Protein AF-A0A954K527-F1 (afdb_monomer_lite)

Foldseek 3Di:
DVPPDADPLRCCVVPDPPPDDDDDLFDPVLVVLLLVLLVLLLVLLLVLLVLLVLVLVLLVVVCVVQADPLVVVLCVQLVPDDPVPVVSNLVSLVVSLVVAVHPDCPVPVLVVLVVVLVVLVVPAPVVLLVVLVVVLLV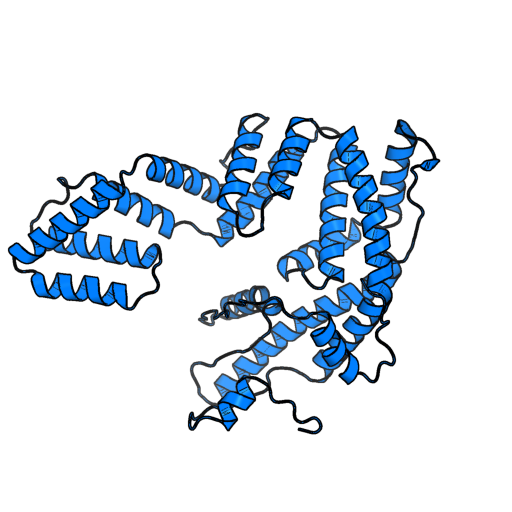VLVVLPCVVVSVVLVVVLVVDDPDLVSVLSSLVSSCVSCVVSVHDPVVRVNNVSSNVSSVSVVPRPVVSNVVSSVVSSVSSCPRRRPDPLNVLSVVVSVLSVLVSCLSVVNAALVSLVVNVVCVVVDDQVVSLVSSQVSCCVPPRDVSRRDRDCSCVVSVVSSNSSSVSVLVRLVSSVVSVVVVCVVVVHPDDDDDDDPRSVPSNVVVCVVVPHDDDDDDDDDPDDDPVVVVVVVSSVVVVDPDPDPPSD

Sequence (388 aa):
LLQGMIAGEEYLNLTTDLPIRLMGIEYQDMYNENLQSYARMVEQRQKVLEYLSVVERKLELLKQLSYPESLKEYEKKVSGLDDDEFRESYDVLMNYARQTDNPGLDEYPEIGKLELIKAIESGIDFDSANREQMQLVAELKTVGFKEDVGQILESSKKGKKSSDTQQGVLMSLMNLAESAGLSVSPYPNLLSYQSYLESFSELKIDQLLLEINRYEDAFYRRVLTDEDSRRVRILDRYTRLLRKAFEVKLSSDEFELLRINRPDFNTVEWQAFINRVILKDRGFEDAVPFEDVIDRAYDELFRFYEIVAQRDIAFLRNSGNILDNTGESAAFLIAGGYHTSHLTQLLRDQGYSYVVLTPFVEFETDHRQYEKVLLKTLEISEVPDEAV

Structure (mmCIF, N/CA/C/O backbone):
data_AF-A0A954K527-F1
#
_entry.id   AF-A0A954K527-F1
#
loop_
_atom_site.group_PDB
_atom_site.id
_atom_site.type_symbol
_atom_site.label_atom_id
_atom_site.label_alt_id
_atom_site.label_comp_id
_atom_site.label_asym_id
_atom_site.label_entity_id
_atom_site.label_seq_id
_atom_site.pdbx_PDB_ins_code
_atom_site.Cartn_x
_atom_site.Cartn_y
_atom_site.Cartn_z
_atom_site.occupancy
_atom_site.B_iso_or_equiv
_atom_site.auth_seq_id
_atom_site.auth_comp_id
_atom_site.auth_asym_id
_atom_site.auth_atom_id
_atom_site.pdbx_PDB_model_num
ATOM 1 N N . LEU A 1 1 ? 12.838 -25.472 25.091 1.00 47.03 1 LEU A N 1
ATOM 2 C CA . LEU A 1 1 ? 13.626 -24.333 25.625 1.00 47.03 1 LEU A CA 1
ATOM 3 C C . LEU A 1 1 ? 15.129 -24.666 25.707 1.00 47.03 1 LEU A C 1
ATOM 5 O O . LEU A 1 1 ? 15.706 -24.642 26.784 1.00 47.03 1 LEU A O 1
ATOM 9 N N . LEU A 1 2 ? 15.790 -24.997 24.589 1.00 40.75 2 LEU A N 1
ATOM 10 C CA . LEU A 1 2 ? 17.213 -25.406 24.580 1.00 40.75 2 LEU A CA 1
ATOM 11 C C . LEU A 1 2 ? 18.208 -24.238 24.397 1.00 40.75 2 LEU A C 1
ATOM 13 O O . LEU A 1 2 ? 19.411 -24.461 24.452 1.00 40.75 2 LEU A O 1
ATOM 17 N N . GLN A 1 3 ? 17.732 -23.000 24.211 1.00 59.19 3 GLN A N 1
ATOM 18 C CA . GLN A 1 3 ? 18.585 -21.822 23.961 1.00 59.19 3 GLN A CA 1
ATOM 19 C C . GLN A 1 3 ? 18.295 -20.624 24.888 1.00 59.19 3 GLN A C 1
ATOM 21 O O . GLN A 1 3 ? 18.857 -19.555 24.688 1.00 59.19 3 GLN A O 1
ATOM 26 N N . GLY A 1 4 ? 17.421 -20.775 25.894 1.00 64.06 4 GLY A N 1
ATOM 27 C CA . GLY A 1 4 ? 17.059 -19.678 26.809 1.00 64.06 4 GLY A CA 1
ATOM 28 C C . GLY A 1 4 ? 16.298 -18.510 26.163 1.00 64.06 4 GLY A C 1
ATOM 29 O O . GLY A 1 4 ? 16.157 -17.469 26.793 1.00 64.06 4 GLY A O 1
ATOM 30 N N . MET A 1 5 ? 15.816 -18.669 24.927 1.00 67.81 5 MET A N 1
ATOM 31 C CA . MET A 1 5 ? 14.955 -17.696 24.249 1.00 67.81 5 MET A CA 1
ATOM 32 C C . MET A 1 5 ? 13.493 -17.960 24.617 1.00 67.81 5 MET A C 1
ATOM 34 O O . MET A 1 5 ? 13.069 -19.117 24.614 1.00 67.81 5 MET A O 1
ATOM 38 N N . ILE A 1 6 ? 12.771 -16.893 24.958 1.00 79.25 6 ILE A N 1
ATOM 39 C CA . ILE A 1 6 ? 11.356 -16.886 25.344 1.00 79.25 6 ILE A CA 1
ATOM 40 C C . ILE A 1 6 ? 10.691 -15.775 24.524 1.00 79.25 6 ILE A C 1
ATOM 42 O O . ILE A 1 6 ? 11.208 -14.656 24.493 1.00 79.25 6 ILE A O 1
ATOM 46 N N . ALA A 1 7 ? 9.591 -16.082 23.842 1.00 82.25 7 ALA A N 1
ATOM 47 C CA . ALA A 1 7 ? 8.812 -15.104 23.087 1.00 82.25 7 ALA A CA 1
ATOM 48 C C . ALA A 1 7 ? 8.010 -14.175 24.020 1.00 82.25 7 ALA A C 1
ATOM 50 O O . ALA A 1 7 ? 7.859 -14.443 25.213 1.00 82.25 7 ALA A O 1
ATOM 51 N N . GLY A 1 8 ? 7.490 -13.060 23.502 1.00 84.75 8 GLY A N 1
ATOM 52 C CA . GLY A 1 8 ? 6.797 -12.062 24.327 1.00 84.75 8 GLY A CA 1
ATOM 53 C C . GLY A 1 8 ? 5.551 -12.620 25.024 1.00 84.75 8 GLY A C 1
ATOM 54 O O . GLY A 1 8 ? 5.335 -12.383 26.212 1.00 84.75 8 GLY A O 1
ATOM 55 N N . GLU A 1 9 ? 4.764 -13.417 24.308 1.00 87.44 9 GLU A N 1
ATOM 56 C CA . GLU A 1 9 ? 3.580 -14.108 24.812 1.00 87.44 9 GLU A CA 1
ATOM 57 C C . GLU A 1 9 ? 3.923 -15.186 25.847 1.00 87.44 9 GLU A C 1
ATOM 59 O O . GLU A 1 9 ? 3.223 -15.324 26.852 1.00 87.44 9 GLU A O 1
ATOM 64 N N . GLU A 1 10 ? 5.036 -15.899 25.657 1.00 89.50 10 GLU A N 1
ATOM 65 C CA . GLU A 1 10 ? 5.548 -16.867 26.627 1.00 89.50 10 GLU A CA 1
ATOM 66 C C . GLU A 1 10 ? 6.037 -16.156 27.895 1.00 89.50 10 GLU A C 1
ATOM 68 O O . GLU A 1 10 ? 5.736 -16.588 29.006 1.00 89.50 10 GLU A O 1
ATOM 73 N N . TYR A 1 11 ? 6.736 -15.026 27.752 1.00 91.00 11 TYR A N 1
ATOM 74 C CA . TYR A 1 11 ? 7.183 -14.211 28.880 1.00 91.00 11 TYR A CA 1
ATOM 75 C C . TYR A 1 11 ? 5.993 -13.661 29.671 1.00 91.00 11 TYR A C 1
ATOM 77 O O . TYR A 1 11 ? 5.979 -13.751 30.899 1.00 91.00 11 TYR A O 1
ATOM 85 N N . LEU A 1 12 ? 4.965 -13.143 28.992 1.00 90.00 12 LEU A N 1
ATOM 86 C CA . LEU A 1 12 ? 3.733 -12.676 29.629 1.00 90.00 12 LEU A CA 1
ATOM 87 C C . LEU A 1 12 ? 3.039 -13.804 30.406 1.00 90.00 12 LEU A C 1
ATOM 89 O O . LEU A 1 12 ? 2.619 -13.596 31.544 1.00 90.00 12 LEU A O 1
ATOM 93 N N . ASN A 1 13 ? 2.949 -15.001 29.818 1.00 90.94 13 ASN A N 1
ATOM 94 C CA . ASN A 1 13 ? 2.361 -16.164 30.479 1.00 90.94 13 ASN A CA 1
ATOM 95 C C . ASN A 1 13 ? 3.170 -16.612 31.707 1.00 90.94 13 ASN A C 1
ATOM 97 O O . ASN A 1 13 ? 2.583 -17.008 32.707 1.00 90.94 13 ASN A O 1
ATOM 101 N N . LEU A 1 14 ? 4.502 -16.516 31.660 1.00 90.75 14 LEU A N 1
ATOM 102 C CA . LEU A 1 14 ? 5.381 -16.914 32.764 1.00 90.75 14 LEU A CA 1
ATOM 103 C C . LEU A 1 14 ? 5.474 -15.877 33.894 1.00 90.75 14 LEU A C 1
ATOM 105 O O . LEU A 1 14 ? 5.842 -16.234 35.012 1.00 90.75 14 LEU A O 1
ATOM 109 N N . THR A 1 15 ? 5.199 -14.601 33.613 1.00 93.69 15 THR A N 1
ATOM 110 C CA . THR A 1 15 ? 5.418 -13.487 34.558 1.00 93.69 15 THR A CA 1
ATOM 111 C C . THR A 1 15 ? 4.142 -12.877 35.125 1.00 93.69 15 THR A C 1
ATOM 113 O O . THR A 1 15 ? 4.217 -11.939 35.921 1.00 93.69 15 THR A O 1
ATOM 116 N N . THR A 1 16 ? 2.972 -13.398 34.754 1.00 92.81 16 THR A N 1
ATOM 117 C CA . THR A 1 16 ? 1.679 -12.917 35.250 1.00 92.81 16 THR A CA 1
ATOM 118 C C . THR A 1 16 ? 0.801 -14.069 35.724 1.00 92.81 16 THR A C 1
ATOM 120 O O . THR A 1 16 ? 0.915 -15.188 35.238 1.00 92.81 16 THR A O 1
ATOM 123 N N . ASP A 1 17 ? -0.127 -13.777 36.638 1.00 92.44 17 ASP A N 1
ATOM 124 C CA . ASP A 1 17 ? -1.140 -14.738 37.101 1.00 92.44 17 ASP A CA 1
ATOM 125 C C . ASP A 1 17 ? -2.387 -14.760 36.192 1.00 92.44 17 ASP A C 1
ATOM 127 O O . ASP A 1 17 ? -3.453 -15.248 36.578 1.00 92.44 17 ASP A O 1
ATOM 131 N N . LEU A 1 18 ? -2.292 -14.180 34.989 1.00 89.81 18 LEU A N 1
ATOM 132 C CA . LEU A 1 18 ? -3.394 -14.184 34.036 1.00 89.81 18 LEU A CA 1
ATOM 133 C C . LEU A 1 18 ? -3.629 -15.620 33.535 1.00 89.81 18 LEU A C 1
ATOM 135 O O . LEU A 1 18 ? -2.668 -16.309 33.189 1.00 89.81 18 LEU A O 1
ATOM 139 N N . PRO A 1 19 ? -4.891 -16.080 33.434 1.00 88.94 19 PRO A N 1
ATOM 140 C CA . PRO A 1 19 ? -5.219 -17.429 32.975 1.00 88.94 19 PRO A CA 1
ATOM 141 C C . PRO A 1 19 ? -5.075 -17.547 31.445 1.00 88.94 19 PRO A C 1
ATOM 143 O O . PRO A 1 19 ? -6.050 -17.749 30.725 1.00 88.94 19 PRO A O 1
ATOM 146 N N . ILE A 1 20 ? -3.856 -17.377 30.931 1.00 90.69 20 ILE A N 1
ATOM 147 C CA . ILE A 1 20 ? -3.548 -17.388 29.497 1.00 90.69 20 ILE A CA 1
ATOM 148 C C . ILE A 1 20 ? -3.270 -18.825 29.048 1.00 90.69 20 ILE A C 1
ATOM 150 O O . ILE A 1 20 ? -2.449 -19.530 29.637 1.00 90.69 20 ILE A O 1
ATOM 154 N N . ARG A 1 21 ? -3.922 -19.244 27.959 1.00 90.56 21 ARG A N 1
ATOM 155 C CA . ARG A 1 21 ? -3.651 -20.511 27.274 1.00 90.56 21 ARG A CA 1
ATOM 156 C C . ARG A 1 21 ? -2.981 -20.238 25.930 1.00 90.56 21 ARG A C 1
ATOM 158 O O . ARG A 1 21 ? -3.631 -19.754 25.009 1.00 90.56 21 ARG A O 1
ATOM 165 N N . LEU A 1 22 ? -1.698 -20.576 25.817 1.00 92.00 22 LEU A N 1
ATOM 166 C CA . LEU A 1 22 ? -0.950 -20.464 24.563 1.00 92.00 22 LEU A CA 1
ATOM 167 C C . LEU A 1 22 ? -1.165 -21.715 23.704 1.00 92.00 22 LEU A C 1
ATOM 169 O O . LEU A 1 22 ? -1.024 -22.840 24.186 1.00 92.00 22 LEU A O 1
ATOM 173 N N . MET A 1 23 ? -1.520 -21.514 22.435 1.00 91.94 23 MET A N 1
ATOM 174 C CA . MET A 1 23 ? -1.784 -22.581 21.469 1.00 91.94 23 MET A CA 1
ATOM 175 C C . MET A 1 23 ? -1.071 -22.256 20.155 1.00 91.94 23 MET A C 1
ATOM 177 O O . MET A 1 23 ? -1.273 -21.183 19.594 1.00 91.94 23 MET A O 1
ATOM 181 N N . GLY A 1 24 ? -0.253 -23.184 19.655 1.00 91.44 24 GLY A N 1
ATOM 182 C CA . GLY A 1 24 ? 0.367 -23.052 18.337 1.00 91.44 24 GLY A CA 1
ATOM 183 C C . GLY A 1 24 ? -0.665 -23.240 17.224 1.00 91.44 24 GLY A C 1
ATOM 184 O O . GLY A 1 24 ? -1.446 -24.191 17.261 1.00 91.44 24 GLY A O 1
ATOM 185 N N . ILE A 1 25 ? -0.659 -22.340 16.242 1.00 93.12 25 ILE A N 1
ATOM 186 C CA . ILE A 1 25 ? -1.592 -22.347 15.099 1.00 93.12 25 ILE A CA 1
ATOM 187 C C . ILE A 1 25 ? -0.915 -22.722 13.775 1.00 93.12 25 ILE A C 1
ATOM 189 O O . ILE A 1 25 ? -1.569 -22.789 12.737 1.00 93.12 25 ILE A O 1
ATOM 193 N N . GLU A 1 26 ? 0.387 -22.981 13.807 1.00 91.44 26 GLU A N 1
ATOM 194 C CA . GLU A 1 26 ? 1.216 -23.254 12.640 1.00 91.44 26 GLU A CA 1
ATOM 195 C C . GLU A 1 26 ? 1.558 -24.745 12.507 1.00 91.44 26 GLU A C 1
ATOM 197 O O . GLU A 1 26 ? 1.715 -25.451 13.506 1.00 91.44 26 GLU A O 1
ATOM 202 N N . TYR A 1 27 ? 1.716 -25.219 11.267 1.00 92.69 27 TYR A N 1
ATOM 203 C CA . TYR A 1 27 ? 2.299 -26.530 10.996 1.00 92.69 27 TYR A CA 1
ATOM 204 C C . TYR A 1 27 ? 3.816 -26.427 10.815 1.00 92.69 27 TYR A C 1
ATOM 206 O O . TYR A 1 27 ? 4.317 -25.635 10.017 1.00 92.69 27 TYR A O 1
ATOM 214 N N . GLN A 1 28 ? 4.555 -27.251 11.561 1.00 90.00 28 GLN A N 1
ATOM 215 C CA . GLN A 1 28 ? 6.019 -27.211 11.596 1.00 90.00 28 GLN A CA 1
ATOM 216 C C . GLN A 1 28 ? 6.666 -27.501 10.232 1.00 90.00 28 GLN A C 1
ATOM 218 O O . GLN A 1 28 ? 7.720 -26.954 9.922 1.00 90.00 28 GLN A O 1
ATOM 223 N N . ASP A 1 29 ? 6.064 -28.373 9.428 1.00 93.00 29 ASP A N 1
ATOM 224 C CA . ASP A 1 29 ?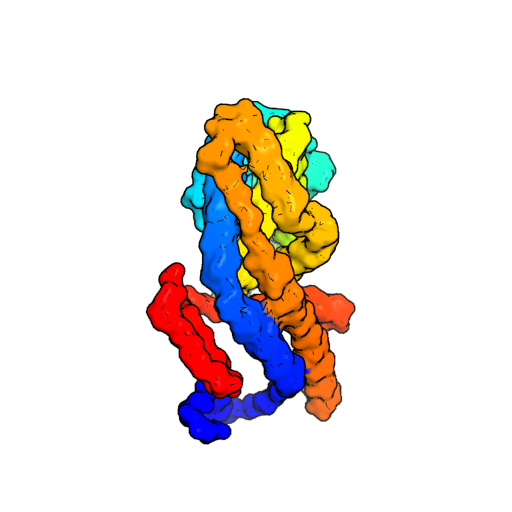 6.519 -28.693 8.074 1.00 93.00 29 ASP A CA 1
ATOM 225 C C . ASP A 1 29 ? 6.422 -27.479 7.141 1.00 93.00 29 ASP A C 1
ATOM 227 O O . ASP A 1 29 ? 7.410 -27.159 6.484 1.00 93.00 29 ASP A O 1
ATOM 231 N N . MET A 1 30 ? 5.302 -26.749 7.165 1.00 93.19 30 MET A N 1
ATOM 232 C CA . MET A 1 30 ? 5.132 -25.499 6.412 1.00 93.19 30 MET A CA 1
ATOM 233 C C . MET A 1 30 ? 6.128 -24.424 6.855 1.00 93.19 30 MET A C 1
ATOM 235 O O . MET A 1 30 ? 6.739 -23.773 6.007 1.00 93.19 30 MET A O 1
ATOM 239 N N . TYR A 1 31 ? 6.339 -24.265 8.167 1.00 90.69 31 TYR A N 1
ATOM 240 C CA . TYR A 1 31 ? 7.354 -23.350 8.700 1.00 90.69 31 TYR A CA 1
ATOM 241 C C . TYR A 1 31 ? 8.749 -23.696 8.161 1.00 90.69 31 TYR A C 1
ATOM 243 O O . TYR A 1 31 ? 9.454 -22.837 7.630 1.00 90.69 31 TYR A O 1
ATOM 251 N N . ASN A 1 32 ? 9.138 -24.971 8.256 1.00 91.00 32 ASN A N 1
ATOM 252 C CA . ASN A 1 32 ? 10.448 -25.442 7.814 1.00 91.00 32 ASN A CA 1
ATOM 253 C C . ASN A 1 32 ? 10.636 -25.260 6.301 1.00 91.00 32 ASN A C 1
ATOM 255 O O . ASN A 1 32 ? 11.703 -24.837 5.861 1.00 91.00 32 ASN A O 1
ATOM 259 N N . GLU A 1 33 ? 9.614 -25.565 5.500 1.00 93.19 33 GLU A N 1
ATOM 260 C CA . GLU A 1 33 ? 9.655 -25.401 4.046 1.00 93.19 33 GLU A CA 1
ATOM 261 C C . GLU A 1 33 ? 9.766 -23.924 3.641 1.00 93.19 33 GLU A C 1
ATOM 263 O O . GLU A 1 33 ? 10.558 -23.567 2.760 1.00 93.19 33 GLU A O 1
ATOM 268 N N . ASN A 1 34 ? 9.017 -23.048 4.317 1.00 93.38 34 ASN A N 1
ATOM 269 C CA . ASN A 1 34 ? 9.090 -21.609 4.099 1.00 93.38 34 ASN A CA 1
ATOM 270 C C . ASN A 1 34 ? 10.483 -21.069 4.433 1.00 93.38 34 ASN A C 1
ATOM 272 O O . ASN A 1 34 ? 11.072 -20.344 3.634 1.00 93.38 34 ASN A O 1
ATOM 276 N N . LEU A 1 35 ? 11.036 -21.487 5.572 1.00 91.38 35 LEU A N 1
ATOM 277 C CA . LEU A 1 35 ? 12.357 -21.085 6.040 1.00 91.38 35 LEU A CA 1
ATOM 278 C C . LEU A 1 35 ? 13.477 -21.564 5.101 1.00 91.38 35 LEU A C 1
ATOM 280 O O . LEU A 1 35 ? 14.411 -20.815 4.818 1.00 91.38 35 LEU A O 1
ATOM 284 N N . GLN A 1 36 ? 13.371 -22.777 4.554 1.00 92.94 36 GLN A N 1
ATOM 285 C CA . GLN A 1 36 ? 14.304 -23.272 3.538 1.00 92.94 36 GLN A CA 1
ATOM 286 C C . GLN A 1 36 ? 14.229 -22.474 2.229 1.00 92.94 36 GLN A C 1
ATOM 288 O O . GLN A 1 36 ? 15.263 -22.187 1.630 1.00 92.94 36 GLN A O 1
ATOM 293 N N . SER A 1 37 ? 13.020 -22.118 1.783 1.00 92.94 37 SER A N 1
ATOM 294 C CA . SER A 1 37 ? 12.825 -21.303 0.573 1.00 92.94 37 SER A CA 1
ATOM 295 C C . SER A 1 37 ? 13.370 -19.885 0.775 1.00 92.94 37 SER A C 1
ATOM 297 O O . SER A 1 37 ? 14.070 -19.357 -0.085 1.00 92.94 37 SER A O 1
ATOM 299 N N . TYR A 1 38 ? 13.153 -19.311 1.964 1.00 92.25 38 TYR A N 1
ATOM 300 C CA . TYR A 1 38 ? 13.763 -18.048 2.375 1.00 92.25 38 TYR A CA 1
ATOM 301 C C . TYR A 1 38 ? 15.293 -18.117 2.326 1.00 92.25 38 TYR A C 1
ATOM 303 O O . TYR A 1 38 ? 15.913 -17.260 1.708 1.00 92.25 38 TYR A O 1
ATOM 311 N N . ALA A 1 39 ? 15.914 -19.152 2.900 1.00 91.06 39 ALA A N 1
ATOM 312 C CA . ALA A 1 39 ? 17.370 -19.293 2.884 1.00 91.06 39 ALA A CA 1
ATOM 313 C C . ALA A 1 39 ? 17.946 -19.346 1.456 1.00 91.06 39 ALA A C 1
ATOM 315 O O . ALA A 1 39 ? 18.881 -18.610 1.145 1.00 91.06 39 ALA A O 1
ATOM 316 N N . ARG A 1 40 ? 17.340 -20.136 0.559 1.00 92.38 40 ARG A N 1
ATOM 317 C CA . ARG A 1 40 ? 17.762 -20.208 -0.853 1.00 92.38 40 ARG A CA 1
ATOM 318 C C . ARG A 1 40 ? 17.563 -18.882 -1.595 1.00 92.38 40 ARG A C 1
ATOM 320 O O . ARG A 1 40 ? 18.378 -18.519 -2.441 1.00 92.38 40 ARG A O 1
ATOM 327 N N . MET A 1 41 ? 16.513 -18.131 -1.264 1.00 91.50 41 MET A N 1
ATOM 328 C CA . MET A 1 41 ? 16.291 -16.784 -1.794 1.00 91.50 41 MET A CA 1
ATOM 329 C C . MET A 1 41 ? 17.365 -15.796 -1.304 1.00 91.50 41 MET A C 1
ATOM 331 O O . MET A 1 41 ? 17.880 -15.012 -2.101 1.00 91.50 41 MET A O 1
ATOM 335 N N . VAL A 1 42 ? 17.738 -15.845 -0.020 1.00 89.00 42 VAL A N 1
ATOM 336 C CA . VAL A 1 42 ? 18.774 -14.985 0.585 1.00 89.00 42 VAL A CA 1
ATOM 337 C C . VAL A 1 42 ? 20.131 -15.176 -0.088 1.00 89.00 42 VAL A C 1
ATOM 339 O O . VAL A 1 42 ? 20.798 -14.188 -0.390 1.00 89.00 42 VAL A O 1
ATOM 342 N N . GLU A 1 43 ? 20.509 -16.418 -0.403 1.00 89.81 43 GLU A N 1
ATOM 343 C CA . GLU A 1 43 ? 21.771 -16.738 -1.093 1.00 89.81 43 GLU A CA 1
ATOM 344 C C . GLU A 1 43 ? 21.936 -15.998 -2.433 1.00 89.81 43 GLU A C 1
ATOM 346 O O . GLU A 1 43 ? 23.056 -15.688 -2.846 1.00 89.81 43 GLU A O 1
ATOM 351 N N . GLN A 1 44 ? 20.827 -15.705 -3.120 1.00 91.69 44 GLN A N 1
ATOM 352 C CA . GLN A 1 44 ? 20.823 -14.994 -4.401 1.00 91.69 44 GLN A CA 1
ATOM 353 C C . GLN A 1 44 ? 20.465 -13.508 -4.270 1.00 91.69 44 GLN A C 1
ATOM 355 O O . GLN A 1 44 ? 20.692 -12.753 -5.220 1.00 91.69 44 GLN A O 1
ATOM 360 N N . ARG A 1 45 ? 19.935 -13.071 -3.116 1.00 93.06 45 ARG A N 1
ATOM 361 C CA . ARG A 1 45 ? 19.367 -11.728 -2.905 1.00 93.06 45 ARG A CA 1
ATOM 362 C C . ARG A 1 45 ? 20.325 -10.630 -3.350 1.00 93.06 45 ARG A C 1
ATOM 364 O O . ARG A 1 45 ? 19.933 -9.794 -4.156 1.00 93.06 45 ARG A O 1
ATOM 371 N N . GLN A 1 46 ? 21.574 -10.658 -2.884 1.00 94.19 46 GLN A N 1
ATOM 372 C CA . GLN A 1 46 ? 22.543 -9.600 -3.184 1.00 94.19 46 GLN A CA 1
ATOM 373 C C . GLN A 1 46 ? 22.759 -9.429 -4.694 1.00 94.19 46 GLN A C 1
ATOM 375 O O . GLN A 1 46 ? 22.605 -8.333 -5.225 1.00 94.19 46 GLN A O 1
ATOM 380 N N . LYS A 1 47 ? 23.023 -10.531 -5.406 1.00 95.81 47 LYS A N 1
ATOM 381 C CA . LYS A 1 47 ? 23.238 -10.516 -6.863 1.00 95.81 47 LYS A CA 1
ATOM 382 C C . LYS A 1 47 ? 22.005 -10.026 -7.613 1.00 95.81 47 LYS A C 1
ATOM 384 O O . LYS A 1 47 ? 22.118 -9.269 -8.573 1.00 95.81 47 LYS A O 1
ATOM 389 N N . VAL A 1 48 ? 20.819 -10.443 -7.171 1.00 95.94 48 VAL A N 1
ATOM 390 C CA . VAL A 1 48 ? 19.562 -9.989 -7.766 1.00 95.94 48 VAL A CA 1
ATOM 391 C C . VAL A 1 48 ? 19.360 -8.489 -7.550 1.00 95.94 48 VAL A C 1
ATOM 393 O O . VAL A 1 48 ? 19.052 -7.785 -8.507 1.00 95.94 48 VAL A O 1
ATOM 396 N N . LEU A 1 49 ? 19.565 -7.978 -6.335 1.00 96.50 49 LEU A N 1
ATOM 397 C CA . LEU A 1 49 ? 19.410 -6.553 -6.026 1.00 96.50 49 LEU A CA 1
ATOM 398 C C . LEU A 1 49 ? 20.448 -5.684 -6.749 1.00 96.50 49 LEU A C 1
ATOM 400 O O . LEU A 1 49 ? 20.121 -4.584 -7.202 1.00 96.50 49 LEU A O 1
ATOM 404 N N . GLU A 1 50 ? 21.677 -6.169 -6.916 1.00 96.38 50 GLU A N 1
ATOM 405 C CA . GLU A 1 50 ? 22.707 -5.517 -7.731 1.00 96.38 50 GLU A CA 1
ATOM 406 C C . GLU A 1 50 ? 22.277 -5.432 -9.199 1.00 96.38 50 GLU A C 1
ATOM 408 O O . GLU A 1 50 ? 22.318 -4.350 -9.794 1.00 96.38 50 GLU A O 1
ATOM 413 N N . TYR A 1 51 ? 21.788 -6.539 -9.764 1.00 95.88 51 TYR A N 1
ATOM 414 C CA . TYR A 1 51 ? 21.310 -6.573 -11.143 1.00 95.88 51 TYR A CA 1
ATOM 415 C C . TYR A 1 51 ? 20.075 -5.686 -11.352 1.00 95.88 51 TYR A C 1
ATOM 417 O O . TYR A 1 51 ? 20.047 -4.873 -12.279 1.00 95.88 51 TYR A O 1
ATOM 425 N N . LEU A 1 52 ? 19.090 -5.748 -10.449 1.00 96.00 52 LEU A N 1
ATOM 426 C CA . LEU A 1 52 ? 17.931 -4.849 -10.455 1.00 96.00 52 LEU A CA 1
ATOM 427 C C . LEU A 1 52 ? 18.366 -3.382 -10.395 1.00 96.00 52 LEU A C 1
ATOM 429 O O . LEU A 1 52 ? 17.837 -2.569 -11.145 1.00 96.00 52 LEU A O 1
ATOM 433 N N . SER A 1 53 ? 19.386 -3.041 -9.602 1.00 96.56 53 SER A N 1
ATOM 434 C CA . SER A 1 53 ? 19.923 -1.673 -9.548 1.00 96.56 53 SER A CA 1
ATOM 435 C C . SER A 1 53 ? 20.520 -1.224 -10.886 1.00 96.56 53 SER A C 1
ATOM 437 O O . SER A 1 53 ? 20.414 -0.053 -11.256 1.00 96.56 53 SER A O 1
ATOM 439 N N . VAL A 1 54 ? 21.156 -2.127 -11.642 1.00 94.81 54 VAL A N 1
ATOM 440 C CA . VAL A 1 54 ? 21.625 -1.827 -13.006 1.00 94.81 54 VAL A CA 1
ATOM 441 C C . VAL A 1 54 ? 20.438 -1.546 -13.925 1.00 94.81 54 VAL A C 1
ATOM 443 O O . VAL A 1 54 ? 20.441 -0.521 -14.609 1.00 94.81 54 VAL A O 1
ATOM 446 N N . VAL A 1 55 ? 19.428 -2.418 -13.916 1.00 94.75 55 VAL A N 1
ATOM 447 C CA . VAL A 1 55 ? 18.226 -2.304 -14.756 1.00 94.75 55 VAL A CA 1
ATOM 448 C C . VAL A 1 55 ? 17.450 -1.023 -14.443 1.00 94.75 55 VAL A C 1
ATOM 450 O O . VAL A 1 55 ? 17.150 -0.254 -15.353 1.00 94.75 55 VAL A O 1
ATOM 453 N N . GLU A 1 56 ? 17.186 -0.738 -13.170 1.00 95.56 56 GLU A N 1
ATOM 454 C CA . GLU A 1 56 ? 16.445 0.445 -12.718 1.00 95.56 56 GLU A CA 1
ATOM 455 C C . GLU A 1 56 ? 17.145 1.750 -13.102 1.00 95.56 56 GLU A C 1
ATOM 457 O O . GLU A 1 56 ? 16.494 2.663 -13.602 1.00 95.56 56 GLU A O 1
ATOM 462 N N . ARG A 1 57 ? 18.480 1.838 -12.983 1.00 94.31 57 ARG A N 1
ATOM 463 C CA . ARG A 1 57 ? 19.228 3.017 -13.463 1.00 94.31 57 ARG A CA 1
ATOM 464 C C . ARG A 1 57 ? 19.053 3.245 -14.962 1.00 94.31 57 ARG A C 1
ATOM 466 O O . ARG A 1 57 ? 19.025 4.388 -15.418 1.00 94.31 57 ARG A O 1
ATOM 473 N N . LYS A 1 58 ? 18.965 2.169 -15.745 1.00 94.44 58 LYS A N 1
ATOM 474 C CA . LYS A 1 58 ? 18.730 2.271 -17.187 1.00 94.44 58 LYS A CA 1
ATOM 475 C C . LYS A 1 58 ? 17.284 2.627 -17.504 1.00 94.44 58 LYS A C 1
ATOM 477 O O . LYS A 1 58 ? 17.068 3.449 -18.388 1.00 94.44 58 LYS A O 1
ATOM 482 N N . LEU A 1 59 ? 16.314 2.089 -16.768 1.00 95.06 59 LEU A N 1
ATOM 483 C CA . LEU A 1 59 ? 14.917 2.510 -16.874 1.00 95.06 59 LEU A CA 1
ATOM 484 C C . LEU A 1 59 ? 14.768 3.994 -16.536 1.00 95.06 59 LEU A C 1
ATOM 486 O O . LEU A 1 59 ? 14.141 4.710 -17.305 1.00 95.06 59 LEU A O 1
ATOM 490 N N . GLU A 1 60 ? 15.424 4.482 -15.483 1.00 94.75 60 GLU A N 1
ATOM 491 C CA . GLU A 1 60 ? 15.431 5.904 -15.135 1.00 94.75 60 GLU A CA 1
ATOM 492 C C . GLU A 1 60 ? 16.007 6.759 -16.271 1.00 94.75 60 GLU A C 1
ATOM 494 O O . GLU A 1 60 ? 15.395 7.739 -16.688 1.00 94.75 60 GLU A O 1
ATOM 499 N N . LEU A 1 61 ? 17.125 6.346 -16.877 1.00 92.56 61 LEU A N 1
ATOM 500 C CA . LEU A 1 61 ? 17.656 7.019 -18.065 1.00 92.56 61 LEU A CA 1
ATOM 501 C C . LEU A 1 61 ? 16.645 7.037 -19.225 1.00 92.56 61 LEU A C 1
ATOM 503 O O . LEU A 1 61 ? 16.503 8.062 -19.895 1.00 92.56 61 LEU A O 1
ATOM 507 N N . LEU A 1 62 ? 15.923 5.938 -19.460 1.00 93.62 62 LEU A N 1
ATOM 508 C CA . LEU A 1 62 ? 14.881 5.880 -20.486 1.00 93.62 62 LEU A CA 1
ATOM 509 C C . LEU A 1 62 ? 13.690 6.789 -20.159 1.00 93.62 62 LEU A C 1
ATOM 511 O O . LEU A 1 62 ? 13.168 7.433 -21.071 1.00 93.62 62 LEU A O 1
ATOM 515 N N . LYS A 1 63 ? 13.291 6.919 -18.890 1.00 95.00 63 LYS A N 1
ATOM 516 C CA . LYS A 1 63 ? 12.281 7.903 -18.465 1.00 95.00 63 LYS A CA 1
ATOM 517 C C . LYS A 1 63 ? 12.751 9.326 -18.741 1.00 95.00 63 LYS A C 1
ATOM 519 O O . LYS A 1 63 ? 12.018 10.110 -19.336 1.00 95.00 63 LYS A O 1
ATOM 524 N N . GLN A 1 64 ? 14.001 9.651 -18.405 1.00 93.00 64 GLN A N 1
ATOM 525 C CA . GLN A 1 64 ? 14.577 10.973 -18.670 1.00 93.00 64 GLN A CA 1
ATOM 526 C C . GLN A 1 64 ? 14.602 11.326 -20.166 1.00 93.00 64 GLN A C 1
ATOM 528 O O . GLN A 1 64 ? 14.504 12.503 -20.516 1.00 93.00 64 GLN A O 1
ATOM 533 N N . LEU A 1 65 ? 14.700 10.330 -21.050 1.00 90.56 65 LEU A N 1
ATOM 534 C CA . LEU A 1 65 ? 14.663 10.521 -22.502 1.00 90.56 65 LEU A CA 1
ATOM 535 C C . LEU A 1 65 ? 13.242 10.584 -23.079 1.00 90.56 65 LEU A C 1
ATOM 537 O O . LEU A 1 65 ? 12.991 11.395 -23.966 1.00 90.56 65 LEU A O 1
ATOM 541 N N . SER A 1 66 ? 12.334 9.728 -22.604 1.00 91.94 66 SER A N 1
ATOM 542 C CA . SER A 1 66 ? 11.037 9.484 -23.256 1.00 91.94 66 SER A CA 1
ATOM 543 C C . SER A 1 66 ? 9.846 10.161 -22.584 1.00 91.94 66 SER A C 1
ATOM 545 O O . SER A 1 66 ? 8.848 10.426 -23.250 1.00 91.94 66 SER A O 1
ATOM 547 N N . TYR A 1 67 ? 9.917 10.466 -21.287 1.00 94.38 67 TYR A N 1
ATOM 548 C CA . TYR A 1 67 ? 8.771 11.036 -20.582 1.00 94.38 67 TYR A CA 1
ATOM 549 C C . TYR A 1 67 ? 8.613 12.534 -20.885 1.00 94.38 67 TYR A C 1
ATOM 551 O O . TYR A 1 67 ? 9.611 13.249 -21.038 1.00 94.38 67 TYR A O 1
ATOM 559 N N . PRO A 1 68 ? 7.373 13.052 -20.914 1.00 93.06 68 PRO A N 1
ATOM 560 C CA . PRO A 1 68 ? 7.125 14.488 -20.889 1.00 93.06 68 PRO A CA 1
ATOM 561 C C . PRO A 1 68 ? 7.679 15.132 -19.613 1.00 93.06 68 PRO A C 1
ATOM 563 O O . PRO A 1 68 ? 7.666 14.518 -18.546 1.00 93.06 68 PRO A O 1
ATOM 566 N N . GLU A 1 69 ? 8.120 16.389 -19.701 1.00 91.00 69 GLU A N 1
ATOM 567 C CA . GLU A 1 69 ? 8.721 17.101 -18.560 1.00 91.00 69 GLU A CA 1
ATOM 568 C C . GLU A 1 69 ? 7.775 17.184 -17.353 1.00 91.00 69 GLU A C 1
ATOM 570 O O . GLU A 1 69 ? 8.191 16.949 -16.222 1.00 91.00 69 GLU A O 1
ATOM 575 N N . SER A 1 70 ? 6.478 17.397 -17.599 1.00 88.94 70 SER A N 1
ATOM 576 C CA . SER A 1 70 ? 5.452 17.414 -16.551 1.00 88.94 70 SER A CA 1
ATOM 577 C C . SER A 1 70 ? 5.411 16.118 -15.736 1.00 88.94 70 SER A C 1
ATOM 579 O O . SER A 1 70 ? 5.212 16.164 -14.525 1.00 88.94 70 SER A O 1
ATOM 581 N N . LEU A 1 71 ? 5.629 14.964 -16.373 1.00 92.94 71 LEU A N 1
ATOM 582 C CA . LEU A 1 71 ? 5.620 13.67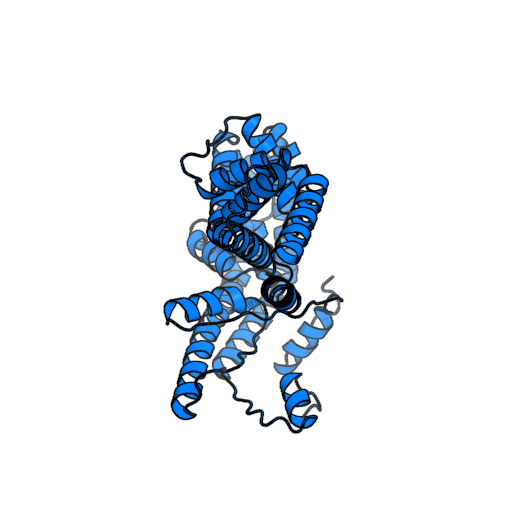3 -15.691 1.00 92.94 71 LEU A CA 1
ATOM 583 C C . LEU A 1 71 ? 6.913 13.430 -14.905 1.00 92.94 71 LEU A C 1
ATOM 585 O O . LEU A 1 71 ? 6.870 12.850 -13.824 1.00 92.94 71 LEU A O 1
ATOM 589 N N . LYS A 1 72 ? 8.057 13.908 -15.405 1.00 93.75 72 LYS A N 1
ATOM 590 C CA . LYS A 1 72 ? 9.330 13.837 -14.669 1.00 93.75 72 LYS A CA 1
ATOM 591 C C . LYS A 1 72 ? 9.287 14.673 -13.396 1.00 93.75 72 LYS A C 1
ATOM 593 O O . LYS A 1 72 ? 9.756 14.229 -12.352 1.00 93.75 72 LYS A O 1
ATOM 598 N N . GLU A 1 73 ? 8.715 15.874 -13.467 1.00 91.44 73 GLU A N 1
ATOM 599 C CA . GLU A 1 73 ? 8.531 16.720 -12.287 1.00 91.44 73 GLU A CA 1
ATOM 600 C C . GLU A 1 73 ? 7.575 16.092 -11.268 1.00 91.44 73 GLU A C 1
ATOM 602 O O . GLU A 1 73 ? 7.843 16.165 -10.067 1.00 91.44 73 GLU A O 1
ATOM 607 N N . TYR A 1 74 ? 6.492 15.467 -11.744 1.00 92.56 74 TYR A N 1
ATOM 608 C CA . TYR A 1 74 ? 5.580 14.686 -10.910 1.00 92.56 74 TYR A CA 1
ATOM 609 C C . TYR A 1 74 ? 6.328 13.568 -10.171 1.00 92.56 74 TYR A C 1
ATOM 611 O O . TYR A 1 74 ? 6.328 13.556 -8.941 1.00 92.56 74 TYR A O 1
ATOM 619 N N . GLU A 1 75 ? 7.029 12.686 -10.897 1.00 93.25 75 GLU A N 1
ATOM 620 C CA . GLU A 1 75 ? 7.760 11.566 -10.285 1.00 93.25 75 GLU A CA 1
ATOM 621 C C . GLU A 1 75 ? 8.824 12.051 -9.300 1.00 93.25 75 GLU A C 1
ATOM 623 O O . GLU A 1 75 ? 8.963 11.487 -8.218 1.00 93.25 75 GLU A O 1
ATOM 628 N N . LYS A 1 76 ? 9.529 13.141 -9.625 1.00 92.56 76 LYS A N 1
ATOM 629 C CA . LYS A 1 76 ? 10.521 13.737 -8.728 1.00 92.56 76 LYS A CA 1
ATOM 630 C C . LYS A 1 76 ? 9.899 14.208 -7.413 1.00 92.56 76 LYS A C 1
ATOM 632 O O . LYS A 1 76 ? 10.500 13.993 -6.365 1.00 92.56 76 LYS A O 1
ATOM 637 N N . LYS A 1 77 ? 8.728 14.851 -7.455 1.00 92.38 77 LYS A N 1
ATOM 638 C CA . LYS A 1 77 ? 8.029 15.298 -6.242 1.00 92.38 77 LYS A CA 1
ATOM 639 C C . LYS A 1 77 ? 7.561 14.119 -5.405 1.00 92.38 77 LYS A C 1
ATOM 641 O O . LYS A 1 77 ? 7.868 14.092 -4.226 1.00 92.38 77 LYS A O 1
ATOM 646 N N . VAL A 1 78 ? 6.905 13.136 -6.023 1.00 88.94 78 VAL A N 1
ATOM 647 C CA . VAL A 1 78 ? 6.409 11.949 -5.309 1.00 88.94 78 VAL A CA 1
ATOM 648 C C . VAL A 1 78 ? 7.555 11.132 -4.712 1.00 88.94 78 VAL A C 1
ATOM 650 O O . VAL A 1 78 ? 7.446 10.666 -3.591 1.00 88.94 78 VAL A O 1
ATOM 653 N N . SER A 1 79 ? 8.693 11.012 -5.405 1.00 85.00 79 SER A N 1
ATOM 654 C CA . SER A 1 79 ? 9.858 10.276 -4.888 1.00 85.00 79 SER A CA 1
ATOM 655 C C . SER A 1 79 ? 10.507 10.887 -3.641 1.00 85.00 79 SER A C 1
ATOM 657 O O . SER A 1 79 ? 11.318 10.224 -3.002 1.00 85.00 79 SER A O 1
ATOM 659 N N . GLY A 1 80 ? 10.211 12.155 -3.340 1.00 80.19 80 GLY A N 1
ATOM 660 C CA . GLY A 1 80 ? 10.705 12.842 -2.150 1.00 80.19 80 GLY A CA 1
ATOM 661 C C . GLY A 1 80 ? 9.762 12.765 -0.953 1.00 80.19 80 GLY A C 1
ATOM 662 O O . GLY A 1 80 ? 10.097 13.365 0.064 1.00 80.19 80 GLY A O 1
ATOM 663 N N . LEU A 1 81 ? 8.614 12.098 -1.098 1.00 82.12 81 LEU A N 1
ATOM 664 C CA . LEU A 1 81 ? 7.609 11.953 -0.053 1.00 82.12 81 LEU A CA 1
ATOM 665 C C . LEU A 1 81 ? 7.722 10.582 0.610 1.00 82.12 81 LEU A C 1
ATOM 667 O O . LEU A 1 81 ? 7.980 9.583 -0.066 1.00 82.12 81 LEU A O 1
ATOM 671 N N . ASP A 1 82 ? 7.498 10.547 1.918 1.00 75.62 82 ASP A N 1
ATOM 672 C CA . ASP A 1 82 ? 7.403 9.299 2.672 1.00 75.62 82 ASP A CA 1
ATOM 673 C C . ASP A 1 82 ? 6.018 8.649 2.476 1.00 75.62 82 ASP A C 1
ATOM 675 O O . ASP A 1 82 ? 5.028 9.319 2.170 1.00 75.62 82 ASP A O 1
ATOM 679 N N . ASP A 1 83 ? 5.916 7.333 2.699 1.00 64.69 83 ASP A N 1
ATOM 680 C CA . ASP A 1 83 ? 4.655 6.578 2.556 1.00 64.69 83 ASP A CA 1
ATOM 681 C C . ASP A 1 83 ? 3.522 7.128 3.460 1.00 64.69 83 ASP A C 1
ATOM 683 O O . ASP A 1 83 ? 2.338 7.005 3.133 1.00 64.69 83 ASP A O 1
ATOM 687 N N . ASP A 1 84 ? 3.873 7.791 4.569 1.00 68.88 84 ASP A N 1
ATOM 688 C CA . ASP A 1 84 ? 2.930 8.420 5.506 1.00 68.88 84 ASP A CA 1
ATOM 689 C C . ASP A 1 84 ? 2.391 9.783 5.012 1.00 68.88 84 ASP A C 1
ATOM 691 O O . ASP A 1 84 ? 1.403 10.305 5.541 1.00 68.88 84 ASP A O 1
ATOM 695 N N . GLU A 1 85 ? 2.972 10.362 3.955 1.00 80.31 85 GLU A N 1
ATOM 696 C CA . GLU A 1 85 ? 2.593 11.661 3.379 1.00 80.31 85 GLU A CA 1
ATOM 697 C C . GLU A 1 85 ? 1.517 11.522 2.288 1.00 80.31 85 GLU A C 1
ATOM 699 O O . GLU A 1 85 ? 1.528 12.184 1.243 1.00 80.31 85 GLU A O 1
ATOM 704 N N . PHE A 1 86 ? 0.520 10.671 2.549 1.00 81.56 86 PHE A N 1
ATOM 705 C CA . PHE A 1 86 ? -0.573 10.364 1.622 1.00 81.56 86 PHE A CA 1
ATOM 706 C C . PHE A 1 86 ? -1.273 11.617 1.073 1.00 81.56 86 PHE A C 1
ATOM 708 O O . PHE A 1 86 ? -1.522 11.716 -0.130 1.00 81.56 86 PHE A O 1
ATOM 715 N N . ARG A 1 87 ? -1.589 12.592 1.943 1.00 83.50 87 ARG A N 1
ATOM 716 C CA . ARG A 1 87 ? -2.299 13.822 1.542 1.00 83.50 87 ARG A CA 1
ATOM 717 C C . ARG A 1 87 ? -1.486 14.619 0.523 1.00 83.50 87 ARG A C 1
ATOM 719 O O . ARG A 1 87 ? -2.057 15.085 -0.460 1.00 83.50 87 ARG A O 1
ATOM 726 N N . GLU A 1 88 ? -0.179 14.741 0.741 1.00 87.38 88 GLU A N 1
ATOM 727 C CA . GLU A 1 88 ? 0.712 15.471 -0.159 1.00 87.38 88 GLU A CA 1
ATOM 728 C C . GLU A 1 88 ? 0.890 14.731 -1.486 1.00 87.38 88 GLU A C 1
ATOM 730 O O . GLU A 1 88 ? 0.720 15.335 -2.545 1.00 87.38 88 GLU A O 1
ATOM 735 N N . SER A 1 89 ? 1.109 13.414 -1.443 1.00 87.75 89 SER A N 1
ATOM 736 C CA . SER A 1 89 ? 1.208 12.572 -2.644 1.00 87.75 89 SER A CA 1
ATOM 737 C C . SER A 1 89 ? -0.049 12.669 -3.514 1.00 87.75 89 SER A C 1
ATOM 739 O O . SER A 1 89 ? 0.029 12.886 -4.727 1.00 87.75 89 SER A O 1
ATOM 741 N N . TYR A 1 90 ? -1.224 12.588 -2.886 1.00 91.50 90 TYR A N 1
ATOM 742 C CA . TYR A 1 90 ? -2.510 12.759 -3.554 1.00 91.50 90 TYR A CA 1
ATOM 743 C C . TYR A 1 90 ? -2.666 14.163 -4.159 1.00 91.50 90 TYR A C 1
ATOM 745 O O . TYR A 1 90 ? -3.064 14.301 -5.317 1.00 91.50 90 TYR A O 1
ATOM 753 N N . ASP A 1 91 ? -2.323 15.216 -3.410 1.00 91.56 91 ASP A N 1
ATOM 754 C CA . ASP A 1 91 ? -2.387 16.595 -3.902 1.00 91.56 91 ASP A CA 1
ATOM 755 C C . ASP A 1 91 ? -1.466 16.820 -5.104 1.00 91.56 91 ASP A C 1
ATOM 757 O O . ASP A 1 91 ? -1.854 17.472 -6.078 1.00 91.56 91 ASP A O 1
ATOM 761 N N . VAL A 1 92 ? -0.262 16.250 -5.077 1.00 93.19 92 VAL A N 1
ATOM 762 C CA . VAL A 1 92 ? 0.667 16.275 -6.207 1.00 93.19 92 VAL A CA 1
ATOM 763 C C . VAL A 1 92 ? 0.031 15.594 -7.424 1.00 93.19 92 VAL A C 1
ATOM 765 O O . VAL A 1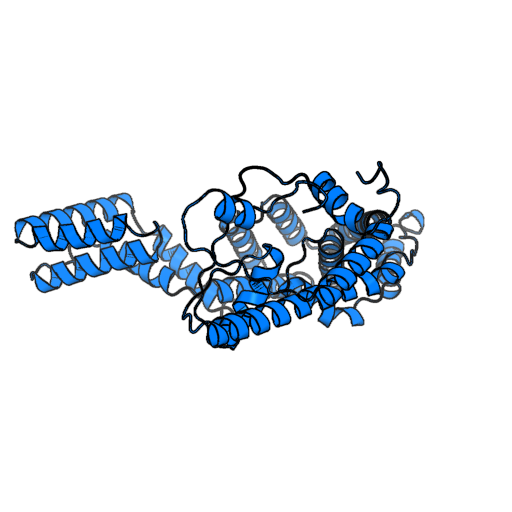 92 ? -0.084 16.237 -8.469 1.00 93.19 92 VAL A O 1
ATOM 768 N N . LEU A 1 93 ? -0.473 14.362 -7.297 1.00 93.56 93 LEU A N 1
ATOM 769 C CA . LEU A 1 93 ? -1.141 13.644 -8.393 1.00 93.56 93 LEU A CA 1
ATOM 770 C C . LEU A 1 93 ? -2.298 14.448 -8.997 1.00 93.56 93 LEU A C 1
ATOM 772 O O . LEU A 1 93 ? -2.346 14.659 -10.213 1.00 93.56 93 LEU A O 1
ATOM 776 N N . MET A 1 94 ? -3.203 14.956 -8.160 1.00 93.94 94 MET A N 1
ATOM 777 C CA . MET A 1 94 ? -4.368 15.706 -8.628 1.00 93.94 94 MET A CA 1
ATOM 778 C C . MET A 1 94 ? -3.978 17.013 -9.319 1.00 93.94 94 MET A C 1
ATOM 780 O O . MET A 1 94 ? -4.567 17.371 -10.343 1.00 93.94 94 MET A O 1
ATOM 784 N N . ASN A 1 95 ? -2.962 17.715 -8.813 1.00 92.25 95 ASN A N 1
ATOM 785 C CA . ASN A 1 95 ? -2.472 18.945 -9.428 1.00 92.25 95 ASN A CA 1
ATOM 786 C C . ASN A 1 95 ? -1.872 18.702 -10.819 1.00 92.25 95 ASN A C 1
ATOM 788 O O . ASN A 1 95 ? -2.170 19.463 -11.741 1.00 92.25 95 ASN A O 1
ATOM 792 N N . TYR A 1 96 ? -1.071 17.648 -10.997 1.00 91.69 96 TYR A N 1
ATOM 793 C CA . TYR A 1 96 ? -0.486 17.317 -12.302 1.00 91.69 96 TYR A CA 1
ATOM 794 C C . TYR A 1 96 ? -1.525 16.754 -13.280 1.00 91.69 96 TYR A C 1
ATOM 796 O O . TYR A 1 96 ? -1.542 17.141 -14.452 1.00 91.69 96 TYR A O 1
ATOM 804 N N . ALA A 1 97 ? -2.456 15.922 -12.810 1.00 91.31 97 ALA A N 1
ATOM 805 C CA . ALA A 1 97 ? -3.544 15.417 -13.641 1.00 91.31 97 ALA A CA 1
ATOM 806 C C . ALA A 1 97 ? -4.431 16.556 -14.180 1.00 91.31 97 ALA A C 1
ATOM 808 O O . ALA A 1 97 ? -4.789 16.550 -15.353 1.00 91.31 97 ALA A O 1
ATOM 809 N N . ARG A 1 98 ? -4.717 17.591 -13.375 1.00 90.12 98 ARG A N 1
ATOM 810 C CA . ARG A 1 98 ? -5.484 18.783 -13.804 1.00 90.12 98 ARG A CA 1
ATOM 811 C C . ARG A 1 98 ? -4.773 19.649 -14.844 1.00 90.12 98 ARG A C 1
ATOM 813 O O . ARG A 1 98 ? -5.439 20.350 -15.599 1.00 90.12 98 ARG A O 1
ATOM 820 N N . GLN A 1 99 ? -3.442 19.637 -14.862 1.00 86.94 99 GLN A N 1
ATOM 821 C CA . GLN A 1 99 ? -2.629 20.389 -15.826 1.00 86.94 99 GLN A CA 1
ATOM 822 C C . GLN A 1 99 ? -2.428 19.638 -17.151 1.00 86.94 99 GLN A C 1
ATOM 824 O O . GLN A 1 99 ? -1.841 20.180 -18.087 1.00 86.94 99 GLN A O 1
ATOM 829 N N . THR A 1 100 ? -2.893 18.393 -17.230 1.00 82.00 100 THR A N 1
ATOM 830 C CA . THR A 1 100 ? -2.742 17.502 -18.382 1.00 82.00 100 THR A CA 1
ATOM 831 C C . THR A 1 100 ? -4.114 16.990 -18.835 1.00 82.00 100 THR A C 1
ATOM 833 O O . THR A 1 100 ? -5.148 17.549 -18.465 1.00 82.00 100 THR A O 1
ATOM 836 N N . ASP A 1 101 ? -4.143 15.953 -19.676 1.00 80.94 101 ASP A N 1
ATOM 837 C CA . ASP A 1 101 ? -5.382 15.277 -20.066 1.00 80.94 101 ASP A CA 1
ATOM 838 C C . ASP A 1 101 ? -5.945 14.454 -18.889 1.00 80.94 101 ASP A C 1
ATOM 840 O O . ASP A 1 101 ? -5.707 13.252 -18.764 1.00 80.94 101 ASP A O 1
ATOM 844 N N . ASN A 1 102 ? -6.652 15.142 -17.987 1.00 84.00 102 ASN A N 1
ATOM 845 C CA . ASN A 1 102 ? -7.211 14.606 -16.747 1.00 84.00 102 ASN A CA 1
ATOM 846 C C . ASN A 1 102 ? -8.164 13.418 -17.004 1.00 84.00 102 ASN A C 1
ATOM 848 O O . ASN A 1 102 ? -9.179 13.630 -17.680 1.00 84.00 102 ASN A O 1
ATOM 852 N N . PRO A 1 103 ? -7.930 12.225 -16.401 1.00 85.69 103 PRO A N 1
ATOM 853 C CA . PRO A 1 103 ? -8.826 11.063 -16.435 1.00 85.69 103 PRO A CA 1
ATOM 854 C C . PRO A 1 103 ? -10.319 11.363 -16.247 1.00 85.69 103 PRO A C 1
ATOM 856 O O . PRO A 1 103 ? -11.149 10.705 -16.878 1.00 85.69 103 PRO A O 1
ATOM 859 N N . GLY A 1 104 ? -10.649 12.390 -15.462 1.00 89.75 104 GLY A N 1
ATOM 860 C CA . GLY A 1 104 ? -11.995 12.639 -14.958 1.00 89.75 104 GLY A CA 1
ATOM 861 C C . GLY A 1 104 ? -12.259 11.810 -13.701 1.00 89.75 104 GLY A C 1
ATOM 862 O O . GLY A 1 104 ? -11.485 10.917 -13.369 1.00 89.75 104 GLY A O 1
ATOM 863 N N . LEU A 1 105 ? -13.339 12.123 -12.981 1.00 91.94 105 LEU A N 1
ATOM 864 C CA . LEU A 1 105 ? -13.675 11.477 -11.702 1.00 91.94 105 LEU A CA 1
ATOM 865 C C . LEU A 1 105 ? -14.898 10.550 -11.780 1.00 91.94 105 LEU A C 1
ATOM 867 O O . LEU A 1 105 ? -15.256 9.936 -10.783 1.00 91.94 105 LEU A O 1
ATOM 871 N N . ASP A 1 106 ? -15.521 10.410 -12.953 1.00 92.69 106 ASP A N 1
ATOM 872 C CA . ASP A 1 106 ? -16.775 9.658 -13.110 1.00 92.69 106 ASP A CA 1
ATOM 873 C C . ASP A 1 106 ? -16.627 8.165 -12.757 1.00 92.69 106 ASP A C 1
ATOM 875 O O . ASP A 1 106 ? -17.557 7.554 -12.234 1.00 92.69 106 ASP A O 1
ATOM 879 N N . GLU A 1 107 ? -15.449 7.580 -13.002 1.00 93.94 107 GLU A N 1
ATOM 880 C CA . GLU A 1 107 ? -15.120 6.191 -12.642 1.00 93.94 107 GLU A CA 1
ATOM 881 C C . GLU A 1 107 ? -14.500 6.047 -11.237 1.00 93.94 107 GLU A C 1
ATOM 883 O O . GLU A 1 107 ? -14.152 4.934 -10.835 1.00 93.94 107 GLU A O 1
ATOM 888 N N . TYR A 1 108 ? -14.361 7.158 -10.502 1.00 96.25 108 TYR A N 1
ATOM 889 C CA . TYR A 1 108 ? -13.640 7.256 -9.229 1.00 96.25 108 TYR A CA 1
ATOM 890 C C . TYR A 1 108 ? -14.486 7.978 -8.158 1.00 96.25 108 TYR A C 1
ATOM 892 O O . TYR A 1 108 ? -14.170 9.104 -7.748 1.00 96.25 108 TYR A O 1
ATOM 900 N N . PRO A 1 109 ? -15.619 7.382 -7.741 1.00 96.12 109 PRO A N 1
ATOM 901 C CA . PRO A 1 109 ? -16.566 8.023 -6.835 1.00 96.12 109 PRO A CA 1
ATOM 902 C C . PRO A 1 109 ? -15.989 8.357 -5.453 1.00 96.12 109 PRO A C 1
ATOM 904 O O . PRO A 1 109 ? -16.356 9.395 -4.902 1.00 96.12 109 PRO A O 1
ATOM 907 N N . GLU A 1 110 ? -15.105 7.539 -4.879 1.00 94.69 110 GLU A N 1
ATOM 908 C CA . GLU A 1 110 ? -14.487 7.838 -3.581 1.00 94.69 110 GLU A CA 1
ATOM 909 C C . GLU A 1 110 ? -13.458 8.976 -3.694 1.00 94.69 110 GLU A C 1
ATOM 911 O O . GLU A 1 110 ? -13.409 9.831 -2.808 1.00 94.69 110 GLU A O 1
ATOM 916 N N . ILE A 1 111 ? -12.718 9.082 -4.808 1.00 95.69 111 ILE A N 1
ATOM 917 C CA . ILE A 1 111 ? -11.899 10.279 -5.101 1.00 95.69 111 ILE A CA 1
ATOM 918 C C . ILE A 1 111 ? -12.792 11.521 -5.223 1.00 95.69 111 ILE A C 1
ATOM 920 O O . ILE A 1 111 ? -12.492 12.570 -4.652 1.00 95.69 111 ILE A O 1
ATOM 924 N N . GLY A 1 112 ? -13.921 11.411 -5.930 1.00 94.19 112 GLY A N 1
ATOM 925 C CA . GLY A 1 112 ? -14.901 12.493 -6.043 1.00 94.19 112 GLY A CA 1
ATOM 926 C C . GLY A 1 112 ? -15.428 12.959 -4.681 1.00 94.19 112 GLY A C 1
ATOM 927 O O . GLY A 1 112 ? -15.483 14.161 -4.417 1.00 94.19 112 GLY A O 1
ATOM 928 N N . LYS A 1 113 ? -15.757 12.020 -3.785 1.00 92.88 113 LYS A N 1
ATOM 929 C CA . LYS A 1 113 ? -16.137 12.328 -2.397 1.00 92.88 113 LYS A CA 1
ATOM 930 C C . LYS A 1 113 ? -15.006 13.006 -1.635 1.00 92.88 113 LYS A C 1
ATOM 932 O O . LYS A 1 113 ? -15.264 13.997 -0.959 1.00 92.88 113 LYS A O 1
ATOM 937 N N . LEU A 1 114 ? -13.769 12.522 -1.760 1.00 92.94 114 LEU A N 1
ATOM 938 C CA . LEU A 1 114 ? -12.611 13.136 -1.111 1.00 92.94 114 LEU A CA 1
ATOM 939 C C . LEU A 1 114 ? -12.429 14.597 -1.552 1.00 92.94 114 LEU A C 1
ATOM 941 O O . LEU A 1 114 ? -12.214 15.464 -0.709 1.00 92.94 114 LEU A O 1
ATOM 945 N N . GLU A 1 115 ? -12.580 14.902 -2.843 1.00 91.38 115 GLU A N 1
ATOM 946 C CA . GLU A 1 115 ? -12.517 16.284 -3.337 1.00 91.38 115 GLU A CA 1
ATOM 947 C C . GLU A 1 115 ? -13.630 17.171 -2.762 1.00 91.38 115 GLU A C 1
ATOM 949 O O . GLU A 1 115 ? -13.373 18.319 -2.393 1.00 91.38 115 GLU A O 1
ATOM 954 N N . LEU A 1 116 ? -14.853 16.645 -2.628 1.00 89.50 116 LEU A N 1
ATOM 955 C CA . LEU A 1 116 ? -15.956 17.361 -1.980 1.00 89.50 116 LEU A CA 1
ATOM 956 C C . LEU A 1 116 ? -15.674 17.607 -0.493 1.00 89.50 116 LEU A C 1
ATOM 958 O O . LEU A 1 116 ? -15.856 18.726 -0.017 1.00 89.50 116 LEU A O 1
ATOM 962 N N . ILE A 1 117 ? -15.179 16.595 0.224 1.00 89.44 117 ILE A N 1
ATOM 963 C CA . ILE A 1 117 ? -14.787 16.702 1.635 1.00 89.44 117 ILE A CA 1
ATOM 964 C C . ILE A 1 117 ? -13.726 17.790 1.807 1.00 89.44 117 ILE A C 1
ATOM 966 O O . ILE A 1 117 ? -13.873 18.645 2.676 1.00 89.44 117 ILE A O 1
ATOM 970 N N . LYS A 1 118 ? -12.693 17.812 0.956 1.00 87.50 118 LYS A N 1
ATOM 971 C CA . LYS A 1 118 ? -11.635 18.835 0.987 1.00 87.50 118 LYS A CA 1
ATOM 972 C C . LYS A 1 118 ? -12.169 20.236 0.693 1.00 87.50 118 LYS A C 1
ATOM 974 O O . LYS A 1 118 ? -11.734 21.204 1.316 1.00 87.50 118 LYS A O 1
ATOM 979 N N . ALA A 1 119 ? -13.127 20.361 -0.227 1.00 87.56 119 ALA A N 1
ATOM 980 C CA . ALA A 1 119 ? -13.783 21.635 -0.500 1.00 87.56 119 ALA A CA 1
ATOM 981 C C . ALA A 1 119 ? -14.577 22.135 0.720 1.00 87.56 119 ALA A C 1
ATOM 983 O O . ALA A 1 119 ? -14.452 23.306 1.079 1.00 87.56 119 ALA A O 1
ATOM 984 N N . ILE A 1 120 ? -15.325 21.252 1.395 1.00 83.38 120 ILE A N 1
ATOM 985 C CA . ILE A 1 120 ? -16.028 21.573 2.648 1.00 83.38 120 ILE A CA 1
ATOM 986 C C . ILE A 1 120 ? -15.019 21.970 3.735 1.00 83.38 120 ILE A C 1
ATOM 988 O O . ILE A 1 120 ? -15.171 23.031 4.336 1.00 83.38 120 ILE A O 1
ATOM 992 N N . GLU A 1 121 ? -13.968 21.168 3.942 1.00 84.19 121 GLU A N 1
ATOM 993 C CA . GLU A 1 121 ? -12.894 21.406 4.921 1.00 84.19 121 GLU A CA 1
ATOM 994 C C . GLU A 1 121 ? -12.299 22.813 4.766 1.00 84.19 121 GLU A C 1
ATOM 996 O O . GLU A 1 121 ? -12.161 23.540 5.747 1.00 84.19 121 GLU A O 1
ATOM 1001 N N . SER A 1 122 ? -12.024 23.239 3.527 1.00 85.69 122 SER A N 1
ATOM 1002 C CA . SER A 1 122 ? -11.439 24.555 3.231 1.00 85.69 122 SER A CA 1
ATOM 1003 C C . SER A 1 122 ? -12.329 25.749 3.601 1.00 85.69 122 SER A C 1
ATOM 1005 O O . SER A 1 122 ? -11.827 26.860 3.771 1.00 85.69 122 SER A O 1
ATOM 1007 N N . GLY A 1 123 ? -13.643 25.534 3.717 1.00 86.31 123 GLY A N 1
ATOM 1008 C CA . GLY A 1 123 ? -14.619 26.558 4.083 1.00 86.31 123 GLY A CA 1
ATOM 1009 C C . GLY A 1 123 ? -14.940 26.619 5.579 1.00 86.31 123 GLY A C 1
ATOM 1010 O O . GLY A 1 123 ? -15.694 27.503 5.987 1.00 86.31 123 GLY A O 1
ATOM 1011 N N . ILE A 1 124 ? -14.410 25.701 6.395 1.00 84.38 124 ILE A N 1
ATOM 1012 C CA . ILE A 1 124 ? -14.713 25.623 7.829 1.00 84.38 124 ILE A CA 1
ATOM 1013 C C . ILE A 1 124 ? -13.726 26.472 8.634 1.00 84.38 124 ILE A C 1
ATOM 1015 O O . ILE A 1 124 ? -12.518 26.244 8.625 1.00 84.38 124 ILE A O 1
ATOM 1019 N N . ASP A 1 125 ? -14.255 27.403 9.428 1.00 90.00 125 ASP A N 1
ATOM 1020 C CA . ASP A 1 125 ? -13.514 28.004 10.536 1.00 90.00 125 ASP A CA 1
ATOM 1021 C C . ASP A 1 125 ? -13.628 27.086 11.764 1.00 90.00 125 ASP A C 1
ATOM 1023 O O . ASP A 1 125 ? -14.599 27.147 12.527 1.00 90.00 125 ASP A O 1
ATOM 1027 N N . PHE A 1 126 ? -12.635 26.211 11.949 1.00 84.69 126 PHE A N 1
ATOM 1028 C CA . PHE A 1 126 ? -12.614 25.244 13.050 1.00 84.69 126 PHE A CA 1
ATOM 1029 C C . PHE A 1 126 ? -12.588 25.910 14.429 1.00 84.69 126 PHE A C 1
ATOM 1031 O O . PHE A 1 126 ? -13.156 25.374 15.382 1.00 84.69 126 PHE A O 1
ATOM 1038 N N . ASP A 1 127 ? -11.985 27.093 14.555 1.00 88.94 127 ASP A N 1
ATOM 1039 C CA . ASP A 1 127 ? -11.985 27.831 15.816 1.00 88.94 127 ASP A CA 1
ATOM 1040 C C . ASP A 1 127 ? -13.391 28.341 16.142 1.00 88.94 127 ASP A C 1
ATOM 1042 O O . ASP A 1 127 ? -13.830 28.275 17.295 1.00 88.94 127 ASP A O 1
ATOM 1046 N N . SER A 1 128 ? -14.121 28.823 15.135 1.00 92.12 128 SER A N 1
ATOM 1047 C CA . SER A 1 128 ? -15.528 29.200 15.284 1.00 92.12 128 SER A CA 1
ATOM 1048 C C . SER A 1 128 ? -16.419 27.990 15.557 1.00 92.12 128 SER A C 1
ATOM 1050 O O . SER A 1 128 ? -17.216 28.052 16.491 1.00 92.12 128 SER A O 1
ATOM 1052 N N . ALA A 1 129 ? -16.238 26.870 14.851 1.00 88.12 129 ALA A N 1
ATOM 1053 C CA . ALA A 1 129 ? -16.984 25.634 15.103 1.00 88.12 129 ALA A CA 1
ATOM 1054 C C . ALA A 1 129 ? -16.780 25.127 16.542 1.00 88.12 129 ALA A C 1
ATOM 1056 O O . ALA A 1 129 ? -17.744 24.804 17.235 1.00 88.12 129 ALA A O 1
ATOM 1057 N N . ASN A 1 130 ? -15.541 25.148 17.043 1.00 87.62 130 ASN A N 1
ATOM 1058 C CA . ASN A 1 130 ? -15.230 24.775 18.424 1.00 87.62 130 ASN A CA 1
ATOM 1059 C C . ASN A 1 130 ? -15.886 25.721 19.443 1.00 87.62 130 ASN A C 1
ATOM 1061 O O . ASN A 1 130 ? -16.412 25.268 20.463 1.00 87.62 130 ASN A O 1
ATOM 1065 N N . ARG A 1 131 ? -15.887 27.037 19.183 1.00 92.38 131 ARG A N 1
ATOM 1066 C CA . ARG A 1 131 ? -16.585 28.015 20.037 1.00 92.38 131 ARG A CA 1
ATOM 1067 C C . ARG A 1 131 ? -18.092 27.775 20.057 1.00 92.38 131 ARG A C 1
ATOM 1069 O O . ARG A 1 131 ? -18.682 27.776 21.135 1.00 92.38 131 ARG A O 1
ATOM 1076 N N . GLU A 1 132 ? -18.699 27.548 18.899 1.00 94.50 132 GLU A N 1
ATOM 1077 C CA . GLU A 1 132 ? -20.126 27.249 18.765 1.00 94.50 132 GLU A CA 1
ATOM 1078 C C . GLU A 1 132 ? -20.498 25.938 19.474 1.00 94.50 132 GLU A C 1
ATOM 1080 O O . GLU A 1 132 ? -21.486 25.891 20.204 1.00 94.50 132 GLU A O 1
ATOM 1085 N N . GLN A 1 133 ? -19.659 24.900 19.380 1.00 92.31 133 GLN A N 1
ATOM 1086 C CA . GLN A 1 133 ? -19.843 23.661 20.141 1.00 92.31 133 GLN A CA 1
ATOM 1087 C C . GLN A 1 133 ? -19.858 23.921 21.654 1.00 92.31 133 GLN A C 1
ATOM 1089 O O . GLN A 1 133 ? -20.708 23.393 22.374 1.00 92.31 133 GLN A O 1
ATOM 1094 N N . MET A 1 134 ? -18.927 24.741 22.159 1.00 93.00 134 MET A N 1
ATOM 1095 C CA . MET A 1 134 ? -18.887 25.104 23.580 1.00 93.00 134 MET A CA 1
ATOM 1096 C C . MET A 1 134 ? -20.114 25.917 24.006 1.00 93.00 134 MET A C 1
ATOM 1098 O O . MET A 1 134 ? -20.604 25.722 25.120 1.00 93.00 134 MET A O 1
ATOM 1102 N N . GLN A 1 135 ? -20.617 26.800 23.138 1.00 95.75 135 GLN A N 1
ATOM 1103 C CA . GLN A 1 135 ? -21.845 27.561 23.378 1.00 95.75 135 GLN A CA 1
ATOM 1104 C C . GLN A 1 135 ? -23.058 26.634 23.470 1.00 95.75 135 GLN A C 1
ATOM 1106 O O . GLN A 1 135 ? -23.762 26.682 24.476 1.00 95.75 135 GLN A O 1
ATOM 1111 N N . LEU A 1 136 ? -23.231 25.717 22.514 1.00 95.00 136 LEU A N 1
ATOM 1112 C CA . LEU A 1 136 ? -24.304 24.722 22.541 1.00 95.00 136 LEU A CA 1
ATOM 1113 C C . LEU A 1 136 ? -24.256 23.865 23.817 1.00 95.00 136 LEU A C 1
ATOM 1115 O O . LEU A 1 136 ? -25.265 23.666 24.492 1.00 95.00 136 LEU A O 1
ATOM 1119 N N . VAL A 1 137 ? -23.062 23.404 24.202 1.00 94.50 137 VAL A N 1
ATOM 1120 C CA . VAL A 1 137 ? -22.830 22.665 25.455 1.00 94.50 137 VAL A CA 1
ATOM 1121 C C . VAL A 1 137 ? -23.217 23.491 26.686 1.00 94.50 137 VAL A C 1
ATOM 1123 O O . VAL A 1 137 ? -23.760 22.943 27.649 1.00 94.50 137 VAL A O 1
ATOM 1126 N N . ALA A 1 138 ? -22.909 24.789 26.700 1.00 95.12 138 ALA A N 1
ATOM 1127 C CA . ALA A 1 138 ? -23.271 25.675 27.800 1.00 95.12 138 ALA A CA 1
ATOM 1128 C C . ALA A 1 138 ? -24.790 25.883 27.865 1.00 95.12 138 ALA A C 1
ATOM 1130 O O . ALA A 1 138 ? -25.369 25.734 28.941 1.00 95.12 138 ALA A O 1
ATOM 1131 N N . GLU A 1 139 ? -25.439 26.143 26.730 1.00 95.38 139 GLU A N 1
ATOM 1132 C CA . GLU A 1 139 ? -26.888 26.325 26.643 1.00 95.38 139 GLU A CA 1
ATOM 1133 C C . GLU A 1 139 ? -27.641 25.077 27.109 1.00 95.38 139 GLU A C 1
ATOM 1135 O O . GLU A 1 139 ? -28.458 25.170 28.027 1.00 95.38 139 GLU A O 1
ATOM 1140 N N . LEU A 1 140 ? -27.275 23.894 26.609 1.00 95.69 140 LEU A N 1
ATOM 1141 C CA . LEU A 1 140 ? -27.826 22.604 27.044 1.00 95.69 140 LEU A CA 1
ATOM 1142 C C . LEU A 1 140 ? -27.729 22.391 28.562 1.00 95.69 140 LEU A C 1
ATOM 1144 O O . LEU A 1 140 ? -28.678 21.934 29.203 1.00 95.69 140 LEU A O 1
ATOM 1148 N N . LYS A 1 141 ? -26.602 22.773 29.173 1.00 94.56 141 LYS A N 1
ATOM 1149 C CA . LYS A 1 141 ? -26.444 22.720 30.634 1.00 94.56 141 LYS A CA 1
ATOM 1150 C C . LYS A 1 141 ? -27.368 23.703 31.351 1.00 94.56 141 LYS A C 1
ATOM 1152 O O . LYS A 1 141 ? -27.851 23.372 32.432 1.00 94.56 141 LYS A O 1
ATOM 1157 N N . THR A 1 142 ? -27.606 24.890 30.790 1.00 94.38 142 THR A N 1
ATOM 1158 C CA . THR A 1 142 ? -28.500 25.890 31.399 1.00 94.38 142 THR A CA 1
ATOM 1159 C C . THR A 1 142 ? -29.973 25.501 31.323 1.00 94.38 142 THR A C 1
ATOM 1161 O O . THR A 1 142 ? -30.709 25.786 32.264 1.00 94.38 142 THR A O 1
ATOM 1164 N N . VAL A 1 143 ? -30.394 24.799 30.266 1.00 93.44 143 VAL A N 1
ATOM 1165 C CA . VAL A 1 143 ? -31.780 24.325 30.100 1.00 93.44 143 VAL A CA 1
ATOM 1166 C C . VAL A 1 143 ? -32.074 22.988 30.798 1.00 93.44 143 VAL A C 1
ATOM 1168 O O . VAL A 1 143 ? -33.189 22.488 30.713 1.00 93.44 143 VAL A O 1
ATOM 1171 N N . GLY A 1 144 ? -31.109 22.432 31.542 1.00 91.81 144 GLY A N 1
ATOM 1172 C CA . GLY A 1 144 ? -31.332 21.310 32.463 1.00 91.81 144 GLY A CA 1
ATOM 1173 C C . GLY A 1 144 ? -30.676 19.981 32.081 1.00 91.81 144 GLY A C 1
ATOM 1174 O O . GLY A 1 144 ? -30.663 19.074 32.905 1.00 91.81 144 GLY A O 1
ATOM 1175 N N . PHE A 1 145 ? -30.042 19.867 30.913 1.00 94.75 145 PHE A N 1
ATOM 1176 C CA . PHE A 1 145 ? -29.445 18.615 30.413 1.00 94.75 145 PHE A CA 1
ATOM 1177 C C . PHE A 1 145 ? -27.983 18.426 30.849 1.00 94.75 145 PHE A C 1
ATOM 1179 O O . PHE A 1 145 ? -27.120 17.965 30.100 1.00 94.75 145 PHE A O 1
ATOM 1186 N N . LYS A 1 146 ? -27.649 18.844 32.076 1.00 92.75 146 LYS A N 1
ATOM 1187 C CA . LYS A 1 146 ? -26.261 18.837 32.566 1.00 92.75 146 LYS A CA 1
ATOM 1188 C C . LYS A 1 146 ? -25.688 17.422 32.692 1.00 92.75 146 LYS A C 1
ATOM 1190 O O . LYS A 1 146 ? -24.504 17.236 32.408 1.00 92.75 146 LYS A O 1
ATOM 1195 N N . GLU A 1 147 ? -26.500 16.464 33.135 1.00 92.00 147 GLU A N 1
ATOM 1196 C CA . GLU A 1 147 ? -26.095 15.062 33.287 1.00 92.00 147 GLU A CA 1
ATOM 1197 C C . GLU A 1 147 ? -25.899 14.390 31.925 1.00 92.00 147 GLU A C 1
ATOM 1199 O O . GLU A 1 147 ? -24.845 13.796 31.705 1.00 92.00 147 GLU A O 1
ATOM 1204 N N . ASP A 1 148 ? -26.826 14.580 30.980 1.00 93.88 148 ASP A N 1
ATOM 1205 C CA . ASP A 1 148 ? -26.741 14.020 29.623 1.00 93.88 148 ASP A CA 1
ATOM 1206 C C . ASP A 1 148 ? -25.502 14.523 28.874 1.00 93.88 148 ASP A C 1
ATOM 1208 O O . ASP A 1 148 ? -24.720 13.739 28.334 1.00 93.88 148 ASP A O 1
ATOM 1212 N N . VAL A 1 149 ? -25.243 15.836 28.921 1.00 93.31 149 VAL A N 1
ATOM 1213 C CA . VAL A 1 149 ? -24.024 16.423 28.343 1.00 93.31 149 VAL A CA 1
ATOM 1214 C C . VAL A 1 149 ? -22.766 15.864 29.013 1.00 93.31 149 VAL A C 1
ATOM 1216 O O . VAL A 1 149 ? -21.756 15.637 28.345 1.00 93.31 149 VAL A O 1
ATOM 1219 N N . GLY A 1 150 ? -22.803 15.636 30.330 1.00 90.94 150 GLY A N 1
ATOM 1220 C CA . GLY A 1 150 ? -21.713 14.987 31.058 1.00 90.94 150 GLY A CA 1
ATOM 1221 C C . GLY A 1 150 ? -21.422 13.586 30.521 1.00 90.94 150 GLY A C 1
ATOM 1222 O O . GLY A 1 150 ? -20.270 13.286 30.212 1.00 90.94 150 GLY A O 1
ATOM 1223 N N . GLN A 1 151 ? -22.461 12.771 30.330 1.00 91.25 151 GLN A N 1
ATOM 1224 C CA . GLN A 1 151 ? -22.341 11.412 29.799 1.00 91.25 151 GLN A CA 1
ATOM 1225 C C . GLN A 1 151 ? -21.799 11.389 28.362 1.00 91.25 151 GLN A C 1
ATOM 1227 O O . GLN A 1 151 ? -20.883 10.617 28.076 1.00 91.25 151 GLN A O 1
ATOM 1232 N N . ILE A 1 152 ? -22.295 12.268 27.481 1.00 90.38 152 ILE A N 1
ATOM 1233 C CA . ILE A 1 152 ? -21.828 12.385 26.086 1.00 90.38 152 ILE A CA 1
ATOM 1234 C C . ILE A 1 152 ? -20.335 12.757 26.025 1.00 90.38 152 ILE A C 1
ATOM 1236 O O . ILE A 1 152 ? -19.580 12.236 25.205 1.00 90.38 152 ILE A O 1
ATOM 1240 N N . LEU A 1 153 ? -19.873 13.659 26.895 1.00 87.75 153 LEU A N 1
ATOM 1241 C CA . LEU A 1 153 ? -18.466 14.074 26.918 1.00 87.75 153 LEU A CA 1
ATOM 1242 C C . LEU A 1 153 ? -17.554 13.066 27.629 1.00 87.75 153 LEU A C 1
ATOM 1244 O O . LEU A 1 153 ? -16.354 13.032 27.362 1.00 87.75 153 LEU A O 1
ATOM 1248 N N . GLU A 1 154 ? -18.075 12.262 28.553 1.00 85.75 154 GLU A N 1
ATOM 1249 C CA . GLU A 1 154 ? -17.303 11.190 29.184 1.00 85.75 154 GLU A CA 1
ATOM 1250 C C . GLU A 1 154 ? -17.138 9.971 28.277 1.00 85.75 154 GLU A C 1
ATOM 1252 O O . GLU A 1 154 ? -16.059 9.371 28.272 1.00 85.75 154 GLU A O 1
ATOM 1257 N N . SER A 1 155 ? -18.159 9.614 27.490 1.00 78.38 155 SER A N 1
ATOM 1258 C CA . SER A 1 155 ? -18.060 8.512 26.526 1.00 78.38 155 SER A CA 1
ATOM 1259 C C . SER A 1 155 ? -16.969 8.777 25.484 1.00 78.38 155 SER A C 1
ATOM 1261 O O . SER A 1 155 ? -16.197 7.876 25.159 1.00 78.38 155 SER A O 1
ATOM 1263 N N . SER A 1 156 ? -16.807 10.032 25.055 1.00 76.69 156 SER A N 1
ATOM 1264 C CA . SER A 1 156 ? -15.788 10.424 24.076 1.00 76.69 156 SER A CA 1
ATOM 1265 C C . SER A 1 156 ? -14.357 10.398 24.612 1.00 76.69 156 SER A C 1
ATOM 1267 O O . SER A 1 156 ? -13.429 10.099 23.867 1.00 76.69 156 SER A O 1
ATOM 1269 N N . LYS A 1 157 ? -14.159 10.638 25.917 1.00 75.56 157 LYS A N 1
ATOM 1270 C CA . LYS A 1 157 ? -12.841 10.527 26.571 1.00 75.56 157 LYS A CA 1
ATOM 1271 C C . LYS A 1 157 ? -12.347 9.087 26.690 1.00 75.56 157 LYS A C 1
ATOM 1273 O O . LYS A 1 157 ? -11.146 8.878 26.828 1.00 75.56 157 LYS A O 1
ATOM 1278 N N . LYS A 1 158 ? -13.263 8.113 26.687 1.00 65.44 158 LYS A N 1
ATOM 1279 C CA . LYS A 1 158 ? -12.945 6.677 26.728 1.00 65.44 158 LYS A CA 1
ATOM 1280 C C . LYS A 1 158 ? -12.664 6.096 25.336 1.00 65.44 158 LYS A C 1
ATOM 1282 O O . LYS A 1 158 ? -12.105 5.008 25.250 1.00 65.44 158 LYS A O 1
ATOM 1287 N N . GLY A 1 159 ? -13.045 6.804 24.271 1.00 59.31 159 GLY A N 1
ATOM 1288 C CA . GLY A 1 159 ? -12.781 6.423 22.885 1.00 59.31 159 GLY A CA 1
ATOM 1289 C C . GLY A 1 159 ? -11.405 6.876 22.388 1.00 59.31 159 GLY A C 1
ATOM 1290 O O . GLY A 1 159 ? -10.786 7.794 22.931 1.00 59.31 159 GLY A O 1
ATOM 1291 N N . LYS A 1 160 ? -10.926 6.245 21.310 1.00 55.59 160 LYS A N 1
ATOM 1292 C CA . LYS A 1 160 ? -9.787 6.755 20.533 1.00 55.59 160 LYS A CA 1
ATOM 1293 C C . LYS A 1 160 ? -10.212 8.097 19.918 1.00 55.59 160 LYS A C 1
ATOM 1295 O O . LYS A 1 160 ? -11.355 8.232 19.494 1.00 55.59 160 LYS A O 1
ATOM 1300 N N . LYS A 1 161 ? -9.323 9.093 19.854 1.00 61.03 161 LYS A N 1
ATOM 1301 C CA . LYS A 1 161 ? -9.601 10.358 19.146 1.00 61.03 161 LYS A CA 1
ATOM 1302 C C . LYS A 1 161 ? -9.681 10.096 17.633 1.00 61.03 161 LYS A C 1
ATOM 1304 O O . LYS A 1 161 ? -8.699 10.294 16.930 1.00 61.03 161 LYS A O 1
ATOM 1309 N N . SER A 1 162 ? -10.820 9.597 17.165 1.00 66.06 162 SER A N 1
ATOM 1310 C CA . SER A 1 162 ? -11.137 9.361 15.754 1.00 66.06 162 SER A CA 1
ATOM 1311 C C . SER A 1 162 ? -12.219 10.324 15.266 1.00 66.06 162 SER A C 1
ATOM 1313 O O . SER A 1 162 ? -12.980 10.868 16.074 1.00 66.06 162 SER A O 1
ATOM 1315 N N . SER A 1 163 ? -12.305 10.496 13.945 1.00 67.38 163 SER A N 1
ATOM 1316 C CA . SER A 1 163 ? -13.394 11.211 13.267 1.00 67.38 163 SER A CA 1
ATOM 1317 C C . SER A 1 163 ? -14.767 10.693 13.698 1.00 67.38 163 SER A C 1
ATOM 1319 O O . SER A 1 163 ? -15.625 11.489 14.060 1.00 67.38 163 SER A O 1
ATOM 1321 N N . ASP A 1 164 ? -14.941 9.373 13.776 1.00 70.81 164 ASP A N 1
ATOM 1322 C CA . ASP A 1 164 ? -16.223 8.739 14.119 1.00 70.81 164 ASP A CA 1
ATOM 1323 C C . ASP A 1 164 ? -16.644 9.055 15.558 1.00 70.81 164 ASP A C 1
ATOM 1325 O O . ASP A 1 164 ? -17.811 9.312 15.852 1.00 70.81 164 ASP A O 1
ATOM 1329 N N . THR A 1 165 ? -15.672 9.103 16.477 1.00 77.94 165 THR A N 1
ATOM 1330 C CA . THR A 1 165 ? -15.929 9.491 17.869 1.00 77.94 165 THR A CA 1
ATOM 1331 C C . THR A 1 165 ? -16.354 10.958 17.944 1.00 77.94 165 THR A C 1
ATOM 1333 O O . THR A 1 165 ? -17.275 11.297 18.686 1.00 77.94 165 THR A O 1
ATOM 1336 N N . GLN A 1 166 ? -15.719 11.840 17.165 1.00 78.50 166 GLN A N 1
ATOM 1337 C CA . GLN A 1 166 ? -16.085 13.259 17.105 1.00 78.50 166 GLN A CA 1
ATOM 1338 C C . GLN A 1 166 ? -17.466 13.470 16.474 1.00 78.50 166 GLN A C 1
ATOM 1340 O O . GLN A 1 166 ? -18.274 14.224 17.020 1.00 78.50 166 GLN A O 1
ATOM 1345 N N . GLN A 1 167 ? -17.762 12.762 15.384 1.00 81.81 167 GLN A N 1
ATOM 1346 C CA . GLN A 1 167 ? -19.061 12.782 14.715 1.00 81.81 167 GLN A CA 1
ATOM 1347 C C . GLN A 1 167 ? -20.167 12.331 15.673 1.00 81.81 167 GLN A C 1
ATOM 1349 O O . GLN A 1 167 ? -21.161 13.036 15.843 1.00 81.81 167 GLN A O 1
ATOM 1354 N N . GLY A 1 168 ? -19.975 11.197 16.358 1.00 85.44 168 GLY A N 1
ATOM 1355 C CA . GLY A 1 168 ? -20.947 10.659 17.308 1.00 85.44 168 GLY A CA 1
ATOM 1356 C C . GLY A 1 168 ? -21.247 11.620 18.461 1.00 85.44 168 GLY A C 1
ATOM 1357 O O . GLY A 1 168 ? -22.403 11.764 18.865 1.00 85.44 168 GLY A O 1
ATOM 1358 N N . VAL A 1 169 ? -20.233 12.336 18.957 1.00 87.75 169 VAL A N 1
ATOM 1359 C CA . VAL A 1 169 ? -20.407 13.376 19.985 1.00 87.75 169 VAL A CA 1
ATOM 1360 C C . VAL A 1 169 ? -21.228 14.548 19.462 1.00 87.75 169 VAL A C 1
ATOM 1362 O O . VAL A 1 169 ? -22.181 14.958 20.122 1.00 87.75 169 VAL A O 1
ATOM 1365 N N . LEU A 1 170 ? -20.873 15.089 18.295 1.00 88.31 170 LEU A N 1
ATOM 1366 C CA . LEU A 1 170 ? -21.581 16.219 17.689 1.00 88.31 170 LEU A CA 1
ATOM 1367 C C . LEU A 1 170 ? -23.039 15.872 17.399 1.00 88.31 170 LEU A C 1
ATOM 1369 O O . LEU A 1 170 ? -23.929 16.619 17.800 1.00 88.31 170 LEU A O 1
ATOM 1373 N N . MET A 1 171 ? -23.284 14.701 16.812 1.00 89.94 171 MET A N 1
ATOM 1374 C CA . MET A 1 171 ? -24.629 14.198 16.548 1.00 89.94 171 MET A CA 1
ATOM 1375 C C . MET A 1 171 ? -25.434 14.033 17.843 1.00 89.94 171 MET A C 1
ATOM 1377 O O . MET A 1 171 ? -26.582 14.462 17.917 1.00 89.94 171 MET A O 1
ATOM 1381 N N . SER A 1 172 ? -24.826 13.491 18.904 1.00 93.00 172 SER A N 1
ATOM 1382 C CA . SER A 1 172 ? -25.496 13.343 20.205 1.00 93.00 172 SER A CA 1
ATOM 1383 C C . SER A 1 172 ? -25.860 14.693 20.830 1.00 93.00 172 SER A C 1
ATOM 1385 O O . SER A 1 172 ? -26.949 14.839 21.379 1.00 93.00 172 SER A O 1
ATOM 1387 N N . LEU A 1 173 ? -24.978 15.695 20.730 1.00 93.25 173 LEU A N 1
ATOM 1388 C CA . LEU A 1 173 ? -25.247 17.049 21.226 1.00 93.25 173 LEU A CA 1
ATOM 1389 C C . LEU A 1 173 ? -26.353 17.750 20.426 1.00 93.25 173 LEU A C 1
ATOM 1391 O O . LEU A 1 173 ? -27.206 18.399 21.027 1.00 93.25 173 LEU A O 1
ATOM 1395 N N . MET A 1 174 ? -26.363 17.611 19.098 1.00 92.31 174 MET A N 1
ATOM 1396 C CA . MET A 1 174 ? -27.401 18.193 18.238 1.00 92.31 174 MET A CA 1
ATOM 1397 C C . MET A 1 174 ? -28.769 17.542 18.471 1.00 92.31 174 MET A C 1
ATOM 1399 O O . MET A 1 174 ? -29.755 18.255 18.643 1.00 92.31 174 MET A O 1
ATOM 1403 N N . ASN A 1 175 ? -28.826 16.212 18.586 1.00 94.12 175 ASN A N 1
ATOM 1404 C CA . ASN A 1 175 ? -30.062 15.491 18.908 1.00 94.12 175 ASN A CA 1
ATOM 1405 C C . ASN A 1 175 ? -30.599 15.883 20.293 1.00 94.12 175 ASN A C 1
ATOM 1407 O O . ASN A 1 175 ? -31.804 16.055 20.482 1.00 94.12 175 ASN A O 1
ATOM 1411 N N . LEU A 1 176 ? -29.704 16.061 21.271 1.00 95.31 176 LEU A N 1
ATOM 1412 C CA . LEU A 1 176 ? -30.074 16.540 22.600 1.00 95.31 176 LEU A CA 1
ATOM 1413 C C . LEU A 1 176 ? -30.638 17.965 22.540 1.00 95.31 176 LEU A C 1
ATOM 1415 O O . LEU A 1 176 ? -31.657 18.239 23.169 1.00 95.31 176 LEU A O 1
ATOM 1419 N N . ALA A 1 177 ? -30.027 18.848 21.747 1.00 94.88 177 ALA A N 1
ATOM 1420 C CA . ALA A 1 177 ? -30.513 20.208 21.523 1.00 94.88 177 ALA A CA 1
ATOM 1421 C C . ALA A 1 177 ? -31.915 20.223 20.908 1.00 94.88 177 ALA A C 1
ATOM 1423 O O . ALA A 1 177 ? -32.793 20.917 21.419 1.00 94.88 177 ALA A O 1
ATOM 1424 N N . GLU A 1 178 ? -32.159 19.393 19.894 1.00 93.38 178 GLU A N 1
ATOM 1425 C CA . GLU A 1 178 ? -33.482 19.247 19.288 1.00 93.38 178 GLU A CA 1
ATOM 1426 C C . GLU A 1 178 ? -34.515 18.734 20.306 1.00 93.38 178 GLU A C 1
ATOM 1428 O O . GLU A 1 178 ? -35.592 19.317 20.442 1.00 93.38 178 GLU A O 1
ATOM 1433 N N . SER A 1 179 ? -34.165 17.718 21.107 1.00 92.56 179 SER A N 1
ATOM 1434 C CA . SER A 1 179 ? -35.041 17.196 22.171 1.00 92.56 179 SER A CA 1
ATOM 1435 C C . SER A 1 179 ? -35.342 18.221 23.276 1.00 92.56 179 SER A C 1
ATOM 1437 O O . SER A 1 179 ? -36.409 18.186 23.890 1.00 92.56 179 SER A O 1
ATOM 1439 N N . ALA A 1 180 ? -34.420 19.162 23.495 1.00 92.56 180 ALA A N 1
ATOM 1440 C CA . ALA A 1 180 ? -34.552 20.281 24.419 1.00 92.56 180 ALA A CA 1
ATOM 1441 C C . ALA A 1 180 ? -35.345 21.466 23.831 1.00 92.56 180 ALA A C 1
ATOM 1443 O O . ALA A 1 180 ? -35.574 22.454 24.531 1.00 92.56 180 ALA A O 1
ATOM 1444 N N . GLY A 1 181 ? -35.752 21.398 22.557 1.00 92.75 181 GLY A N 1
ATOM 1445 C CA . GLY A 1 181 ? -36.413 22.491 21.842 1.00 92.75 181 GLY A CA 1
ATOM 1446 C C . GLY A 1 181 ? -35.479 23.648 21.464 1.00 92.75 181 GLY A C 1
ATOM 1447 O O . GLY A 1 181 ? -35.957 24.748 21.183 1.00 92.75 181 GLY A O 1
ATOM 1448 N N . LEU A 1 182 ? -34.161 23.425 21.469 1.00 93.56 182 LEU A N 1
ATOM 1449 C CA . LEU A 1 182 ? -33.160 24.393 21.027 1.00 93.56 182 LEU A CA 1
ATOM 1450 C C . LEU A 1 182 ? -32.934 24.265 19.518 1.00 93.56 182 LEU A C 1
ATOM 1452 O O . LEU A 1 182 ? -32.777 23.169 18.984 1.00 93.56 182 LEU A O 1
ATOM 1456 N N . SER A 1 183 ? -32.881 25.401 18.823 1.00 92.19 183 SER A N 1
ATOM 1457 C CA . SER A 1 183 ? -32.501 25.427 17.410 1.00 92.19 183 SER A CA 1
ATOM 1458 C C . SER A 1 183 ? -30.983 25.407 17.268 1.00 92.19 183 SER A C 1
ATOM 1460 O O . SER A 1 183 ? -30.292 26.184 17.922 1.00 92.19 183 SER A O 1
ATOM 1462 N N . VAL A 1 184 ? -30.474 24.571 16.360 1.00 91.56 184 VAL A N 1
ATOM 1463 C CA . VAL A 1 184 ? -29.048 24.528 15.997 1.00 91.56 184 VAL A CA 1
ATOM 1464 C C . VAL A 1 184 ? -28.682 25.481 14.850 1.00 91.56 184 VAL A C 1
ATOM 1466 O O . VAL A 1 184 ? -27.507 25.669 14.553 1.00 91.56 184 VAL A O 1
ATOM 1469 N N . SER A 1 185 ? -29.667 26.137 14.225 1.00 92.06 185 SER A N 1
ATOM 1470 C CA . SER A 1 185 ? -29.445 27.110 13.141 1.00 92.06 185 SER A CA 1
ATOM 1471 C C . SER A 1 185 ? -28.524 28.296 13.492 1.00 92.06 185 SER A C 1
ATOM 1473 O O . SER A 1 185 ? -27.872 28.798 12.578 1.00 92.06 185 SER A O 1
ATOM 1475 N N . PRO A 1 186 ? -28.430 28.766 14.756 1.00 94.62 186 PRO A N 1
ATOM 1476 C CA . PRO A 1 186 ? -27.474 29.805 15.146 1.00 94.62 186 PRO A CA 1
ATOM 1477 C C . PRO A 1 186 ? -25.997 29.386 15.098 1.00 94.62 186 PRO A C 1
ATOM 1479 O O . PRO A 1 186 ? -25.145 30.253 15.274 1.00 94.62 186 PRO A O 1
ATOM 1482 N N . TYR A 1 187 ? -25.691 28.103 14.865 1.00 93.88 187 TYR A N 1
ATOM 1483 C CA . TYR A 1 187 ? -24.331 27.551 14.876 1.00 93.88 187 TYR A CA 1
ATOM 1484 C C . TYR A 1 187 ? -23.894 27.066 13.477 1.00 93.88 187 TYR A C 1
ATOM 1486 O O . TYR A 1 187 ? -23.754 25.862 13.238 1.00 93.88 187 TYR A O 1
ATOM 1494 N N . PRO A 1 188 ? -23.724 27.973 12.497 1.00 93.38 188 PRO A N 1
ATOM 1495 C CA . PRO A 1 188 ? -23.441 27.594 11.115 1.00 93.38 188 PRO A CA 1
ATOM 1496 C C . PRO A 1 188 ? -22.078 26.910 10.928 1.00 93.38 188 PRO A C 1
ATOM 1498 O O . PRO A 1 188 ? -21.964 26.032 10.076 1.00 93.38 188 PRO A O 1
ATOM 1501 N N . ASN A 1 189 ? -21.048 27.262 11.707 1.00 89.94 189 ASN A N 1
ATOM 1502 C CA . ASN A 1 189 ? -19.736 26.616 11.596 1.00 89.94 189 ASN A CA 1
ATOM 1503 C C . ASN A 1 189 ? -19.763 25.210 12.204 1.00 89.94 189 ASN A C 1
ATOM 1505 O O . ASN A 1 189 ? -19.130 24.296 11.679 1.00 89.94 189 ASN A O 1
ATOM 1509 N N . LEU A 1 190 ? -20.534 25.022 13.277 1.00 89.88 190 LEU A N 1
ATOM 1510 C CA . LEU A 1 190 ? -20.773 23.725 13.897 1.00 89.88 190 LEU A CA 1
ATOM 1511 C C . LEU A 1 190 ? -21.518 22.771 12.958 1.00 89.88 190 LEU A C 1
ATOM 1513 O O . LEU A 1 190 ? -21.161 21.598 12.875 1.00 89.88 190 LEU A O 1
ATOM 1517 N N . LEU A 1 191 ? -22.524 23.277 12.238 1.00 91.44 191 LEU A N 1
ATOM 1518 C CA . LEU A 1 191 ? -23.250 22.512 11.220 1.00 91.44 191 LEU A CA 1
ATOM 1519 C C . LEU A 1 191 ? -22.325 22.109 10.066 1.00 91.44 191 LEU A C 1
ATOM 1521 O O . LEU A 1 191 ? -22.274 20.933 9.718 1.00 91.44 191 LEU A O 1
ATOM 1525 N N . SER A 1 192 ? -21.522 23.039 9.539 1.00 87.94 192 SER A N 1
ATOM 1526 C CA . SER A 1 192 ? -20.527 22.722 8.503 1.00 87.94 192 SER A CA 1
ATOM 1527 C C . SER A 1 192 ? -19.513 21.676 8.976 1.00 87.94 192 SER A C 1
ATOM 1529 O O . SER A 1 192 ? -19.177 20.758 8.229 1.00 87.94 192 SER A O 1
ATOM 1531 N N . TYR A 1 193 ? -19.055 21.769 10.230 1.00 89.31 193 TYR A N 1
ATOM 1532 C CA . TYR A 1 193 ? -18.133 20.790 10.803 1.00 89.31 193 TYR A CA 1
ATOM 1533 C C . TYR A 1 193 ? -18.774 19.406 10.977 1.00 89.31 193 TYR A C 1
ATOM 1535 O O . TYR A 1 193 ? -18.138 18.398 10.668 1.00 89.31 193 TYR A O 1
ATOM 1543 N N . GLN A 1 194 ? -20.041 19.336 11.396 1.00 86.81 194 GLN A N 1
ATOM 1544 C CA . GLN A 1 194 ? -20.784 18.075 11.444 1.00 86.81 194 GLN A CA 1
ATOM 1545 C C . GLN A 1 194 ? -20.913 17.453 10.047 1.00 86.81 194 GLN A C 1
ATOM 1547 O O . GLN A 1 194 ? -20.622 16.267 9.904 1.00 86.81 194 GLN A O 1
ATOM 1552 N N . SER A 1 195 ? -21.260 18.239 9.023 1.00 86.88 195 SER A N 1
ATOM 1553 C CA . SER A 1 195 ? -21.392 17.740 7.646 1.00 86.88 195 SER A CA 1
ATOM 1554 C C . SER A 1 195 ? -20.061 17.235 7.077 1.00 86.88 195 SER A C 1
ATOM 1556 O O . SER A 1 195 ? -20.030 16.234 6.358 1.00 86.88 195 SER A O 1
ATOM 1558 N N . TYR A 1 196 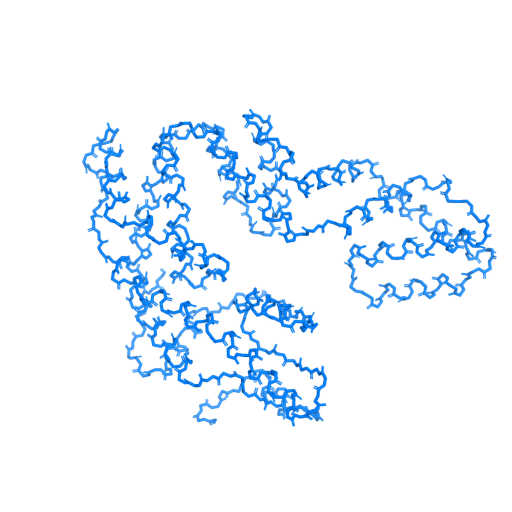? -18.945 17.886 7.429 1.00 87.69 196 TYR A N 1
ATOM 1559 C CA . TYR A 1 196 ? -17.598 17.403 7.114 1.00 87.69 196 TYR A CA 1
ATOM 1560 C C . TYR A 1 196 ? -17.312 16.042 7.761 1.00 87.69 196 TYR A C 1
ATOM 1562 O O . TYR A 1 196 ? -16.896 15.116 7.068 1.00 87.69 196 TYR A O 1
ATOM 1570 N N . LEU A 1 197 ? -17.555 15.902 9.070 1.00 84.19 197 LEU A N 1
ATOM 1571 C CA . LEU A 1 197 ? -17.300 14.650 9.788 1.00 84.19 197 LEU A CA 1
ATOM 1572 C C . LEU A 1 197 ? -18.187 13.506 9.295 1.00 84.19 197 LEU A C 1
ATOM 1574 O O . LEU A 1 197 ? -17.715 12.379 9.193 1.00 84.19 197 LEU A O 1
ATOM 1578 N N . GLU A 1 198 ? -19.446 13.797 8.970 1.00 85.50 198 GLU A N 1
ATOM 1579 C CA . GLU A 1 198 ? -20.370 12.834 8.376 1.00 85.50 198 GLU A CA 1
ATOM 1580 C C . GLU A 1 198 ? -19.859 12.339 7.024 1.00 85.50 198 GLU A C 1
ATOM 1582 O O . GLU A 1 198 ? -19.630 11.143 6.859 1.00 85.50 198 GLU A O 1
ATOM 1587 N N . SER A 1 199 ? -19.541 13.259 6.112 1.00 85.50 199 SER A N 1
ATOM 1588 C CA . SER A 1 199 ? -18.996 12.909 4.796 1.00 85.50 199 SER A CA 1
ATOM 1589 C C . SER A 1 199 ? -17.685 12.119 4.902 1.00 85.50 199 SER A C 1
ATOM 1591 O O . SER A 1 199 ? -17.467 11.172 4.151 1.00 85.50 199 SER A O 1
ATOM 1593 N N . PHE A 1 200 ? -16.815 12.483 5.850 1.00 83.38 200 PHE A N 1
ATOM 1594 C CA . PHE A 1 200 ? -15.557 11.780 6.091 1.00 83.38 200 PHE A CA 1
ATOM 1595 C C . PHE A 1 200 ? -15.773 10.366 6.649 1.00 83.38 200 PHE A C 1
ATOM 1597 O O . PHE A 1 200 ? -15.094 9.440 6.217 1.00 83.38 200 PHE A O 1
ATOM 1604 N N . SER A 1 201 ? -16.733 10.177 7.561 1.00 80.38 201 SER A N 1
ATOM 1605 C CA . SER A 1 201 ? -17.064 8.860 8.134 1.00 80.38 201 SER A CA 1
ATOM 1606 C C . SER A 1 201 ? -17.629 7.871 7.106 1.00 80.38 201 SER A C 1
ATOM 1608 O O . SER A 1 201 ? -17.476 6.660 7.249 1.00 80.38 201 SER A O 1
ATOM 1610 N N . GLU A 1 202 ? -18.264 8.378 6.047 1.00 87.25 202 GLU A N 1
ATOM 1611 C CA . GLU A 1 202 ? -18.819 7.569 4.958 1.00 87.25 202 GLU A CA 1
ATOM 1612 C C . GLU A 1 202 ? -17.782 7.184 3.891 1.00 87.25 202 GLU A C 1
ATOM 1614 O O . GLU A 1 202 ? -18.079 6.372 3.004 1.00 87.25 202 GLU A O 1
ATOM 1619 N N . LEU A 1 203 ? -16.581 7.770 3.945 1.00 85.62 203 LEU A N 1
ATOM 1620 C CA . LEU A 1 203 ? -15.521 7.527 2.977 1.00 85.62 203 LEU A CA 1
ATOM 1621 C C . LEU A 1 203 ? -14.976 6.110 3.143 1.00 85.62 203 LEU A C 1
ATOM 1623 O O . LEU A 1 203 ? -14.489 5.714 4.205 1.00 85.62 203 LEU A O 1
ATOM 1627 N N . LYS A 1 204 ? -15.013 5.328 2.066 1.00 87.88 204 LYS A N 1
ATOM 1628 C CA . LYS A 1 204 ? -14.512 3.953 2.094 1.00 87.88 204 LYS A CA 1
ATOM 1629 C C . LYS A 1 204 ? -13.022 3.960 1.799 1.00 87.88 204 LYS A C 1
ATOM 1631 O O . LYS A 1 204 ? -12.626 3.818 0.646 1.00 87.88 204 LYS A O 1
ATOM 1636 N N . ILE A 1 205 ? -12.205 4.104 2.842 1.00 81.50 205 ILE A N 1
ATOM 1637 C CA . ILE A 1 205 ? -10.743 4.259 2.727 1.00 81.50 205 ILE A CA 1
ATOM 1638 C C . ILE A 1 205 ? -10.101 3.171 1.851 1.00 81.50 205 ILE A C 1
ATOM 1640 O O . ILE A 1 205 ? -9.350 3.499 0.938 1.00 81.50 205 ILE A O 1
ATOM 1644 N N . ASP A 1 206 ? -10.465 1.899 2.038 1.00 80.12 206 ASP A N 1
ATOM 1645 C CA .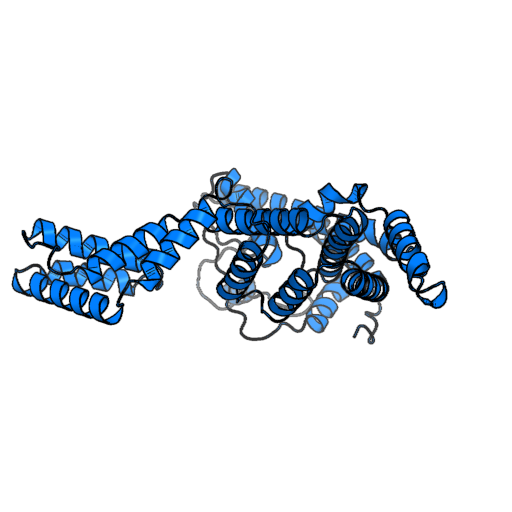 ASP A 1 206 ? -9.939 0.795 1.218 1.00 80.12 206 ASP A CA 1
ATOM 1646 C C . ASP A 1 206 ? -10.252 0.984 -0.281 1.00 80.12 206 ASP A C 1
ATOM 1648 O O . ASP A 1 206 ? -9.410 0.745 -1.145 1.00 80.12 206 ASP A O 1
ATOM 1652 N N . GLN A 1 207 ? -11.463 1.450 -0.607 1.00 88.38 207 GLN A N 1
ATOM 1653 C CA . GLN A 1 207 ? -11.879 1.701 -1.991 1.00 88.38 207 GLN A CA 1
ATOM 1654 C C . GLN A 1 207 ? -11.216 2.957 -2.559 1.00 88.38 207 GLN A C 1
ATOM 1656 O O . GLN A 1 207 ? -10.787 2.940 -3.709 1.00 88.38 207 GLN A O 1
ATOM 1661 N N . LEU A 1 208 ? -11.064 4.007 -1.749 1.00 89.31 208 LEU A N 1
ATOM 1662 C CA . LEU A 1 208 ? -10.349 5.227 -2.115 1.00 89.31 208 LEU A CA 1
ATOM 1663 C C . LEU A 1 208 ? -8.900 4.928 -2.525 1.00 89.31 208 LEU A C 1
ATOM 1665 O O . LEU A 1 208 ? -8.454 5.400 -3.567 1.00 89.31 208 LEU A O 1
ATOM 1669 N N . LEU A 1 209 ? -8.175 4.123 -1.744 1.00 86.06 209 LEU A N 1
ATOM 1670 C CA . LEU A 1 209 ? -6.792 3.753 -2.063 1.00 86.06 209 LEU A CA 1
ATOM 1671 C C . LEU A 1 209 ? -6.701 2.978 -3.388 1.00 86.06 209 LEU A C 1
ATOM 1673 O O . LEU A 1 209 ? -5.831 3.251 -4.218 1.00 86.06 209 LEU A O 1
ATOM 1677 N N . LEU A 1 210 ? -7.634 2.051 -3.632 1.00 88.06 210 LEU A N 1
ATOM 1678 C CA . LEU A 1 210 ? -7.726 1.329 -4.907 1.00 88.06 210 LEU A CA 1
ATOM 1679 C C . LEU A 1 210 ? -8.043 2.265 -6.081 1.00 88.06 210 LEU A C 1
ATOM 1681 O O . LEU A 1 210 ? -7.458 2.127 -7.159 1.00 88.06 210 LEU A O 1
ATOM 1685 N N . GLU A 1 211 ? -8.959 3.212 -5.891 1.00 95.19 211 GLU A N 1
ATOM 1686 C CA . GLU A 1 211 ? -9.304 4.206 -6.903 1.00 95.19 211 GLU A CA 1
ATOM 1687 C C . GLU A 1 211 ? -8.123 5.115 -7.236 1.00 95.19 211 GLU A C 1
ATOM 1689 O O . GLU A 1 211 ? -7.873 5.335 -8.417 1.00 95.19 211 GLU A O 1
ATOM 1694 N N . ILE A 1 212 ? -7.360 5.586 -6.242 1.00 92.94 212 ILE A N 1
ATOM 1695 C CA . ILE A 1 212 ? -6.179 6.440 -6.452 1.00 92.94 212 ILE A CA 1
ATOM 1696 C C . ILE A 1 212 ? -5.137 5.725 -7.309 1.00 92.94 212 ILE A C 1
ATOM 1698 O O . ILE A 1 212 ? -4.664 6.297 -8.290 1.00 92.94 212 ILE A O 1
ATOM 1702 N N . ASN A 1 213 ? -4.845 4.456 -7.018 1.00 90.75 213 ASN A N 1
ATOM 1703 C CA . ASN A 1 213 ? -3.925 3.655 -7.831 1.00 90.75 213 ASN A CA 1
ATOM 1704 C C . ASN A 1 213 ? -4.418 3.511 -9.281 1.00 90.75 213 ASN A C 1
ATOM 1706 O O . ASN A 1 213 ? -3.656 3.672 -10.236 1.00 90.75 213 ASN A O 1
ATOM 1710 N N . ARG A 1 214 ? -5.717 3.244 -9.474 1.00 93.75 214 ARG A N 1
ATOM 1711 C CA . ARG A 1 214 ? -6.321 3.153 -10.815 1.00 93.75 214 ARG A CA 1
ATOM 1712 C C . ARG A 1 214 ? -6.344 4.498 -11.543 1.00 93.75 214 ARG A C 1
ATOM 1714 O O . ARG A 1 214 ? -6.246 4.523 -12.771 1.00 93.75 214 ARG A O 1
ATOM 1721 N N . TYR A 1 215 ? -6.529 5.593 -10.816 1.00 95.88 215 TYR A N 1
ATOM 1722 C CA . TYR A 1 215 ? -6.520 6.946 -11.354 1.00 95.88 215 TYR A CA 1
ATOM 1723 C C . TYR A 1 215 ? -5.109 7.340 -11.787 1.00 95.88 215 TYR A C 1
ATOM 1725 O O . TYR A 1 215 ? -4.935 7.840 -12.897 1.00 95.88 215 TYR A O 1
ATOM 1733 N N . GLU A 1 216 ? -4.095 7.040 -10.971 1.00 93.88 216 GLU A N 1
ATOM 1734 C CA . GLU A 1 216 ? -2.691 7.226 -11.332 1.00 93.88 216 GLU A CA 1
ATOM 1735 C C . GLU A 1 216 ? -2.354 6.442 -12.610 1.00 93.88 216 GLU A C 1
ATOM 1737 O O . GLU A 1 216 ? -1.824 7.010 -13.566 1.00 93.88 216 GLU A O 1
ATOM 1742 N N . ASP A 1 217 ? -2.743 5.169 -12.700 1.00 92.19 217 ASP A N 1
ATOM 1743 C CA . ASP A 1 217 ? -2.526 4.368 -13.908 1.00 92.19 217 ASP A CA 1
ATOM 1744 C C . ASP A 1 217 ? -3.216 4.958 -15.150 1.00 92.19 217 ASP A C 1
ATOM 1746 O O . ASP A 1 217 ? -2.638 4.965 -16.243 1.00 92.19 217 ASP A O 1
ATOM 1750 N N . ALA A 1 218 ? -4.436 5.483 -15.005 1.00 93.44 218 ALA A N 1
ATOM 1751 C CA . ALA A 1 218 ? -5.136 6.165 -16.091 1.00 93.44 218 ALA A CA 1
ATOM 1752 C C . ALA A 1 218 ? -4.438 7.473 -16.500 1.00 93.44 218 ALA A C 1
ATOM 1754 O O . ALA A 1 218 ? -4.308 7.745 -17.697 1.00 93.44 218 ALA A O 1
ATOM 1755 N N . PHE A 1 219 ? -3.941 8.244 -15.531 1.00 93.88 219 PHE A N 1
ATOM 1756 C CA . PHE A 1 219 ? -3.142 9.447 -15.758 1.00 93.88 219 PHE A CA 1
ATOM 1757 C C . PHE A 1 219 ? -1.872 9.124 -16.559 1.00 93.88 219 PHE A C 1
ATOM 1759 O O . PHE A 1 219 ? -1.662 9.702 -17.629 1.00 93.88 219 PHE A O 1
ATOM 1766 N N . TYR A 1 220 ? -1.085 8.127 -16.138 1.00 94.50 220 TYR A N 1
ATOM 1767 C CA . TYR A 1 220 ? 0.097 7.681 -16.885 1.00 94.50 220 TYR A CA 1
ATOM 1768 C C . TYR A 1 220 ? -0.248 7.255 -18.316 1.00 94.50 220 TYR A C 1
ATOM 1770 O O . TYR A 1 220 ? 0.459 7.632 -19.246 1.00 94.50 220 TYR A O 1
ATOM 1778 N N . ARG A 1 221 ? -1.339 6.505 -18.531 1.00 91.50 221 ARG A N 1
ATOM 1779 C CA . ARG A 1 221 ? -1.749 6.048 -19.876 1.00 91.50 221 ARG A CA 1
ATOM 1780 C C . ARG A 1 221 ? -2.096 7.186 -20.835 1.00 91.50 221 ARG A C 1
ATOM 1782 O O . ARG A 1 221 ? -1.904 7.023 -22.043 1.00 91.50 221 ARG A O 1
ATOM 1789 N N . ARG A 1 222 ? -2.630 8.297 -20.320 1.00 91.19 222 ARG A N 1
ATOM 1790 C CA . ARG A 1 222 ? -2.963 9.486 -21.119 1.00 91.19 222 ARG A CA 1
ATOM 1791 C C . ARG A 1 222 ? -1.736 10.337 -21.422 1.00 91.19 222 ARG A C 1
ATOM 1793 O O . ARG A 1 222 ? -1.590 10.805 -22.547 1.00 91.19 222 ARG A O 1
ATOM 1800 N N . VAL A 1 223 ? -0.838 10.495 -20.449 1.00 92.75 223 VAL A N 1
ATOM 1801 C CA . VAL A 1 223 ? 0.385 11.300 -20.607 1.00 92.75 223 VAL A CA 1
ATOM 1802 C C . VAL A 1 223 ? 1.441 10.581 -21.453 1.00 92.75 223 VAL A C 1
ATOM 1804 O O . VAL A 1 223 ? 2.077 11.198 -22.308 1.00 92.75 223 VAL A O 1
ATOM 1807 N N . LEU A 1 224 ? 1.612 9.274 -21.255 1.00 94.50 224 LEU A N 1
ATOM 1808 C CA . LEU A 1 224 ? 2.509 8.434 -22.046 1.00 94.50 224 LEU A CA 1
ATOM 1809 C C . LEU A 1 224 ? 1.778 7.959 -23.301 1.00 94.50 224 LEU A C 1
ATOM 1811 O O . LEU A 1 224 ? 0.953 7.047 -23.246 1.00 94.50 224 LEU A O 1
ATOM 1815 N N . THR A 1 225 ? 2.046 8.609 -24.432 1.00 89.19 225 THR A N 1
ATOM 1816 C CA . THR A 1 225 ? 1.328 8.359 -25.694 1.00 89.19 225 THR A CA 1
ATOM 1817 C C . THR A 1 225 ? 2.021 7.347 -26.601 1.00 89.19 225 THR A C 1
ATOM 1819 O O . THR A 1 225 ? 1.345 6.698 -27.400 1.00 89.19 225 THR A O 1
ATOM 1822 N N . ASP A 1 226 ? 3.338 7.179 -26.475 1.00 92.12 226 ASP A N 1
ATOM 1823 C CA . ASP A 1 226 ? 4.098 6.179 -27.215 1.00 92.12 226 ASP A CA 1
ATOM 1824 C C . ASP A 1 226 ? 4.194 4.848 -26.452 1.00 92.12 226 ASP A C 1
ATOM 1826 O O . ASP A 1 226 ? 4.221 4.788 -25.223 1.00 92.12 226 ASP A O 1
ATOM 1830 N N . GLU A 1 227 ? 4.237 3.751 -27.205 1.00 92.81 227 GLU A N 1
ATOM 1831 C CA . GLU A 1 227 ? 4.269 2.396 -26.643 1.00 92.81 227 GLU A CA 1
ATOM 1832 C C . GLU A 1 227 ? 5.563 2.099 -25.870 1.00 92.81 227 GLU A C 1
ATOM 1834 O O . GLU A 1 227 ? 5.546 1.328 -24.909 1.00 92.81 227 GLU A O 1
ATOM 1839 N N . ASP A 1 228 ? 6.682 2.725 -26.250 1.00 93.94 228 ASP A N 1
ATOM 1840 C CA . ASP A 1 228 ? 7.969 2.487 -25.601 1.00 93.94 228 ASP A CA 1
ATOM 1841 C C . ASP A 1 228 ? 7.991 3.120 -24.201 1.00 93.94 228 ASP A C 1
ATOM 1843 O O . ASP A 1 228 ? 8.335 2.435 -23.240 1.00 93.94 228 ASP A O 1
ATOM 1847 N N . SER A 1 229 ? 7.540 4.365 -24.031 1.00 94.88 229 SER A N 1
ATOM 1848 C CA . SER A 1 229 ? 7.450 5.004 -22.711 1.00 94.88 229 SER A CA 1
ATOM 1849 C C . SER A 1 229 ? 6.458 4.295 -21.782 1.00 94.88 229 SER A C 1
ATOM 1851 O O . SER A 1 229 ? 6.754 4.090 -20.601 1.00 94.88 229 SER A O 1
ATOM 1853 N N . ARG A 1 230 ? 5.324 3.807 -22.306 1.00 94.75 230 ARG A N 1
ATOM 1854 C CA . ARG A 1 230 ? 4.398 2.945 -21.548 1.00 94.75 230 ARG A CA 1
ATOM 1855 C C . ARG A 1 230 ? 5.071 1.660 -21.084 1.00 94.75 230 ARG A C 1
ATOM 1857 O O . ARG A 1 230 ? 4.911 1.263 -19.929 1.00 94.75 230 ARG A O 1
ATOM 1864 N N . ARG A 1 231 ? 5.848 1.014 -21.956 1.00 93.81 231 ARG A N 1
ATOM 1865 C CA . ARG A 1 231 ? 6.582 -0.202 -21.598 1.00 93.81 231 ARG A CA 1
ATOM 1866 C C . ARG A 1 231 ? 7.691 0.081 -20.583 1.00 93.81 231 ARG A C 1
ATOM 1868 O O . ARG A 1 231 ? 7.870 -0.726 -19.676 1.00 93.81 231 ARG A O 1
ATOM 1875 N N . VAL A 1 232 ? 8.359 1.236 -20.647 1.00 95.12 232 VAL A N 1
ATOM 1876 C CA . VAL A 1 232 ? 9.294 1.696 -19.601 1.00 95.12 232 VAL A CA 1
ATOM 1877 C C . VAL A 1 232 ? 8.585 1.814 -18.249 1.00 95.12 232 VAL A C 1
ATOM 1879 O O . VAL A 1 232 ? 9.080 1.251 -17.275 1.00 95.12 232 VAL A O 1
ATOM 1882 N N . ARG A 1 233 ? 7.405 2.450 -18.182 1.00 94.81 233 ARG A N 1
ATOM 1883 C CA . ARG A 1 233 ? 6.606 2.553 -16.942 1.00 94.81 233 ARG A CA 1
ATOM 1884 C C . ARG A 1 233 ? 6.263 1.187 -16.360 1.00 94.81 233 ARG A C 1
ATOM 1886 O O . ARG A 1 233 ? 6.389 0.983 -15.155 1.00 94.81 233 ARG A O 1
ATOM 1893 N N . ILE A 1 234 ? 5.814 0.266 -17.209 1.00 92.81 234 ILE A N 1
ATOM 1894 C CA . ILE A 1 234 ? 5.432 -1.092 -16.809 1.00 92.81 234 ILE A CA 1
ATOM 1895 C C . ILE A 1 234 ? 6.635 -1.834 -16.209 1.00 92.81 234 ILE A C 1
ATOM 1897 O O . ILE A 1 234 ? 6.530 -2.383 -15.113 1.00 92.81 234 ILE A O 1
ATOM 1901 N N . LEU A 1 235 ? 7.787 -1.799 -16.886 1.00 94.19 235 LEU A N 1
ATOM 1902 C CA . LEU A 1 235 ? 9.009 -2.440 -16.396 1.00 94.19 235 LEU A CA 1
ATOM 1903 C C . LEU A 1 235 ? 9.509 -1.815 -15.095 1.00 94.19 235 LEU A C 1
ATOM 1905 O O . LEU A 1 235 ? 9.884 -2.544 -14.189 1.00 94.19 235 LEU A O 1
ATOM 1909 N N . ASP A 1 236 ? 9.449 -0.494 -14.973 1.00 94.38 236 ASP A N 1
ATOM 1910 C CA . ASP A 1 236 ? 9.846 0.235 -13.768 1.00 94.38 236 ASP A CA 1
ATOM 1911 C C . ASP A 1 236 ? 8.959 -0.072 -12.547 1.00 94.38 236 ASP A C 1
ATOM 1913 O O . ASP A 1 236 ? 9.451 -0.146 -11.420 1.00 94.38 236 ASP A O 1
ATOM 1917 N N . ARG A 1 237 ? 7.652 -0.298 -12.734 1.00 92.56 237 ARG A N 1
ATOM 1918 C CA . ARG A 1 237 ? 6.789 -0.812 -11.652 1.00 92.56 237 ARG A CA 1
ATOM 1919 C C . ARG A 1 237 ? 7.191 -2.223 -11.257 1.00 92.56 237 ARG A C 1
ATOM 1921 O O . ARG A 1 237 ? 7.296 -2.531 -10.073 1.00 92.56 237 ARG A O 1
ATOM 1928 N N . TYR A 1 238 ? 7.409 -3.074 -12.250 1.00 93.38 238 TYR A N 1
ATOM 1929 C CA . TYR A 1 238 ? 7.706 -4.476 -12.024 1.00 93.38 238 TYR A CA 1
ATOM 1930 C C . TYR A 1 238 ? 9.070 -4.701 -11.361 1.00 93.38 238 TYR A C 1
ATOM 1932 O O . TYR A 1 238 ? 9.156 -5.487 -10.421 1.00 93.38 238 TYR A O 1
ATOM 1940 N N . THR A 1 239 ? 10.122 -3.980 -11.763 1.00 94.25 239 THR A N 1
ATOM 1941 C CA . THR A 1 239 ? 11.440 -4.070 -11.111 1.00 94.25 239 THR A CA 1
ATOM 1942 C C . THR A 1 239 ? 11.374 -3.623 -9.655 1.00 94.25 239 THR A C 1
ATOM 1944 O O . THR A 1 239 ? 11.955 -4.288 -8.801 1.00 94.25 239 THR A O 1
ATOM 1947 N N . ARG A 1 240 ? 10.593 -2.576 -9.347 1.00 93.25 240 ARG A N 1
ATOM 1948 C CA . ARG A 1 240 ? 10.358 -2.131 -7.965 1.00 93.25 240 ARG A CA 1
ATOM 1949 C C . ARG A 1 240 ? 9.599 -3.167 -7.134 1.00 93.25 240 ARG A C 1
ATOM 1951 O O . ARG A 1 240 ? 9.962 -3.395 -5.983 1.00 93.25 240 ARG A O 1
ATOM 1958 N N . LEU A 1 241 ? 8.597 -3.834 -7.711 1.00 93.81 241 LEU A N 1
ATOM 1959 C CA . LEU A 1 241 ? 7.910 -4.954 -7.054 1.00 93.81 241 LEU A CA 1
ATOM 1960 C C . LEU A 1 241 ? 8.861 -6.128 -6.803 1.00 93.81 241 LEU A C 1
ATOM 1962 O O . LEU A 1 241 ? 8.897 -6.646 -5.691 1.00 93.81 241 LEU A O 1
ATOM 1966 N N . LEU A 1 242 ? 9.678 -6.516 -7.788 1.00 94.81 242 LEU A N 1
ATOM 1967 C CA . LEU A 1 242 ? 10.692 -7.558 -7.603 1.00 94.81 242 LEU A CA 1
ATOM 1968 C C . LEU A 1 242 ? 11.696 -7.187 -6.510 1.00 94.81 242 LEU A C 1
ATOM 1970 O O . LEU A 1 242 ? 12.002 -8.019 -5.661 1.00 94.81 242 LEU A O 1
ATOM 1974 N N . ARG A 1 243 ? 12.173 -5.939 -6.486 1.00 95.75 243 ARG A N 1
ATOM 1975 C CA . ARG A 1 243 ? 13.051 -5.438 -5.425 1.00 95.75 243 ARG A CA 1
ATOM 1976 C C . ARG A 1 243 ? 12.408 -5.603 -4.051 1.00 95.75 243 ARG A C 1
ATOM 1978 O O . ARG A 1 243 ? 12.999 -6.256 -3.194 1.00 95.75 243 ARG A O 1
ATOM 1985 N N . LYS A 1 244 ? 11.182 -5.095 -3.861 1.00 94.75 244 LYS A N 1
ATOM 1986 C CA . LYS A 1 244 ? 10.419 -5.281 -2.612 1.00 94.75 244 LYS A CA 1
ATOM 1987 C C . LYS A 1 244 ? 10.278 -6.761 -2.251 1.00 94.75 244 LYS A C 1
ATOM 1989 O O . LYS A 1 244 ? 10.416 -7.122 -1.085 1.00 94.75 244 LYS A O 1
ATOM 1994 N N . ALA A 1 245 ? 10.041 -7.617 -3.244 1.00 94.38 245 ALA A N 1
ATOM 1995 C CA . ALA A 1 245 ? 9.908 -9.055 -3.061 1.00 94.38 245 ALA A CA 1
ATOM 1996 C C . ALA A 1 245 ? 11.190 -9.684 -2.492 1.00 94.38 245 ALA A C 1
ATOM 1998 O O . ALA A 1 245 ? 11.118 -10.397 -1.491 1.00 94.38 245 ALA A O 1
ATOM 1999 N N . PHE A 1 246 ? 12.354 -9.379 -3.073 1.00 94.69 246 PHE A N 1
ATOM 2000 C CA . PHE A 1 246 ? 13.651 -9.880 -2.604 1.00 94.69 246 PHE A CA 1
ATOM 2001 C C . PHE A 1 246 ? 14.093 -9.268 -1.270 1.00 94.69 246 PHE A C 1
ATOM 2003 O O . PHE A 1 246 ? 14.784 -9.935 -0.498 1.00 94.69 246 PHE A O 1
ATOM 2010 N N . GLU A 1 247 ? 13.665 -8.042 -0.969 1.00 92.62 247 GLU A N 1
ATOM 2011 C CA . GLU A 1 247 ? 13.854 -7.385 0.333 1.00 92.62 247 GLU A CA 1
ATOM 2012 C C . GLU A 1 247 ? 12.867 -7.865 1.410 1.00 92.62 247 GLU A C 1
ATOM 2014 O O . GLU A 1 247 ? 12.996 -7.482 2.569 1.00 92.62 247 GLU A O 1
ATOM 2019 N N . VAL A 1 248 ? 11.897 -8.715 1.052 1.00 90.81 248 VAL A N 1
ATOM 2020 C CA . VAL A 1 248 ? 10.852 -9.225 1.959 1.00 90.81 248 VAL A CA 1
ATOM 2021 C C . VAL A 1 248 ? 9.997 -8.103 2.560 1.00 90.81 248 VAL A C 1
ATOM 2023 O O . VAL A 1 248 ? 9.585 -8.133 3.716 1.00 90.81 248 VAL A O 1
ATOM 2026 N N . LYS A 1 249 ? 9.717 -7.096 1.728 1.00 89.50 249 LYS A N 1
ATOM 2027 C CA . LYS A 1 249 ? 8.869 -5.931 2.031 1.00 89.50 249 LYS A CA 1
ATOM 2028 C C . LYS A 1 249 ? 7.581 -5.895 1.207 1.00 89.50 249 LYS A C 1
ATOM 2030 O O . LYS A 1 249 ? 6.841 -4.920 1.275 1.00 89.50 249 LYS A O 1
ATOM 2035 N N . LEU A 1 250 ? 7.350 -6.912 0.381 1.00 90.75 250 LEU A N 1
ATOM 2036 C CA . LEU A 1 250 ? 6.156 -7.013 -0.453 1.00 90.75 250 LEU A CA 1
ATOM 2037 C C . LEU A 1 250 ? 4.928 -7.242 0.435 1.00 90.75 250 LEU A C 1
ATOM 2039 O O . LEU A 1 250 ? 5.018 -8.006 1.387 1.00 90.75 250 LEU A O 1
ATOM 2043 N N . SER A 1 251 ? 3.783 -6.634 0.143 1.00 86.94 251 SER A N 1
ATOM 2044 C CA . SER A 1 251 ? 2.518 -7.027 0.781 1.00 86.94 251 SER A CA 1
ATOM 2045 C C . SER A 1 251 ? 1.909 -8.269 0.111 1.00 86.94 251 SER A C 1
ATOM 2047 O O . SER A 1 251 ? 2.330 -8.674 -0.975 1.00 86.94 251 SER A O 1
ATOM 2049 N N . SER A 1 252 ? 0.890 -8.881 0.727 1.00 86.19 252 SER A N 1
ATOM 2050 C CA . SER A 1 252 ? 0.134 -9.977 0.097 1.00 86.19 252 SER A CA 1
ATOM 2051 C C . SER A 1 252 ? -0.540 -9.536 -1.211 1.00 86.19 252 SER A C 1
ATOM 2053 O O . SER A 1 252 ? -0.498 -10.264 -2.200 1.00 86.19 252 SER A O 1
ATOM 2055 N N . ASP A 1 253 ? -1.091 -8.320 -1.248 1.00 84.25 253 ASP A N 1
ATOM 2056 C CA . ASP A 1 253 ? -1.732 -7.760 -2.445 1.00 84.25 253 ASP A CA 1
ATOM 2057 C C . ASP A 1 253 ? -0.711 -7.491 -3.562 1.00 84.25 253 ASP A C 1
ATOM 2059 O O . ASP A 1 253 ? -0.947 -7.791 -4.733 1.00 84.25 253 ASP A O 1
ATOM 2063 N N . GLU A 1 254 ? 0.469 -6.974 -3.206 1.00 90.38 254 GLU A N 1
ATOM 2064 C CA . GLU A 1 254 ? 1.571 -6.778 -4.148 1.00 90.38 254 GLU A CA 1
ATOM 2065 C C . GLU A 1 254 ? 2.135 -8.112 -4.664 1.00 90.38 254 GLU A C 1
ATOM 2067 O O . GLU A 1 254 ? 2.521 -8.200 -5.834 1.00 90.38 254 GLU A O 1
ATOM 2072 N N . PHE A 1 255 ? 2.151 -9.163 -3.836 1.00 92.19 255 PHE A N 1
ATOM 2073 C CA . PHE A 1 255 ? 2.524 -10.505 -4.281 1.00 92.19 255 PHE A CA 1
ATOM 2074 C C . PHE A 1 255 ? 1.535 -11.059 -5.304 1.00 92.19 255 PHE A C 1
ATOM 2076 O O . PHE A 1 255 ? 1.958 -11.572 -6.338 1.00 92.19 255 PHE A O 1
ATOM 2083 N N . GLU A 1 256 ? 0.231 -10.902 -5.080 1.00 89.50 256 GLU A N 1
ATOM 2084 C CA . GLU A 1 256 ? -0.780 -11.318 -6.053 1.00 89.50 256 GLU A CA 1
ATOM 2085 C C . GLU A 1 256 ? -0.639 -10.569 -7.385 1.00 89.50 256 GLU A C 1
ATOM 2087 O O . GLU A 1 256 ? -0.717 -11.183 -8.454 1.00 89.50 256 GLU A O 1
ATOM 2092 N N . LEU A 1 257 ? -0.331 -9.268 -7.344 1.00 89.19 257 LEU A N 1
ATOM 2093 C CA . LEU A 1 257 ? -0.003 -8.496 -8.546 1.00 89.19 257 LEU A CA 1
ATOM 2094 C C . LEU A 1 257 ? 1.239 -9.046 -9.256 1.00 89.19 257 LEU A C 1
ATOM 2096 O O . LEU A 1 257 ? 1.209 -9.245 -10.473 1.00 89.19 257 LEU A O 1
ATOM 2100 N N . LEU A 1 258 ? 2.320 -9.320 -8.525 1.00 91.75 258 LEU A N 1
ATOM 2101 C CA . LEU A 1 258 ? 3.529 -9.915 -9.093 1.00 91.75 258 LEU A CA 1
ATOM 2102 C C . LEU A 1 258 ? 3.225 -11.283 -9.726 1.00 91.75 258 LEU A C 1
ATOM 2104 O O . LEU A 1 258 ? 3.682 -11.580 -10.830 1.00 91.75 258 LEU A O 1
ATOM 2108 N N . ARG A 1 259 ? 2.407 -12.096 -9.053 1.00 91.19 259 ARG A N 1
ATOM 2109 C CA . ARG A 1 259 ? 2.064 -13.458 -9.457 1.00 91.19 259 ARG A CA 1
ATOM 2110 C C . ARG A 1 259 ? 1.222 -13.508 -10.720 1.00 91.19 259 ARG A C 1
ATOM 2112 O O . ARG A 1 259 ? 1.535 -14.283 -11.622 1.00 91.19 259 ARG A O 1
ATOM 2119 N N . ILE A 1 260 ? 0.178 -12.686 -10.799 1.00 90.50 260 ILE A N 1
ATOM 2120 C CA . ILE A 1 260 ? -0.725 -12.628 -11.956 1.00 90.50 260 ILE A CA 1
ATOM 2121 C C . ILE A 1 260 ? 0.019 -12.152 -13.203 1.00 90.50 260 ILE A C 1
ATOM 2123 O O . ILE A 1 260 ? -0.186 -12.710 -14.278 1.00 90.50 260 ILE A O 1
ATOM 2127 N N . ASN A 1 261 ? 0.901 -11.160 -13.058 1.00 88.31 261 ASN A N 1
ATOM 2128 C CA . ASN A 1 261 ? 1.601 -10.582 -14.201 1.00 88.31 261 ASN A CA 1
ATOM 2129 C C . ASN A 1 261 ? 2.918 -11.301 -14.545 1.00 88.31 261 ASN A C 1
ATOM 2131 O O . ASN A 1 261 ? 3.516 -10.987 -15.568 1.00 88.31 261 ASN A O 1
ATOM 2135 N N . ARG A 1 262 ? 3.374 -12.285 -13.749 1.00 86.12 262 ARG A N 1
ATOM 2136 C CA . ARG A 1 262 ? 4.603 -13.067 -14.012 1.00 86.12 262 ARG A CA 1
ATOM 2137 C C . ARG A 1 262 ? 4.769 -13.481 -15.486 1.00 86.12 262 ARG A C 1
ATOM 2139 O O . ARG A 1 262 ? 5.869 -13.294 -16.005 1.00 86.12 262 ARG A O 1
ATOM 2146 N N . PRO A 1 263 ? 3.748 -14.032 -16.181 1.00 86.06 263 PRO A N 1
ATOM 2147 C CA . PRO A 1 263 ? 3.902 -14.467 -17.572 1.00 86.06 263 PRO A CA 1
ATOM 2148 C C . PRO A 1 263 ? 4.261 -13.337 -18.545 1.00 86.06 263 PRO A C 1
ATOM 2150 O O . PRO A 1 263 ? 4.909 -13.597 -19.556 1.00 86.06 263 PRO A O 1
ATOM 2153 N N . ASP A 1 264 ? 3.880 -12.099 -18.228 1.00 83.50 264 ASP A N 1
ATOM 2154 C CA . ASP A 1 264 ? 4.109 -10.920 -19.068 1.00 83.50 264 ASP A CA 1
ATOM 2155 C C . ASP A 1 264 ? 5.515 -10.323 -18.879 1.00 83.50 264 ASP A C 1
ATOM 2157 O O . ASP A 1 264 ? 5.928 -9.422 -19.614 1.00 83.50 264 ASP A O 1
ATOM 2161 N N . PHE A 1 265 ? 6.281 -10.835 -17.911 1.00 84.00 265 PHE A N 1
ATOM 2162 C CA . PHE A 1 265 ? 7.573 -10.290 -17.509 1.00 84.00 265 PHE A CA 1
ATOM 2163 C C . PHE A 1 265 ? 8.725 -11.276 -17.701 1.00 84.00 265 PHE A C 1
ATOM 2165 O O . PHE A 1 265 ? 9.439 -11.648 -16.768 1.00 84.00 265 PHE A O 1
ATOM 2172 N N . ASN A 1 266 ? 8.938 -11.659 -18.957 1.00 87.31 266 ASN A N 1
ATOM 2173 C CA . ASN A 1 266 ? 10.102 -12.434 -19.363 1.00 87.31 266 ASN A CA 1
ATOM 2174 C C . ASN A 1 266 ? 11.389 -11.580 -19.307 1.00 87.31 266 ASN A C 1
ATOM 2176 O O . ASN A 1 266 ? 11.489 -10.527 -19.950 1.00 87.31 266 ASN A O 1
ATOM 2180 N N . THR A 1 267 ? 12.394 -12.063 -18.571 1.00 90.31 267 THR A N 1
ATOM 2181 C CA . THR A 1 267 ? 13.668 -11.365 -18.329 1.00 90.31 267 THR A CA 1
ATOM 2182 C C . THR A 1 267 ? 14.589 -11.269 -19.557 1.00 90.31 267 THR A C 1
ATOM 2184 O O . THR A 1 267 ? 15.550 -10.500 -19.587 1.00 90.31 267 THR A O 1
ATOM 2187 N N . VAL A 1 268 ? 14.323 -12.022 -20.615 1.00 91.50 268 VAL A N 1
ATOM 2188 C CA . VAL A 1 268 ? 15.007 -11.845 -21.897 1.00 91.50 268 VAL A CA 1
ATOM 2189 C C . VAL A 1 268 ? 14.320 -10.731 -22.681 1.00 91.50 268 VAL A C 1
ATOM 2191 O O . VAL A 1 268 ? 14.976 -9.858 -23.253 1.00 91.50 268 VAL A O 1
ATOM 2194 N N . GLU A 1 269 ? 12.986 -10.700 -22.666 1.00 90.94 269 GLU A N 1
ATOM 2195 C CA . GLU A 1 269 ? 12.205 -9.720 -23.421 1.00 90.94 269 GLU A CA 1
ATOM 2196 C C . GLU A 1 269 ? 12.368 -8.293 -22.901 1.00 90.94 269 GLU A C 1
ATOM 2198 O O . GLU A 1 269 ? 12.556 -7.370 -23.697 1.00 90.94 269 GLU A O 1
ATOM 2203 N N . TRP A 1 270 ? 12.323 -8.085 -21.582 1.00 90.19 270 TRP A N 1
ATOM 2204 C CA . TRP A 1 270 ? 12.487 -6.744 -21.010 1.00 90.19 270 TRP A CA 1
ATOM 2205 C C . TRP A 1 270 ? 13.880 -6.149 -21.301 1.00 90.19 270 TRP A C 1
ATOM 2207 O O . TRP A 1 270 ? 14.006 -4.951 -21.535 1.00 90.19 270 TRP A O 1
ATOM 2217 N N . GLN A 1 271 ? 14.919 -6.978 -21.396 1.00 91.88 271 GLN A N 1
ATOM 2218 C CA . GLN A 1 271 ? 16.303 -6.575 -21.573 1.00 91.88 271 GLN A CA 1
ATOM 2219 C C . GLN A 1 271 ? 16.567 -6.330 -23.054 1.00 91.88 271 GLN A C 1
ATOM 2221 O O . GLN A 1 271 ? 17.184 -5.329 -23.411 1.00 91.88 271 GLN A O 1
ATOM 2226 N N . ALA A 1 272 ? 16.029 -7.189 -23.927 1.00 92.62 272 ALA A N 1
ATOM 2227 C CA . ALA A 1 272 ? 15.985 -6.935 -25.358 1.00 92.62 272 ALA A CA 1
ATOM 2228 C C . ALA A 1 272 ? 15.276 -5.606 -25.655 1.00 92.62 272 ALA A C 1
ATOM 2230 O O . ALA A 1 272 ? 15.773 -4.815 -26.455 1.00 92.62 272 ALA A O 1
ATOM 2231 N N . PHE A 1 273 ? 14.159 -5.324 -24.975 1.00 93.81 273 PHE A N 1
ATOM 2232 C CA . PHE A 1 273 ? 13.464 -4.045 -25.074 1.00 93.81 273 PHE A CA 1
ATOM 2233 C C . PHE A 1 273 ? 14.340 -2.872 -24.604 1.00 93.81 273 PHE A C 1
ATOM 2235 O O . PHE A 1 273 ? 14.566 -1.952 -25.391 1.00 93.81 273 PHE A O 1
ATOM 2242 N N . ILE A 1 274 ? 14.881 -2.917 -23.380 1.00 93.25 274 ILE A N 1
ATOM 2243 C CA . ILE A 1 274 ? 15.736 -1.851 -22.828 1.00 93.25 274 ILE A CA 1
ATOM 2244 C C . ILE A 1 274 ? 16.919 -1.577 -23.764 1.00 93.25 274 ILE A C 1
ATOM 2246 O O . ILE A 1 274 ? 17.146 -0.434 -24.160 1.00 93.25 274 ILE A O 1
ATOM 2250 N N . ASN A 1 275 ? 17.629 -2.622 -24.195 1.00 93.56 275 ASN A N 1
ATOM 2251 C CA . ASN A 1 275 ? 18.779 -2.490 -25.085 1.00 93.56 275 ASN A CA 1
ATOM 2252 C C . ASN A 1 275 ? 18.386 -1.952 -26.460 1.00 93.56 275 ASN A C 1
ATOM 2254 O O . ASN A 1 275 ? 19.082 -1.092 -26.988 1.00 93.56 275 ASN A O 1
ATOM 2258 N N . ARG A 1 276 ? 17.259 -2.386 -27.036 1.00 93.19 276 ARG A N 1
ATOM 2259 C CA . ARG A 1 276 ? 16.762 -1.845 -28.309 1.00 93.19 276 ARG A CA 1
ATOM 2260 C C . ARG A 1 276 ? 16.553 -0.331 -28.230 1.00 93.19 276 ARG A C 1
ATOM 2262 O O . ARG A 1 276 ? 16.923 0.369 -29.169 1.00 93.19 276 ARG A O 1
ATOM 2269 N N . VAL A 1 277 ? 15.966 0.164 -27.137 1.00 90.50 277 VAL A N 1
ATOM 2270 C CA . VAL A 1 277 ? 15.711 1.602 -26.953 1.00 90.50 277 VAL A CA 1
ATOM 2271 C C . VAL A 1 277 ? 17.018 2.359 -26.689 1.00 90.50 277 VAL A C 1
ATOM 2273 O O . VAL A 1 277 ? 17.287 3.352 -27.356 1.00 90.50 277 VAL A O 1
ATOM 2276 N N . ILE A 1 278 ? 17.886 1.855 -25.805 1.00 89.25 278 ILE A N 1
ATOM 2277 C CA . ILE A 1 278 ? 19.185 2.481 -25.497 1.00 89.25 278 ILE A CA 1
ATOM 2278 C C . ILE A 1 278 ? 20.080 2.583 -26.736 1.00 89.25 278 ILE A C 1
ATOM 2280 O O . ILE A 1 278 ? 20.667 3.633 -26.993 1.00 89.25 278 ILE A O 1
ATOM 2284 N N . LEU A 1 279 ? 20.184 1.511 -27.526 1.00 88.00 279 LEU A N 1
ATOM 2285 C CA . LEU A 1 279 ? 21.059 1.467 -28.700 1.00 88.00 279 LEU A CA 1
ATOM 2286 C C . LEU A 1 279 ? 20.672 2.496 -29.764 1.00 88.00 279 LEU A C 1
ATOM 2288 O O . LEU A 1 279 ? 21.544 2.966 -30.492 1.00 88.00 279 LEU A O 1
ATOM 2292 N N . LYS A 1 280 ? 19.385 2.851 -29.845 1.00 83.88 280 LYS A N 1
ATOM 2293 C CA . LYS A 1 280 ? 18.885 3.865 -30.774 1.00 83.88 280 LYS A CA 1
ATOM 2294 C C . LYS A 1 280 ? 19.421 5.263 -30.446 1.00 83.88 280 LYS A C 1
ATOM 2296 O O . LYS A 1 280 ? 19.737 6.005 -31.373 1.00 83.88 280 LYS A O 1
ATOM 2301 N N . ASP A 1 281 ? 19.567 5.584 -29.159 1.00 78.62 281 ASP A N 1
ATOM 2302 C CA . ASP A 1 281 ? 19.819 6.957 -28.698 1.00 78.62 281 ASP A CA 1
ATOM 2303 C C . ASP A 1 281 ? 21.219 7.174 -28.090 1.00 78.62 281 ASP A C 1
ATOM 2305 O O . ASP A 1 281 ? 21.721 8.299 -28.087 1.00 78.62 281 ASP A O 1
ATOM 2309 N N . ARG A 1 282 ? 21.864 6.125 -27.557 1.00 81.19 282 ARG A N 1
ATOM 2310 C CA . ARG A 1 282 ? 23.117 6.217 -26.775 1.00 81.19 282 ARG A CA 1
ATOM 2311 C C . ARG A 1 282 ? 24.249 5.303 -27.260 1.00 81.19 282 ARG A C 1
ATOM 2313 O O . ARG A 1 282 ? 25.411 5.581 -26.985 1.00 81.19 282 ARG A O 1
ATOM 2320 N N . GLY A 1 283 ? 23.936 4.253 -28.021 1.00 79.06 283 GLY A N 1
ATOM 2321 C CA . GLY A 1 283 ? 24.925 3.298 -28.538 1.00 79.06 283 GLY A CA 1
ATOM 2322 C C . GLY A 1 283 ? 25.265 2.147 -27.578 1.00 79.06 283 GLY A C 1
ATOM 2323 O O . GLY A 1 283 ? 24.641 1.972 -26.534 1.00 79.06 283 GLY A O 1
ATOM 2324 N N . PHE A 1 284 ? 26.227 1.303 -27.974 1.00 78.38 284 PHE A N 1
ATOM 2325 C CA . PHE A 1 284 ? 26.489 -0.011 -27.356 1.00 78.38 284 PHE A CA 1
ATOM 2326 C C . PHE A 1 284 ? 27.085 0.029 -25.945 1.00 78.38 284 PHE A C 1
ATOM 2328 O O . PHE A 1 284 ? 26.901 -0.928 -25.197 1.00 78.38 284 PHE A O 1
ATOM 2335 N N . GLU A 1 285 ? 27.776 1.106 -25.572 1.00 80.94 285 GLU A N 1
ATOM 2336 C CA . GLU A 1 285 ? 28.425 1.231 -24.257 1.00 80.94 285 GLU A CA 1
ATOM 2337 C C . GLU A 1 285 ? 27.412 1.293 -23.104 1.00 80.94 285 GLU A C 1
ATOM 2339 O O . GLU A 1 285 ? 27.734 0.942 -21.971 1.00 80.94 285 GLU A O 1
ATOM 2344 N N . ASP A 1 286 ? 26.169 1.682 -23.398 1.00 82.00 286 ASP A N 1
ATOM 2345 C CA . ASP A 1 286 ? 25.102 1.812 -22.411 1.00 82.00 286 ASP A CA 1
ATOM 2346 C C . ASP A 1 286 ? 24.203 0.573 -22.283 1.00 82.00 286 ASP A C 1
ATOM 2348 O O . ASP A 1 286 ? 23.269 0.593 -21.474 1.00 82.00 286 ASP A O 1
ATOM 2352 N N . ALA A 1 287 ? 24.468 -0.492 -23.046 1.00 87.06 287 ALA A N 1
ATOM 2353 C CA . ALA A 1 287 ? 23.666 -1.709 -23.023 1.00 87.06 287 ALA A CA 1
ATOM 2354 C C . ALA A 1 287 ? 23.722 -2.421 -21.657 1.00 87.06 287 ALA A C 1
ATOM 2356 O O . ALA A 1 287 ? 24.759 -2.496 -21.000 1.00 87.06 287 ALA A O 1
ATOM 2357 N N . VAL A 1 288 ? 22.590 -2.990 -21.246 1.00 87.69 288 VAL A N 1
ATOM 2358 C CA . VAL A 1 288 ? 22.469 -3.854 -20.069 1.00 87.69 288 VAL A CA 1
ATOM 2359 C C . VAL A 1 288 ? 22.933 -5.261 -20.445 1.00 87.69 288 VAL A C 1
ATOM 2361 O O . VAL A 1 288 ? 22.355 -5.836 -21.376 1.00 87.69 288 VAL A O 1
ATOM 2364 N N . PRO A 1 289 ? 23.931 -5.850 -19.762 1.00 88.56 289 PRO A N 1
ATOM 2365 C CA . PRO A 1 289 ? 24.289 -7.251 -19.962 1.00 88.56 289 PRO A CA 1
ATOM 2366 C C . PRO A 1 289 ? 23.158 -8.173 -19.488 1.00 88.56 289 PRO A C 1
ATOM 2368 O O . PRO A 1 289 ? 22.395 -7.835 -18.581 1.00 88.56 289 PRO A O 1
ATOM 2371 N N . PHE A 1 290 ? 23.014 -9.332 -20.132 1.00 90.56 290 PHE A N 1
ATOM 2372 C CA . PHE A 1 290 ? 22.025 -10.312 -19.683 1.00 90.56 290 PHE A CA 1
ATOM 2373 C C . PHE A 1 290 ? 22.602 -11.062 -18.496 1.00 90.56 290 PHE A C 1
ATOM 2375 O O . PHE A 1 290 ? 23.704 -11.602 -18.601 1.00 90.56 290 PHE A O 1
ATOM 2382 N N . GLU A 1 291 ? 21.835 -11.133 -17.416 1.00 92.31 291 GLU A N 1
ATOM 2383 C CA . GLU A 1 291 ? 22.116 -12.022 -16.302 1.00 92.31 291 GLU A CA 1
ATOM 2384 C C . GLU A 1 291 ? 20.840 -12.773 -15.937 1.00 92.31 291 GLU A C 1
ATOM 2386 O O . GLU A 1 291 ? 19.797 -12.181 -15.673 1.00 92.31 291 GLU A O 1
ATOM 2391 N N . ASP A 1 292 ? 20.942 -14.092 -15.862 1.00 91.88 292 ASP A N 1
ATOM 2392 C CA . ASP A 1 292 ? 19.871 -15.007 -15.460 1.00 91.88 292 ASP A CA 1
ATOM 2393 C C . ASP A 1 292 ? 19.734 -15.104 -13.926 1.00 91.88 292 ASP A C 1
ATOM 2395 O O . ASP A 1 292 ? 19.135 -16.039 -13.397 1.00 91.88 292 ASP A O 1
ATOM 2399 N N . VAL A 1 293 ? 20.307 -14.154 -13.171 1.00 93.06 293 VAL A N 1
ATOM 2400 C CA . VAL A 1 293 ? 20.252 -14.132 -11.695 1.00 93.06 293 VAL A CA 1
ATOM 2401 C C . VAL A 1 293 ? 18.817 -14.057 -11.180 1.00 93.06 293 VAL A C 1
ATOM 2403 O O . VAL A 1 293 ? 18.492 -14.731 -10.206 1.00 93.06 293 VAL A O 1
ATOM 2406 N N . ILE A 1 294 ? 17.955 -13.298 -11.862 1.00 92.25 294 ILE A N 1
ATOM 2407 C CA . ILE A 1 294 ? 16.537 -13.178 -11.510 1.00 92.25 294 ILE A CA 1
ATOM 2408 C C . ILE A 1 294 ? 15.806 -14.480 -11.822 1.00 92.25 294 ILE A C 1
ATOM 2410 O O . ILE A 1 294 ? 15.096 -14.981 -10.957 1.00 92.25 294 ILE A O 1
ATOM 2414 N N . ASP A 1 295 ? 16.031 -15.063 -13.002 1.00 91.56 295 ASP A N 1
ATOM 2415 C CA . ASP A 1 295 ? 15.380 -16.312 -13.419 1.00 91.56 295 ASP A CA 1
ATOM 2416 C C . ASP A 1 295 ? 15.701 -17.466 -12.472 1.00 91.56 295 ASP A C 1
ATOM 2418 O O . ASP A 1 295 ? 14.811 -18.214 -12.073 1.00 91.56 295 ASP A O 1
ATOM 2422 N N . ARG A 1 296 ? 16.967 -17.579 -12.051 1.00 91.00 296 ARG A N 1
ATOM 2423 C CA . ARG A 1 296 ? 17.404 -18.612 -11.102 1.00 91.00 296 ARG A CA 1
ATOM 2424 C C . ARG A 1 296 ? 16.820 -18.441 -9.703 1.00 91.00 296 ARG A C 1
ATOM 2426 O O . ARG A 1 296 ? 16.676 -19.431 -8.994 1.00 91.00 296 ARG A O 1
ATOM 2433 N N . ALA A 1 297 ? 16.531 -17.210 -9.290 1.00 92.06 297 ALA A N 1
ATOM 2434 C CA . ALA A 1 297 ? 16.013 -16.910 -7.956 1.00 92.06 297 ALA A CA 1
ATOM 2435 C C . ALA A 1 297 ? 14.473 -16.879 -7.899 1.00 92.06 297 ALA A C 1
ATOM 2437 O O . ALA A 1 297 ? 13.887 -16.880 -6.816 1.00 92.06 297 ALA A O 1
ATOM 2438 N N . TYR A 1 298 ? 13.819 -16.856 -9.061 1.00 89.75 298 TYR A N 1
ATOM 2439 C CA . TYR A 1 298 ? 12.390 -16.601 -9.200 1.00 89.75 298 TYR A CA 1
ATOM 2440 C C . TYR A 1 298 ? 11.512 -17.675 -8.550 1.00 89.75 298 TYR A C 1
ATOM 2442 O O . TYR A 1 298 ? 10.533 -17.356 -7.877 1.00 89.75 298 TYR A O 1
ATOM 2450 N N . ASP A 1 299 ? 11.860 -18.950 -8.730 1.00 91.69 299 ASP A N 1
ATOM 2451 C CA . ASP A 1 299 ? 11.052 -20.055 -8.208 1.00 91.69 299 ASP A CA 1
ATOM 2452 C C . ASP A 1 299 ? 11.094 -20.121 -6.675 1.00 91.69 299 ASP A C 1
ATOM 2454 O O . ASP A 1 299 ? 10.070 -20.378 -6.046 1.00 91.69 299 ASP A O 1
ATOM 2458 N N . GLU A 1 300 ? 12.239 -19.813 -6.060 1.00 94.00 300 GLU A N 1
ATOM 2459 C CA . GLU A 1 300 ? 12.364 -19.761 -4.597 1.00 94.00 300 GLU A CA 1
ATOM 2460 C C . GLU A 1 300 ? 11.638 -18.555 -3.999 1.00 94.00 300 GLU A C 1
ATOM 2462 O O . GLU A 1 300 ? 10.974 -18.691 -2.972 1.00 94.00 300 GLU A O 1
ATOM 2467 N N . LEU A 1 301 ? 11.695 -17.399 -4.672 1.00 94.44 301 LEU A N 1
ATOM 2468 C CA . LEU A 1 301 ? 10.925 -16.209 -4.304 1.00 94.44 301 LEU A CA 1
ATOM 2469 C C . LEU A 1 301 ? 9.422 -16.516 -4.270 1.00 94.44 301 LEU A C 1
ATOM 2471 O O . LEU A 1 301 ? 8.740 -16.232 -3.287 1.00 94.44 301 LEU A O 1
ATOM 2475 N N . PHE A 1 302 ? 8.904 -17.109 -5.346 1.00 94.25 302 PHE A N 1
ATOM 2476 C CA . PHE A 1 302 ? 7.484 -17.428 -5.460 1.00 94.25 302 PHE A CA 1
ATOM 2477 C C . PHE A 1 302 ? 7.068 -18.493 -4.461 1.00 94.25 302 PHE A C 1
ATOM 2479 O O . PHE A 1 302 ? 6.081 -18.305 -3.756 1.00 94.25 302 PHE A O 1
ATOM 2486 N N . ARG A 1 303 ? 7.856 -19.563 -4.332 1.00 95.31 303 ARG A N 1
ATOM 2487 C CA . ARG A 1 303 ? 7.599 -20.611 -3.347 1.00 95.31 303 ARG A CA 1
ATOM 2488 C C . ARG A 1 303 ? 7.566 -20.056 -1.927 1.00 95.31 303 ARG A C 1
ATOM 2490 O O . ARG A 1 303 ? 6.695 -20.441 -1.153 1.00 95.31 303 ARG A O 1
ATOM 2497 N N . PHE A 1 304 ? 8.475 -19.141 -1.583 1.00 95.44 304 PHE A N 1
ATOM 2498 C CA . PHE A 1 304 ? 8.463 -18.473 -0.285 1.00 95.44 304 PHE A CA 1
ATOM 2499 C C . PHE A 1 304 ? 7.104 -17.810 -0.026 1.00 95.44 304 PHE A C 1
ATOM 2501 O O . PHE A 1 304 ? 6.434 -18.177 0.937 1.00 95.44 304 PHE A O 1
ATOM 2508 N N . TYR A 1 305 ? 6.658 -16.907 -0.898 1.00 94.94 305 TYR A N 1
ATOM 2509 C CA . TYR A 1 305 ? 5.400 -16.181 -0.701 1.00 94.94 305 TYR A CA 1
ATOM 2510 C C . TYR A 1 305 ? 4.146 -17.061 -0.828 1.00 94.94 305 TYR A C 1
ATOM 2512 O O . TYR A 1 305 ? 3.196 -16.878 -0.069 1.00 94.94 305 TYR A O 1
ATOM 2520 N N . GLU A 1 306 ? 4.148 -18.065 -1.709 1.00 94.75 306 GLU A N 1
ATOM 2521 C CA . GLU A 1 306 ? 3.060 -19.047 -1.817 1.00 94.75 306 GLU A CA 1
ATOM 2522 C C . GLU A 1 306 ? 2.885 -19.835 -0.515 1.00 94.75 306 GLU A C 1
ATOM 2524 O O . GLU A 1 306 ? 1.757 -20.023 -0.054 1.00 94.75 306 GLU A O 1
ATOM 2529 N N . ILE A 1 307 ? 3.984 -20.259 0.121 1.00 95.38 307 ILE A N 1
ATOM 2530 C CA . ILE A 1 307 ? 3.906 -20.926 1.423 1.00 95.38 307 ILE A CA 1
ATOM 2531 C C . ILE A 1 307 ? 3.434 -19.942 2.496 1.00 95.38 307 ILE A C 1
ATOM 2533 O O . ILE A 1 307 ? 2.629 -20.330 3.337 1.00 95.38 307 ILE A O 1
ATOM 2537 N N . VAL A 1 308 ? 3.864 -18.673 2.473 1.00 93.12 308 VAL A N 1
ATOM 2538 C CA . VAL A 1 308 ? 3.347 -17.665 3.419 1.00 93.12 308 VAL A CA 1
ATOM 2539 C C . VAL A 1 308 ? 1.823 -17.536 3.315 1.00 93.12 308 VAL A C 1
ATOM 2541 O O . VAL A 1 308 ? 1.143 -17.612 4.337 1.00 93.12 308 VAL A O 1
ATOM 2544 N N . ALA A 1 309 ? 1.269 -17.463 2.104 1.00 92.56 309 ALA A N 1
ATOM 2545 C CA . ALA A 1 309 ? -0.180 -17.437 1.908 1.00 92.56 309 ALA A CA 1
ATOM 2546 C C . ALA A 1 309 ? -0.869 -18.727 2.404 1.00 92.56 309 ALA A C 1
ATOM 2548 O O . ALA A 1 309 ? -1.939 -18.678 3.011 1.00 92.56 309 ALA A O 1
ATOM 2549 N N . GLN A 1 310 ? -0.256 -19.899 2.207 1.00 94.19 310 GLN A N 1
ATOM 2550 C CA . GLN A 1 310 ? -0.784 -21.164 2.739 1.00 94.19 310 GLN A CA 1
ATOM 2551 C C . GLN A 1 310 ? -0.749 -21.226 4.273 1.00 94.19 310 GLN A C 1
ATOM 2553 O O . GLN A 1 310 ? -1.657 -21.797 4.885 1.00 94.19 310 GLN A O 1
ATOM 2558 N N . ARG A 1 311 ? 0.268 -20.623 4.900 1.00 94.62 311 ARG A N 1
ATOM 2559 C CA . ARG A 1 311 ? 0.379 -20.515 6.361 1.00 94.62 311 ARG A CA 1
ATOM 2560 C C . ARG A 1 311 ? -0.788 -19.713 6.937 1.00 94.62 311 ARG A C 1
ATOM 2562 O O . ARG A 1 311 ? -1.372 -20.159 7.916 1.00 94.62 311 ARG A O 1
ATOM 2569 N N . ASP A 1 312 ? -1.222 -18.636 6.284 1.00 94.69 312 ASP A N 1
ATOM 2570 C CA . ASP A 1 312 ? -2.394 -17.856 6.723 1.00 94.69 312 ASP A CA 1
ATOM 2571 C C . ASP A 1 312 ? -3.685 -18.684 6.752 1.00 94.69 312 ASP A C 1
ATOM 2573 O O . ASP A 1 312 ? -4.461 -18.628 7.710 1.00 94.69 312 ASP A O 1
ATOM 2577 N N . ILE A 1 313 ? -3.888 -19.523 5.733 1.00 94.94 313 ILE A N 1
ATOM 2578 C CA . ILE A 1 313 ? -5.025 -20.452 5.674 1.00 94.94 313 ILE A CA 1
ATOM 2579 C C . ILE A 1 313 ? -4.940 -21.465 6.827 1.00 94.94 313 ILE A C 1
ATOM 2581 O O . ILE A 1 313 ? -5.949 -21.778 7.468 1.00 94.94 313 ILE A O 1
ATOM 2585 N N . ALA A 1 314 ? -3.739 -21.978 7.112 1.00 95.56 314 ALA A N 1
ATOM 2586 C CA . ALA A 1 314 ? -3.508 -22.885 8.231 1.00 95.56 314 ALA A CA 1
ATOM 2587 C C . ALA A 1 314 ? -3.780 -22.215 9.585 1.00 95.56 314 ALA A C 1
ATOM 2589 O O . ALA A 1 314 ? -4.432 -22.831 10.432 1.00 95.56 314 ALA A O 1
ATOM 2590 N N . PHE A 1 315 ? -3.345 -20.965 9.767 1.00 95.50 315 PHE A N 1
ATOM 2591 C CA . PHE A 1 315 ? -3.576 -20.178 10.976 1.00 95.50 315 PHE A CA 1
ATOM 2592 C C . PHE A 1 315 ? -5.070 -20.045 11.246 1.00 95.50 315 PHE A C 1
ATOM 2594 O O . PHE A 1 315 ? -5.531 -20.463 12.306 1.00 95.50 315 PHE A O 1
ATOM 2601 N N . LEU A 1 316 ? -5.842 -19.576 10.260 1.00 95.25 316 LEU A N 1
ATOM 2602 C CA . LEU A 1 316 ? -7.293 -19.429 10.381 1.00 95.25 316 LEU A CA 1
ATOM 2603 C C . LEU A 1 316 ? -7.975 -20.757 10.731 1.00 95.25 316 LEU A C 1
ATOM 2605 O O . LEU A 1 316 ? -8.758 -20.826 11.680 1.00 95.25 316 LEU A O 1
ATOM 2609 N N . ARG A 1 317 ? -7.657 -21.827 9.989 1.00 95.25 317 ARG A N 1
ATOM 2610 C CA . ARG A 1 317 ? -8.239 -23.158 10.213 1.00 95.25 317 ARG A CA 1
ATOM 2611 C C . ARG A 1 317 ? -7.961 -23.662 11.626 1.00 95.25 317 ARG A C 1
ATOM 2613 O O . ARG A 1 317 ? -8.858 -24.178 12.290 1.00 95.25 317 ARG A O 1
ATOM 2620 N N . ASN A 1 318 ? -6.717 -23.545 12.081 1.00 95.44 318 ASN A N 1
ATOM 2621 C CA . ASN A 1 318 ? -6.317 -24.020 13.399 1.00 95.44 318 ASN A CA 1
ATOM 2622 C C . ASN A 1 318 ? -6.920 -23.164 14.513 1.00 95.44 318 ASN A C 1
ATOM 2624 O O . ASN A 1 318 ? -7.397 -23.726 15.495 1.00 95.44 318 ASN A O 1
ATOM 2628 N N . SER A 1 319 ? -6.980 -21.842 14.344 1.00 94.88 319 SER A N 1
ATOM 2629 C CA . SER A 1 319 ? -7.670 -20.945 15.273 1.00 94.88 319 SER A CA 1
ATOM 2630 C C . SER A 1 319 ? -9.152 -21.294 15.413 1.00 94.88 319 SER A C 1
ATOM 2632 O O . SER A 1 319 ? -9.625 -21.421 16.540 1.00 94.88 319 SER A O 1
ATOM 2634 N N . GLY A 1 320 ? -9.865 -21.533 14.305 1.00 93.81 320 GLY A N 1
ATOM 2635 C CA . GLY A 1 320 ? -11.264 -21.977 14.333 1.00 93.81 320 GLY A CA 1
ATOM 2636 C C . GLY A 1 320 ? -11.439 -23.297 15.090 1.00 93.81 320 GLY A C 1
ATOM 2637 O O . GLY A 1 320 ? -12.215 -23.370 16.039 1.00 93.81 320 GLY A O 1
ATOM 2638 N N . ASN A 1 321 ? -10.620 -24.305 14.766 1.00 94.75 321 ASN A N 1
ATOM 2639 C CA . ASN A 1 321 ? -10.631 -25.590 15.471 1.00 94.75 321 ASN A CA 1
ATOM 2640 C C . ASN A 1 321 ? -10.345 -25.446 16.975 1.00 94.75 321 ASN A C 1
ATOM 2642 O O . ASN A 1 321 ? -10.886 -26.201 17.781 1.00 94.75 321 ASN A O 1
ATOM 2646 N N . ILE A 1 322 ? -9.455 -24.532 17.373 1.00 94.88 322 ILE A N 1
ATOM 2647 C CA . ILE A 1 322 ? -9.156 -24.283 18.787 1.00 94.88 322 ILE A CA 1
ATOM 2648 C C . ILE A 1 322 ? -10.392 -23.713 19.480 1.00 94.88 322 ILE A C 1
ATOM 2650 O O . ILE A 1 322 ? -10.793 -24.282 20.490 1.00 94.88 322 ILE A O 1
ATOM 2654 N N . LEU A 1 323 ? -11.011 -22.666 18.923 1.00 94.12 323 LEU A N 1
ATOM 2655 C CA . LEU A 1 323 ? -12.216 -22.042 19.484 1.00 94.12 323 LEU A CA 1
ATOM 2656 C C . LEU A 1 323 ? -13.356 -23.055 19.654 1.00 94.12 323 LEU A C 1
ATOM 2658 O O . LEU A 1 323 ? -13.939 -23.141 20.736 1.00 94.12 323 LEU A O 1
ATOM 2662 N N . ASP A 1 324 ? -13.602 -23.883 18.635 1.00 94.31 324 ASP A N 1
ATOM 2663 C CA . ASP A 1 324 ? -14.635 -24.924 18.665 1.00 94.31 324 ASP A CA 1
ATOM 2664 C C . ASP A 1 324 ? -14.369 -25.972 19.757 1.00 94.31 324 ASP A C 1
ATOM 2666 O O . ASP A 1 324 ? -15.272 -26.363 20.498 1.00 94.31 324 ASP A O 1
ATOM 2670 N N . ASN A 1 325 ? -13.115 -26.419 19.890 1.00 94.88 325 ASN A N 1
ATOM 2671 C CA . ASN A 1 325 ? -12.735 -27.441 20.868 1.00 94.88 325 ASN A CA 1
ATOM 2672 C C . ASN A 1 325 ? -12.688 -26.912 22.307 1.00 94.88 325 ASN A C 1
ATOM 2674 O O . ASN A 1 325 ? -12.873 -27.686 23.248 1.00 94.88 325 ASN A O 1
ATOM 2678 N N . THR A 1 326 ? -12.395 -25.625 22.503 1.00 93.12 326 THR A N 1
ATOM 2679 C CA . THR A 1 326 ? -12.381 -25.005 23.833 1.00 93.12 326 THR A CA 1
ATOM 2680 C C . THR A 1 326 ? -13.742 -24.451 24.241 1.00 93.12 326 THR A C 1
ATOM 2682 O O . THR A 1 326 ? -13.962 -24.249 25.432 1.00 93.12 326 THR A O 1
ATOM 2685 N N . GLY A 1 327 ? -14.653 -24.234 23.288 1.00 93.88 327 GLY A N 1
ATOM 2686 C CA . GLY A 1 327 ? -15.935 -23.566 23.519 1.00 93.88 327 GLY A CA 1
ATOM 2687 C C . GLY A 1 327 ? -15.792 -22.065 23.788 1.00 93.88 327 GLY A C 1
ATOM 2688 O O . GLY A 1 327 ? -16.674 -21.472 24.404 1.00 93.88 327 GLY A O 1
ATOM 2689 N N . GLU A 1 328 ? -14.680 -21.462 23.362 1.00 92.75 328 GLU A N 1
ATOM 2690 C CA . GLU A 1 328 ? -14.406 -20.036 23.562 1.00 92.75 328 GLU A CA 1
ATOM 2691 C C . GLU A 1 328 ? -14.987 -19.225 22.402 1.00 92.75 328 GLU A C 1
ATOM 2693 O O . GLU A 1 328 ? -14.945 -19.650 21.249 1.00 92.75 328 GLU A O 1
ATOM 2698 N N . SER A 1 329 ? -15.506 -18.029 22.684 1.00 91.56 329 SER A N 1
ATOM 2699 C CA . SER A 1 329 ? -16.091 -17.157 21.653 1.00 91.56 329 SER A CA 1
ATOM 2700 C C . SER A 1 329 ? -15.098 -16.160 21.047 1.00 91.56 329 SER A C 1
ATOM 2702 O O . SER A 1 329 ? -15.453 -15.438 20.119 1.00 91.56 329 SER A O 1
ATOM 2704 N N . ALA A 1 330 ? -13.889 -16.055 21.604 1.00 93.19 330 ALA A N 1
ATOM 2705 C CA . ALA A 1 330 ? -12.871 -15.097 21.187 1.00 93.19 330 ALA A CA 1
ATOM 2706 C C . ALA A 1 330 ? -11.459 -15.597 21.525 1.00 93.19 330 ALA A C 1
ATOM 2708 O O . ALA A 1 330 ? -11.263 -16.333 22.490 1.00 93.19 330 ALA A O 1
ATOM 2709 N N . ALA A 1 331 ? -10.469 -15.151 20.751 1.00 93.06 331 ALA A N 1
ATOM 2710 C CA . ALA A 1 331 ? -9.053 -15.397 21.003 1.00 93.06 331 ALA A CA 1
ATOM 2711 C C . ALA A 1 331 ? -8.202 -14.211 20.533 1.00 93.06 331 ALA A C 1
ATOM 2713 O O . ALA A 1 331 ? -8.626 -13.421 19.690 1.00 93.06 331 ALA A O 1
ATOM 2714 N N . PHE A 1 332 ? -6.980 -14.122 21.058 1.00 91.94 332 PHE A N 1
ATOM 2715 C CA . PHE A 1 332 ? -5.938 -13.254 20.518 1.00 91.94 332 PHE A CA 1
ATOM 2716 C C . PHE A 1 332 ? -5.084 -14.063 19.542 1.00 91.94 332 PHE A C 1
ATOM 2718 O O . PHE A 1 332 ? -4.464 -15.050 19.936 1.00 91.94 332 PHE A O 1
ATOM 2725 N N . LEU A 1 333 ? -5.060 -13.647 18.277 1.00 92.44 333 LEU A N 1
ATOM 2726 C CA . LEU A 1 333 ? -4.170 -14.202 17.263 1.00 92.44 333 LEU A CA 1
ATOM 2727 C C . LEU A 1 333 ? -2.934 -13.308 17.164 1.00 92.44 333 LEU A C 1
ATOM 2729 O O . LEU A 1 333 ? -3.048 -12.120 16.871 1.00 92.44 333 LEU A O 1
ATOM 2733 N N . ILE A 1 334 ? -1.763 -13.882 17.431 1.00 90.50 334 ILE A N 1
ATOM 2734 C CA . ILE A 1 334 ? -0.476 -13.189 17.357 1.00 90.50 334 ILE A CA 1
ATOM 2735 C C . ILE A 1 334 ? 0.225 -13.671 16.089 1.00 90.50 334 ILE A C 1
ATOM 2737 O O . ILE A 1 334 ? 0.522 -14.856 15.959 1.00 90.50 334 ILE A O 1
ATOM 2741 N N . ALA A 1 335 ? 0.467 -12.757 15.154 1.00 88.44 335 ALA A N 1
ATOM 2742 C CA . ALA A 1 335 ? 1.167 -13.024 13.903 1.00 88.44 335 ALA A CA 1
ATOM 2743 C C . ALA A 1 335 ? 2.062 -11.834 13.530 1.00 88.44 335 ALA A C 1
ATOM 2745 O O . ALA A 1 335 ? 1.869 -10.717 14.015 1.00 88.44 335 ALA A O 1
ATOM 2746 N N . GLY A 1 336 ? 3.050 -12.075 12.666 1.00 83.88 336 GLY A N 1
ATOM 2747 C CA . GLY A 1 336 ? 3.875 -11.008 12.098 1.00 83.88 336 GLY A CA 1
ATOM 2748 C C . GLY A 1 336 ? 3.062 -10.066 11.202 1.00 83.88 336 GLY A C 1
ATOM 2749 O O . GLY A 1 336 ? 2.098 -10.490 10.565 1.00 83.88 336 GLY A O 1
ATOM 2750 N N . GLY A 1 337 ? 3.481 -8.798 11.116 1.00 81.81 337 GLY A N 1
ATOM 2751 C CA . GLY A 1 337 ? 2.746 -7.744 10.403 1.00 81.81 337 GLY A CA 1
ATOM 2752 C C . GLY A 1 337 ? 2.427 -8.062 8.937 1.00 81.81 337 GLY A C 1
ATOM 2753 O O . GLY A 1 337 ? 1.352 -7.693 8.468 1.00 81.81 337 GLY A O 1
ATOM 2754 N N . TYR A 1 338 ? 3.296 -8.818 8.255 1.00 85.12 338 TYR A N 1
ATOM 2755 C CA . TYR A 1 338 ? 3.086 -9.294 6.882 1.00 85.12 338 TYR A CA 1
ATOM 2756 C C . TYR A 1 338 ? 1.727 -9.992 6.688 1.00 85.12 338 TYR A C 1
ATOM 2758 O O . TYR A 1 338 ? 1.032 -9.741 5.709 1.00 85.12 338 TYR A O 1
ATOM 2766 N N . HIS A 1 339 ? 1.318 -10.831 7.642 1.00 90.44 339 HIS A N 1
ATOM 2767 C CA . HIS A 1 339 ? 0.120 -11.668 7.528 1.00 90.44 339 HIS A CA 1
ATOM 2768 C C . HIS A 1 339 ? -1.192 -10.871 7.628 1.00 90.44 339 HIS A C 1
ATOM 2770 O O . HIS A 1 339 ? -2.267 -11.401 7.357 1.00 90.44 339 HIS A O 1
ATOM 2776 N N . THR A 1 340 ? -1.134 -9.596 8.030 1.00 88.69 340 THR A N 1
ATOM 2777 C CA . THR A 1 340 ? -2.315 -8.804 8.402 1.00 88.69 340 THR A CA 1
ATOM 2778 C C . THR A 1 340 ? -3.317 -8.661 7.254 1.00 88.69 340 THR A C 1
ATOM 2780 O O . THR A 1 340 ? -4.502 -8.911 7.470 1.00 88.69 340 THR A O 1
ATOM 2783 N N . SER A 1 341 ? -2.880 -8.291 6.041 1.00 86.38 341 SER A N 1
ATOM 2784 C CA . SER A 1 341 ? -3.811 -8.059 4.916 1.00 86.38 341 SER A CA 1
ATOM 2785 C C . SER A 1 341 ? -4.586 -9.339 4.576 1.00 86.38 341 SER A C 1
ATOM 2787 O O . SER A 1 341 ? -5.812 -9.383 4.688 1.00 86.38 341 SER A O 1
ATOM 2789 N N . HIS A 1 342 ? -3.871 -10.435 4.308 1.00 90.44 342 HIS A N 1
ATOM 2790 C CA . HIS A 1 342 ? -4.491 -11.702 3.930 1.00 90.44 342 HIS A CA 1
ATOM 2791 C C . HIS A 1 342 ? -5.298 -12.350 5.071 1.00 90.44 342 HIS A C 1
ATOM 2793 O O . HIS A 1 342 ? -6.421 -12.794 4.838 1.00 90.44 342 HIS A O 1
ATOM 2799 N N . LEU A 1 343 ? -4.813 -12.345 6.322 1.00 92.44 343 LEU A N 1
ATOM 2800 C CA . LEU A 1 343 ? -5.586 -12.879 7.455 1.00 92.44 343 LEU A CA 1
ATOM 2801 C C . LEU A 1 343 ? -6.884 -12.108 7.693 1.00 92.44 343 LEU A C 1
ATOM 2803 O O . LEU A 1 343 ? -7.913 -12.718 7.973 1.00 92.44 343 LEU A O 1
ATOM 2807 N N . THR A 1 344 ? -6.861 -10.777 7.598 1.00 91.62 344 THR A N 1
ATOM 2808 C CA . THR A 1 344 ? -8.070 -9.968 7.812 1.00 91.62 344 THR A CA 1
ATOM 2809 C C . THR A 1 344 ? -9.099 -10.168 6.704 1.00 91.62 344 THR A C 1
ATOM 2811 O O . THR A 1 344 ? -10.295 -10.238 6.999 1.00 91.62 344 THR A O 1
ATOM 2814 N N . GLN A 1 345 ? -8.654 -10.357 5.458 1.00 90.31 345 GLN A N 1
ATOM 2815 C CA . GLN A 1 345 ? -9.517 -10.791 4.362 1.00 90.31 345 GLN A CA 1
ATOM 2816 C C . GLN A 1 345 ? -10.130 -12.170 4.645 1.00 90.31 345 GLN A C 1
ATOM 2818 O O . GLN A 1 345 ? -11.351 -12.307 4.633 1.00 90.31 345 GLN A O 1
ATOM 2823 N N . LEU A 1 346 ? -9.309 -13.168 4.985 1.00 93.38 346 LEU A N 1
ATOM 2824 C CA . LEU A 1 346 ? -9.771 -14.525 5.290 1.00 93.38 346 LEU A CA 1
ATOM 2825 C C . LEU A 1 346 ? -10.779 -14.561 6.451 1.00 93.38 346 LEU A C 1
ATOM 2827 O O . LEU A 1 346 ? -11.797 -15.249 6.373 1.00 93.38 346 LEU A O 1
ATOM 2831 N N . LEU A 1 347 ? -10.524 -13.806 7.525 1.00 94.12 347 LEU A N 1
ATOM 2832 C CA . LEU A 1 347 ? -11.433 -13.684 8.668 1.00 94.12 347 LEU A CA 1
ATOM 2833 C C . LEU A 1 347 ? -12.781 -13.094 8.244 1.00 94.12 347 LEU A C 1
ATOM 2835 O O . LEU A 1 347 ? -13.823 -13.639 8.608 1.00 94.12 347 LEU A O 1
ATOM 2839 N N . ARG A 1 348 ? -12.765 -12.017 7.447 1.00 93.00 348 ARG A N 1
ATOM 2840 C CA . ARG A 1 348 ? -13.972 -11.374 6.912 1.00 93.00 348 ARG A CA 1
ATOM 2841 C C . ARG A 1 348 ? -14.774 -12.330 6.031 1.00 93.00 348 ARG A C 1
ATOM 2843 O O . ARG A 1 348 ? -15.984 -12.443 6.214 1.00 93.00 348 ARG A O 1
ATOM 2850 N N . ASP A 1 349 ? -14.102 -13.042 5.131 1.00 93.56 349 ASP A N 1
ATOM 2851 C CA . ASP A 1 349 ? -14.722 -13.987 4.197 1.00 93.56 349 ASP A CA 1
ATOM 2852 C C . ASP A 1 349 ? -15.356 -15.186 4.920 1.00 93.56 349 ASP A C 1
ATOM 2854 O O . ASP A 1 349 ? -16.369 -15.722 4.471 1.00 93.56 349 ASP A O 1
ATOM 2858 N N . GLN A 1 350 ? -14.800 -15.588 6.069 1.00 92.69 350 GLN A N 1
ATOM 2859 C CA . GLN A 1 350 ? -15.367 -16.619 6.947 1.00 92.69 350 GLN A CA 1
ATOM 2860 C C . GLN A 1 350 ? -16.375 -16.071 7.978 1.00 92.69 350 GLN A C 1
ATOM 2862 O O . GLN A 1 350 ? -16.911 -16.833 8.780 1.00 92.69 350 GLN A O 1
ATOM 2867 N N . GLY A 1 351 ? -16.663 -14.766 7.965 1.00 92.06 351 GLY A N 1
ATOM 2868 C CA . GLY A 1 351 ? -17.652 -14.142 8.847 1.00 92.06 351 GLY A CA 1
ATOM 2869 C C . GLY A 1 351 ? -17.186 -13.907 10.289 1.00 92.06 351 GLY A C 1
ATOM 2870 O O . GLY A 1 351 ? -18.018 -13.641 11.158 1.00 92.06 351 GLY A O 1
ATOM 2871 N N . TYR A 1 352 ? -15.882 -13.976 10.567 1.00 93.25 352 TYR A N 1
ATOM 2872 C CA . TYR A 1 352 ? -15.334 -13.611 11.871 1.00 93.25 352 TYR A CA 1
ATOM 2873 C C . TYR A 1 352 ? -15.283 -12.089 12.038 1.00 93.25 352 TYR A C 1
ATOM 2875 O O . TYR A 1 352 ? -14.835 -11.352 11.160 1.00 93.25 352 TYR A O 1
ATOM 2883 N N . SER A 1 353 ? -15.690 -11.613 13.215 1.00 93.12 353 SER A N 1
ATOM 2884 C CA . SER A 1 353 ? -15.400 -10.242 13.649 1.00 93.12 353 SER A CA 1
ATOM 2885 C C . SER A 1 353 ? -13.981 -10.168 14.209 1.00 93.12 353 SER A C 1
ATOM 2887 O O . SER A 1 353 ? -13.579 -11.043 14.975 1.00 93.12 353 SER A O 1
ATOM 2889 N N . TYR A 1 354 ? -13.228 -9.126 13.856 1.00 93.31 354 TYR A N 1
ATOM 2890 C CA . TYR A 1 354 ? -11.842 -8.959 14.292 1.00 93.31 354 TYR A CA 1
ATOM 2891 C C . TYR A 1 354 ? -11.502 -7.494 14.583 1.00 93.31 354 TYR A C 1
ATOM 2893 O O . TYR A 1 354 ? -12.144 -6.572 14.082 1.00 93.31 354 TYR A O 1
ATOM 2901 N N . VAL A 1 355 ? -10.458 -7.295 15.387 1.00 92.12 355 VAL A N 1
ATOM 2902 C CA . VAL A 1 355 ? -9.808 -6.001 15.626 1.00 92.12 355 VAL A CA 1
ATOM 2903 C C . VAL A 1 355 ? -8.306 -6.213 15.479 1.00 92.12 355 VAL A C 1
ATOM 2905 O O . VAL A 1 355 ? -7.754 -7.124 16.092 1.00 92.12 355 VAL A O 1
ATOM 2908 N N . VAL A 1 356 ? -7.645 -5.380 14.673 1.00 89.69 356 VAL A N 1
ATOM 2909 C CA . VAL A 1 356 ? -6.188 -5.431 14.495 1.00 89.69 356 VAL A CA 1
ATOM 2910 C C . VAL A 1 356 ? -5.523 -4.520 15.522 1.00 89.69 356 VAL A C 1
ATOM 2912 O O . VAL A 1 356 ? -5.844 -3.334 15.614 1.00 89.69 356 VAL A O 1
ATOM 2915 N N . LEU A 1 357 ? -4.588 -5.079 16.288 1.00 87.06 357 LEU A N 1
ATOM 2916 C CA . LEU A 1 357 ? -3.750 -4.346 17.232 1.00 87.06 357 LEU A CA 1
ATOM 2917 C C . LEU A 1 357 ? -2.308 -4.376 16.728 1.00 87.06 357 LEU A C 1
ATOM 2919 O O . LEU A 1 357 ? -1.660 -5.418 16.770 1.00 87.06 357 LEU A O 1
ATOM 2923 N N . THR A 1 358 ? -1.808 -3.236 16.261 1.00 79.19 358 THR A N 1
ATOM 2924 C CA . THR A 1 358 ? -0.412 -3.075 15.845 1.00 79.19 358 THR A CA 1
ATOM 2925 C C . THR A 1 358 ? 0.367 -2.295 16.906 1.00 79.19 358 THR A C 1
ATOM 2927 O O . THR A 1 358 ? -0.071 -1.215 17.316 1.00 79.19 358 THR A O 1
ATOM 2930 N N . PRO A 1 359 ? 1.503 -2.821 17.402 1.00 73.56 359 PRO A N 1
ATOM 2931 C CA . PRO A 1 359 ? 2.369 -2.066 18.296 1.00 73.56 359 PRO A CA 1
ATOM 2932 C C . PRO A 1 359 ? 3.011 -0.899 17.538 1.00 73.56 359 PRO A C 1
ATOM 2934 O O . PRO A 1 359 ? 3.361 -1.029 16.365 1.00 73.56 359 PRO A O 1
ATOM 2937 N N . PHE A 1 360 ? 3.187 0.237 18.213 1.00 65.38 360 PHE A N 1
ATOM 2938 C CA . PHE A 1 360 ? 3.981 1.337 17.673 1.00 65.38 360 PHE A CA 1
ATOM 2939 C C . PHE A 1 360 ? 5.464 0.983 17.821 1.00 65.38 360 PHE A C 1
ATOM 2941 O O . PHE A 1 360 ? 5.948 0.780 18.936 1.00 65.38 360 PHE A O 1
ATOM 2948 N N . VAL A 1 361 ? 6.168 0.846 16.699 1.00 60.62 361 VAL A N 1
ATOM 2949 C CA . VAL A 1 361 ? 7.592 0.503 16.673 1.00 60.62 361 VAL A CA 1
ATOM 2950 C C . VAL A 1 361 ? 8.388 1.808 16.661 1.00 60.62 361 VAL A C 1
ATOM 2952 O O . VAL A 1 361 ? 8.506 2.453 15.628 1.00 60.62 361 VAL A O 1
ATOM 2955 N N . GLU A 1 362 ? 8.898 2.223 17.823 1.00 50.34 362 GLU A N 1
ATOM 2956 C CA . GLU A 1 362 ? 9.664 3.478 17.971 1.00 50.34 362 GLU A CA 1
ATOM 2957 C C . GLU A 1 362 ? 11.096 3.392 17.422 1.00 50.34 362 GLU A C 1
ATOM 2959 O O . GLU A 1 362 ? 11.725 4.416 17.163 1.00 50.34 362 GLU A O 1
ATOM 2964 N N . PHE A 1 363 ? 11.622 2.176 17.258 1.00 56.47 363 PHE A N 1
ATOM 2965 C CA . PHE A 1 363 ? 12.999 1.928 16.844 1.00 56.47 363 PHE A CA 1
ATOM 2966 C C . PHE A 1 363 ? 13.040 0.883 15.739 1.00 56.47 363 PHE A C 1
ATOM 2968 O O . PHE A 1 363 ? 12.383 -0.155 15.831 1.00 56.47 363 PHE A O 1
ATOM 2975 N N . GLU A 1 364 ? 13.844 1.147 14.715 1.00 55.06 364 GLU A N 1
ATOM 2976 C CA . GLU A 1 364 ? 14.049 0.227 13.604 1.00 55.06 364 GLU A CA 1
ATOM 2977 C C . GLU A 1 364 ? 14.589 -1.118 14.115 1.00 55.06 364 GLU A C 1
ATOM 2979 O O . GLU A 1 364 ? 15.466 -1.180 14.983 1.00 55.06 364 GLU A O 1
ATOM 2984 N N . THR A 1 365 ? 14.027 -2.214 13.608 1.00 62.16 365 THR A N 1
ATOM 2985 C CA . THR A 1 365 ? 14.489 -3.557 13.970 1.00 62.16 365 THR A CA 1
ATOM 2986 C C . THR A 1 365 ? 15.846 -3.798 13.317 1.00 62.16 365 THR A C 1
ATOM 2988 O O . THR A 1 365 ? 16.001 -3.555 12.122 1.00 62.16 365 THR A O 1
ATOM 2991 N N . ASP A 1 366 ? 16.824 -4.324 14.063 1.00 71.69 366 ASP A N 1
ATOM 2992 C CA . ASP A 1 366 ? 18.077 -4.797 13.466 1.00 71.69 366 ASP A CA 1
ATOM 2993 C C . ASP A 1 366 ? 17.786 -6.038 12.607 1.00 71.69 366 ASP A C 1
ATOM 2995 O O . ASP A 1 366 ? 17.812 -7.185 13.070 1.00 71.69 366 ASP A O 1
ATOM 2999 N N . HIS A 1 367 ? 17.461 -5.789 11.338 1.00 67.94 367 HIS A N 1
ATOM 3000 C CA . HIS A 1 367 ? 17.117 -6.812 10.359 1.00 67.94 367 HIS A CA 1
ATOM 3001 C C . HIS A 1 367 ? 18.235 -7.846 10.198 1.00 67.94 367 HIS A C 1
ATOM 3003 O O . HIS A 1 367 ? 17.946 -9.032 10.041 1.00 67.94 367 HIS A O 1
ATOM 3009 N N . ARG A 1 368 ? 19.504 -7.432 10.314 1.00 71.00 368 ARG A N 1
ATOM 3010 C CA . ARG A 1 368 ? 20.657 -8.336 10.199 1.00 71.00 368 ARG A CA 1
ATOM 3011 C C . ARG A 1 368 ? 20.714 -9.291 11.377 1.00 71.00 368 ARG A C 1
ATOM 3013 O O . ARG A 1 368 ? 20.915 -10.492 11.196 1.00 71.00 368 ARG A O 1
ATOM 3020 N N . GLN A 1 369 ? 20.524 -8.776 12.589 1.00 69.88 369 GLN A N 1
ATOM 3021 C CA . GLN A 1 369 ? 20.471 -9.613 13.780 1.00 69.88 369 GLN A CA 1
ATOM 3022 C C . GLN A 1 369 ? 19.277 -10.573 13.726 1.00 69.88 369 GLN A C 1
ATOM 3024 O O . GLN A 1 369 ? 19.445 -11.756 14.032 1.00 69.88 369 GLN A O 1
ATOM 3029 N N . TYR A 1 370 ? 18.104 -10.094 13.303 1.00 68.94 370 TYR A N 1
ATOM 3030 C CA . TYR A 1 370 ? 16.911 -10.923 13.131 1.00 68.94 370 TYR A CA 1
ATOM 3031 C C . TYR A 1 370 ? 17.150 -12.067 12.135 1.00 68.94 370 TYR A C 1
ATOM 3033 O O . TYR A 1 370 ? 16.955 -13.234 12.478 1.00 68.94 370 TYR A O 1
ATOM 3041 N N . GLU A 1 371 ? 17.655 -11.758 10.940 1.00 75.56 371 GLU A N 1
ATOM 3042 C CA . GLU A 1 371 ? 17.927 -12.741 9.887 1.00 75.56 371 GLU A CA 1
ATOM 3043 C C . GLU A 1 371 ? 19.009 -13.745 10.307 1.00 75.56 371 GLU A C 1
ATOM 3045 O O . GLU A 1 371 ? 18.859 -14.950 10.104 1.00 75.56 371 GLU A O 1
ATOM 3050 N N . LYS A 1 372 ? 20.057 -13.288 11.005 1.00 76.94 372 LYS A N 1
ATOM 3051 C CA . LYS A 1 372 ? 21.092 -14.164 11.571 1.00 76.94 372 LYS A CA 1
ATOM 3052 C C . LYS A 1 372 ? 20.525 -15.155 12.588 1.00 76.94 372 LYS A C 1
ATOM 3054 O O . LYS A 1 372 ? 20.924 -16.319 12.591 1.00 76.94 372 LYS A O 1
ATOM 3059 N N . VAL A 1 373 ? 19.624 -14.714 13.469 1.00 76.19 373 VAL A N 1
ATOM 3060 C CA . VAL A 1 373 ? 18.963 -15.595 14.447 1.00 76.19 373 VAL A CA 1
ATOM 3061 C C . VAL A 1 373 ? 18.043 -16.585 13.736 1.00 76.19 373 VAL A C 1
ATOM 3063 O O . VAL A 1 373 ? 18.081 -17.776 14.052 1.00 76.19 373 VAL A O 1
ATOM 3066 N N . LEU A 1 374 ? 17.276 -16.112 12.752 1.00 75.75 374 LEU A N 1
ATOM 3067 C CA . LEU A 1 374 ? 16.357 -16.925 11.965 1.00 75.75 374 LEU A CA 1
ATOM 3068 C C . LEU A 1 374 ? 17.103 -18.036 11.206 1.00 75.75 374 LEU A C 1
ATOM 3070 O O . LEU A 1 374 ? 16.800 -19.214 11.389 1.00 75.75 374 LEU A O 1
ATOM 3074 N N . LEU A 1 375 ? 18.136 -17.697 10.431 1.00 77.38 375 LEU A N 1
ATOM 3075 C CA . LEU A 1 375 ? 18.891 -18.651 9.606 1.00 77.38 375 LEU A CA 1
ATOM 3076 C C . LEU A 1 375 ? 19.747 -19.628 10.423 1.00 77.38 375 LEU A C 1
ATOM 3078 O O . LEU A 1 375 ? 19.961 -20.764 10.000 1.00 77.38 375 LEU A O 1
ATOM 3082 N N . LYS A 1 376 ? 20.176 -19.251 11.636 1.00 74.44 376 LYS A N 1
ATOM 3083 C CA . LYS A 1 376 ? 20.907 -20.151 12.545 1.00 74.44 376 LYS A CA 1
ATOM 3084 C C . LYS A 1 376 ? 20.107 -21.409 12.903 1.00 74.44 376 LYS A C 1
ATOM 3086 O O . LYS A 1 376 ? 20.704 -22.436 13.219 1.00 74.44 376 LYS A O 1
ATOM 3091 N N . THR A 1 377 ? 18.774 -21.352 12.849 1.00 64.69 377 THR A N 1
ATOM 3092 C CA . THR A 1 377 ? 17.914 -22.516 13.128 1.00 64.69 377 THR A CA 1
ATOM 3093 C C . THR A 1 377 ? 17.976 -23.606 12.051 1.00 64.69 377 THR A C 1
ATOM 3095 O O . THR A 1 377 ? 17.587 -24.736 12.334 1.00 64.69 377 THR A O 1
ATOM 3098 N N . LEU A 1 378 ? 18.519 -23.311 10.862 1.00 60.22 378 LEU A N 1
ATOM 3099 C CA . LEU A 1 378 ? 18.660 -24.265 9.756 1.00 60.22 378 LEU A CA 1
ATOM 3100 C C . LEU A 1 378 ? 20.017 -25.000 9.701 1.00 60.22 378 LEU A C 1
ATOM 3102 O O . LEU A 1 378 ? 20.236 -25.758 8.763 1.00 60.22 378 LEU A O 1
ATOM 3106 N N . GLU A 1 379 ? 20.943 -24.772 10.643 1.00 56.72 379 GLU A N 1
ATOM 3107 C CA . GLU A 1 379 ? 22.352 -25.221 10.532 1.00 56.72 379 GLU A CA 1
ATOM 3108 C C . GLU A 1 379 ? 23.042 -24.786 9.217 1.00 56.72 379 GLU A C 1
ATOM 3110 O O . GLU A 1 379 ? 24.028 -25.387 8.793 1.00 56.72 379 GLU A O 1
ATOM 3115 N N . ILE A 1 380 ? 22.564 -23.716 8.567 1.00 46.34 380 ILE A N 1
ATOM 3116 C CA . ILE A 1 380 ? 23.233 -23.152 7.391 1.00 46.34 380 ILE A CA 1
ATOM 3117 C C . ILE A 1 380 ? 24.463 -22.381 7.871 1.00 46.34 380 ILE A C 1
ATOM 3119 O O . ILE A 1 380 ? 24.372 -21.398 8.612 1.00 46.34 380 ILE A O 1
ATOM 3123 N N . SER A 1 381 ? 25.632 -22.883 7.484 1.00 36.38 381 SER A N 1
ATOM 3124 C CA . SER A 1 381 ? 26.929 -22.260 7.709 1.00 36.38 381 SER A CA 1
ATOM 3125 C C . SER A 1 381 ? 27.051 -20.963 6.907 1.00 36.38 381 SER A C 1
ATOM 3127 O O . SER A 1 381 ? 26.909 -20.991 5.691 1.00 36.38 381 SER A O 1
ATOM 3129 N N . GLU A 1 382 ? 27.389 -19.882 7.614 1.00 41.28 382 GLU A N 1
ATOM 3130 C CA . GLU A 1 382 ? 27.839 -18.579 7.099 1.00 41.28 382 GLU A CA 1
ATOM 3131 C C . GLU A 1 382 ? 26.784 -17.755 6.336 1.00 41.28 382 GLU A C 1
ATOM 3133 O O . GLU A 1 382 ? 26.645 -17.828 5.121 1.00 41.28 382 GLU A O 1
ATOM 3138 N N . VAL A 1 383 ? 26.098 -16.866 7.069 1.00 43.22 383 VAL A N 1
ATOM 3139 C CA . VAL A 1 383 ? 25.586 -15.615 6.483 1.00 43.22 383 VAL A CA 1
ATOM 3140 C C . VAL A 1 383 ? 26.823 -14.780 6.122 1.00 43.22 383 VAL A C 1
ATOM 3142 O O . VAL A 1 383 ? 27.598 -14.490 7.037 1.00 43.22 383 VAL A O 1
ATOM 3145 N N . PRO A 1 384 ? 27.068 -14.430 4.846 1.00 41.91 384 PRO A N 1
ATOM 3146 C CA . PRO A 1 384 ? 28.249 -13.659 4.470 1.00 41.91 384 PRO A CA 1
ATOM 3147 C C . PRO A 1 384 ? 28.254 -12.301 5.180 1.00 41.91 384 PRO A C 1
ATOM 3149 O O . PRO A 1 384 ? 27.271 -11.565 5.113 1.00 41.91 384 PRO A O 1
ATOM 3152 N N . ASP A 1 385 ? 29.374 -11.952 5.818 1.00 44.12 385 ASP A N 1
ATOM 3153 C CA . ASP A 1 385 ? 29.578 -10.699 6.570 1.00 44.12 385 ASP A CA 1
ATOM 3154 C C . ASP A 1 385 ? 29.538 -9.417 5.691 1.00 44.12 385 ASP A C 1
ATOM 3156 O O . ASP A 1 385 ? 29.759 -8.317 6.194 1.00 44.12 385 ASP A O 1
ATOM 3160 N N . GLU A 1 386 ? 29.232 -9.518 4.389 1.00 36.12 386 GLU A N 1
ATOM 3161 C CA . GLU A 1 386 ? 29.367 -8.422 3.412 1.00 36.12 386 GLU A CA 1
ATOM 3162 C C . GLU A 1 386 ? 28.082 -8.050 2.635 1.00 36.12 386 GLU A C 1
ATOM 3164 O O . GLU A 1 386 ? 28.160 -7.356 1.625 1.00 36.12 386 GLU A O 1
ATOM 3169 N N . ALA A 1 387 ? 26.885 -8.432 3.095 1.00 34.47 387 ALA A N 1
ATOM 3170 C CA . ALA A 1 387 ? 25.636 -7.905 2.519 1.00 34.47 387 ALA A CA 1
ATOM 3171 C C . ALA A 1 387 ? 25.323 -6.498 3.083 1.00 34.47 387 ALA A C 1
ATOM 3173 O O . ALA A 1 387 ? 24.632 -6.346 4.099 1.00 34.47 387 ALA A O 1
ATOM 3174 N N . VAL A 1 388 ? 25.923 -5.477 2.457 1.00 38.12 388 VAL A N 1
ATOM 3175 C CA . VAL A 1 388 ? 25.671 -4.042 2.700 1.00 38.12 388 VAL A CA 1
ATOM 3176 C C . VAL A 1 388 ? 24.417 -3.582 1.985 1.00 38.12 388 VAL A C 1
ATOM 3178 O O . VAL A 1 388 ? 24.339 -3.789 0.753 1.00 38.12 388 VAL A O 1
#

Radius of gyration: 27.16 Å; chains: 1; bounding box: 66×58×68 Å

Secondary structure (DSSP, 8-state):
--SS---HHHHHHHHS---------S-HHHHHHHHHHHHHHHHHHHHHHHHHHHHHHHHHHHHHHHS-HHHHHHHHHHTTS-TT-HHHHHHHHHHHHHTSS---STT-HHHHHHHHHHHHHHT--HHHHHHHHHHHHHHHHHTT-HHHHHHHHHHHHHS-S-HHHHHHHHHHHHHHHHHTT--STT-HHHHHHHHHHHHHHT--HHHHHHHHHHHHHHHHHHH--SHHHHHHHHHHHHHHHHHHHHTT---HHHHHHHHHHGGG--TTHHHHHHHHHHHHHT-GGGPPPP-THHHHHHHHHHHHHHHHHHHHHHHHHHHHHHHHHHT-S-------GGGHHHHHHHHHHTT-----------S---HHHHHHHHHHTTT-----TT--

pLDDT: mean 87.22, std 11.45, range [34.47, 96.56]